Protein 2BME (pdb70)

Solvent-accessible surface area: 32659 Å² total; per-residue (Å²): 172,107,95,87,88,52,88,15,53,0,0,0,1,0,29,33,43,0,16,13,23,14,2,12,38,20,4,51,88,103,76,75,68,128,109,45,131,106,20,68,1,2,72,33,9,46,49,40,10,86,6,73,52,91,88,0,48,0,53,0,25,1,2,0,7,49,127,153,4,32,91,30,1,107,77,25,0,206,64,3,30,0,0,1,0,0,0,8,0,26,34,87,110,12,26,84,9,1,72,92,3,4,75,15,3,123,148,71,6,66,144,72,22,9,22,0,0,0,0,3,54,27,36,77,43,103,90,70,94,0,71,48,45,57,0,5,97,32,2,48,123,31,170,20,8,12,2,12,0,0,4,88,84,21,65,25,2,77,38,1,0,28,3,0,0,40,42,12,13,41,85,105,134,64,80,125,208,108,84,90,55,86,15,50,0,0,0,1,0,31,37,44,0,16,12,20,14,2,12,28,19,3,44,99,126,113,79,74,122,123,46,128,87,17,68,1,2,46,19,7,34,44,59,9,87,14,85,53,82,101,0,52,0,54,0,22,1,2,0,7,42,148,159,4,42,89,29,1,106,81,25,0,207,62,3,31,0,0,2,0,0,0,8,0,27,35,89,128,12,26,90,17,1,75,96,2,11,62,17,3,155,158,75,11,60,158,102,23,10,21,0,0,0,0,3,53,36,55,77,75,105,91,79,94,0,72,103,135,54,0,30,174,32,2,147,125,58,167,21,64,21,25,12,0,1,4,87,92,22,83,49,2,84,67,1,0,17,30,0,0,96,77,13,12,94,98,104,132,122,92,102,32,3,60,22,12,2,30,0,0,0,0,0,30,38,45,0,15,12,31,15,2,14,39,21,3,52,98,146,114,78,89,125,100,52,132,109,15,25,0,12,55,103,9,47,50,53,11,90,20,83,53,61,101,0,34,0,26,0,48,2,2,1,7,35,139,170,5,51,84,34,1,100,92,33,1,118,44,6,15,0,0,2,0,0,0,9,0,25,34,92,115,12,26,87,17,0,72,109,9,8,72,22,0,75,142,61,17,39,159,80,8,12,8,0,0,0,0,3,57,50,56,80,69,103,92,75,95,0,72,105,136,53,0,29,161,28,2,145,124,42,159,11,63,22,25,8,0,0,5,90,93,21,85,52,3,77,66,1,0,19,31,0,0,90,74,2,5,93,82,1,91,114,163,137,107,94,91,58,85,16,51,0,0,0,0,0,32,36,47,0,15,11,18,14,2,7,39,21,3,44,92,146,123,91,70,46,140,44,125,109,18,91,6,7,70,57,9,47,38,55,12,86,13,75,53,87,93,0,52,0,51,0,21,0,1,2,8,49,144,196,30,62,89,35,0,52,74,14,0,187,52,2,32,0,0,2,0,0,0,10,0,24,33,87,116,11,27,94,17,1,81,104,8,12,68,24,0,62,93,52,0,61,103,110,6,10,8,0,0,0,0,2,54,62,60,85,81,107,97,70,95,0,70,103,136,57,0,32,172,32,2,151,122,45,162,14,62,22,24,7,0,1,5,89,91,22,82,51,2,83,67,1,0,17,32,0,0,92,74,11,14,96,103,101,153,131

Structure (mmCIF, N/CA/C/O backbone):
data_2BME
#
_entry.id   2BME
#
_cell.length_a   99.790
_cell.length_b   99.790
_cell.length_c   95.540
_cell.angle_alpha   90.00
_cell.angle_beta   90.00
_cell.angle_gamma   90.00
#
_symmetry.space_group_name_H-M   'P 43'
#
loop_
_entity.id
_entity.type
_entity.pdbx_description
1 polymer 'RAS-RELATED PROTEIN RAB4A'
2 non-polymer 'PHOSPHOAMINOPHOSPHONIC ACID-GUANYLATE ESTER'
3 non-polymer 2-AMINO-2-HYDROXYMETHYL-PROPANE-1,3-DIOL
4 non-polymer BETA-MERCAPTOETHANOL
5 non-polymer 'MAGNESIUM ION'
6 water water
#
loop_
_atom_site.group_PDB
_atom_site.id
_atom_site.type_symbol
_atom_site.label_atom_id
_atom_site.label_alt_id
_atom_site.label_comp_id
_atom_site.label_asym_id
_atom_site.label_entity_id
_atom_site.label_seq_id
_atom_site.pdbx_PDB_ins_code
_atom_site.Cartn_x
_atom_site.Cartn_y
_atom_site.Cartn_z
_atom_site.occupancy
_atom_site.B_iso_or_equiv
_atom_site.auth_seq_id
_atom_site.auth_comp_id
_atom_site.auth_asym_id
_atom_site.auth_atom_id
_atom_site.pdbx_PDB_model_num
ATOM 1 N N . SER A 1 4 ? 50.676 5.020 23.460 1.00 47.98 4 SER A N 1
ATOM 2 C CA . SER A 1 4 ? 49.216 4.765 23.231 1.00 48.69 4 SER A CA 1
ATOM 3 C C . SER A 1 4 ? 48.957 4.192 21.826 1.00 46.89 4 SER A C 1
ATOM 4 O O . SER A 1 4 ? 48.072 3.345 21.651 1.00 47.45 4 SER A O 1
ATOM 7 N N . GLU A 1 5 ? 49.741 4.643 20.845 1.00 44.87 5 GLU A N 1
ATOM 8 C CA . GLU A 1 5 ? 49.514 4.280 19.440 1.00 42.75 5 GLU A CA 1
ATOM 9 C C . GLU A 1 5 ? 49.964 2.846 19.132 1.00 39.53 5 GLU A C 1
ATOM 10 O O . GLU A 1 5 ? 51.104 2.422 19.378 1.00 40.06 5 GLU A O 1
ATOM 16 N N . THR A 1 6 ? 49.035 2.094 18.583 1.00 37.44 6 THR A N 1
ATOM 17 C CA . THR A 1 6 ? 49.318 0.718 18.310 1.00 34.81 6 THR A CA 1
ATOM 18 C C . THR A 1 6 ? 49.544 0.523 16.832 1.00 31.55 6 THR A C 1
ATOM 19 O O . THR A 1 6 ? 49.578 1.481 16.037 1.00 30.20 6 THR A O 1
ATOM 23 N N . TYR A 1 7 ? 49.777 -0.729 16.487 1.00 28.92 7 TYR A N 1
ATOM 24 C CA . TYR A 1 7 ? 50.082 -1.122 15.133 1.00 25.36 7 TYR A CA 1
ATOM 25 C C . TYR A 1 7 ? 49.691 -2.571 15.022 1.00 25.24 7 TYR A C 1
ATOM 26 O O . TYR A 1 7 ? 49.596 -3.292 16.048 1.00 26.77 7 TYR A O 1
ATOM 35 N N . ASP A 1 8 ? 49.448 -2.967 13.779 1.00 24.80 8 ASP A N 1
ATOM 36 C CA . ASP A 1 8 ? 48.988 -4.288 13.433 1.00 24.10 8 ASP A CA 1
ATOM 37 C C . ASP A 1 8 ? 50.136 -5.142 12.907 1.00 22.00 8 ASP A C 1
ATOM 38 O O . ASP A 1 8 ? 50.057 -6.366 13.015 1.00 22.93 8 ASP A O 1
ATOM 43 N N . PHE A 1 9 ? 51.188 -4.476 12.400 1.00 19.61 9 PHE A N 1
ATOM 44 C CA . PHE A 1 9 ? 52.366 -5.108 11.746 1.00 18.35 9 PHE A CA 1
ATOM 45 C C . PHE A 1 9 ? 53.616 -4.421 12.164 1.00 18.90 9 PHE A C 1
ATOM 46 O O . PHE A 1 9 ? 53.637 -3.195 12.322 1.00 20.03 9 PHE A O 1
ATOM 54 N N . LEU A 1 10 ? 54.703 -5.186 12.300 1.00 16.73 10 LEU A N 1
ATOM 55 C CA . LEU A 1 10 ? 56.027 -4.603 12.548 1.00 16.87 10 LEU A CA 1
ATOM 56 C C . LEU A 1 10 ? 57.030 -5.157 11.542 1.00 17.21 10 LEU A C 1
ATOM 57 O O . LEU A 1 10 ? 57.273 -6.360 11.530 1.00 18.34 10 LEU A O 1
ATOM 62 N N . PHE A 1 11 ? 57.583 -4.266 10.734 1.00 16.33 11 PHE A N 1
ATOM 63 C CA . PHE A 1 11 ? 58.597 -4.622 9.722 1.00 15.56 11 PHE A CA 1
ATOM 64 C C . PHE A 1 11 ? 59.953 -3.920 9.910 1.00 16.56 11 PHE A C 1
ATOM 65 O O . PHE A 1 11 ? 60.013 -2.717 10.101 1.00 17.38 11 PHE A O 1
ATOM 73 N N . LYS A 1 12 ? 61.034 -4.681 9.735 1.00 17.13 12 LYS A N 1
ATOM 74 C CA . LYS A 1 12 ? 62.376 -4.098 9.723 1.00 15.83 12 LYS A CA 1
ATOM 75 C C . LYS A 1 12 ? 62.764 -3.759 8.303 1.00 15.09 12 LYS A C 1
ATOM 76 O O . LYS A 1 12 ? 62.644 -4.614 7.391 1.00 15.25 12 LYS A O 1
ATOM 82 N N . PHE A 1 13 ? 63.178 -2.513 8.099 1.00 13.51 13 PHE A N 1
ATOM 83 C CA . PHE A 1 13 ? 63.652 -2.062 6.771 1.00 15.11 13 PHE A CA 1
ATOM 84 C C . PHE A 1 13 ? 65.084 -1.614 6.876 1.00 15.01 13 PHE A C 1
ATOM 85 O O . PHE A 1 13 ? 65.553 -1.156 7.947 1.00 16.16 13 PHE A O 1
ATOM 93 N N . LEU A 1 14 ? 65.797 -1.720 5.753 1.00 14.25 14 LEU A N 1
ATOM 94 C CA . LEU A 1 14 ? 67.129 -1.065 5.627 1.00 15.06 14 LEU A CA 1
ATOM 95 C C . LEU A 1 14 ? 67.071 0.059 4.648 1.00 15.30 14 LEU A C 1
ATOM 96 O O . LEU A 1 14 ? 66.265 0.013 3.708 1.00 15.51 14 LEU A O 1
ATOM 101 N N . VAL A 1 15 ? 68.000 1.001 4.782 1.00 14.43 15 VAL A N 1
ATOM 102 C CA . VAL A 1 15 ? 68.290 1.905 3.679 1.00 14.03 15 VAL A CA 1
ATOM 103 C C . VAL A 1 15 ? 69.764 1.695 3.350 1.00 15.25 15 VAL A C 1
ATOM 104 O O . VAL A 1 15 ? 70.619 1.834 4.242 1.00 16.51 15 VAL A O 1
ATOM 108 N N . ILE A 1 16 ? 70.029 1.271 2.121 1.00 15.92 16 ILE A N 1
ATOM 109 C CA . ILE A 1 16 ? 71.356 0.819 1.663 1.00 15.32 16 ILE A CA 1
ATOM 110 C C . ILE A 1 16 ? 71.752 1.509 0.362 1.00 15.54 16 ILE A C 1
ATOM 111 O O . ILE A 1 16 ? 70.875 2.024 -0.335 1.00 16.65 16 ILE A O 1
ATOM 116 N N . GLY A 1 17 ? 73.069 1.540 0.066 1.00 15.87 17 GLY A N 1
ATOM 117 C CA . GLY A 1 17 ? 73.585 2.269 -1.089 1.00 16.06 17 GLY A CA 1
ATOM 118 C C . GLY A 1 17 ? 74.853 3.013 -0.804 1.00 17.04 17 GLY A C 1
ATOM 119 O O . GLY A 1 17 ? 75.276 3.145 0.364 1.00 18.28 17 GLY A O 1
ATOM 120 N N . ASN A 1 18 ? 75.519 3.479 -1.886 1.00 17.55 18 ASN A N 1
ATOM 121 C CA . ASN A 1 18 ? 76.841 4.068 -1.724 1.00 18.80 18 ASN A CA 1
ATOM 122 C C . ASN A 1 18 ? 76.787 5.293 -0.835 1.00 19.08 18 ASN A C 1
ATOM 123 O O . ASN A 1 18 ? 75.715 5.929 -0.668 1.00 19.57 18 ASN A O 1
ATOM 128 N N . ALA A 1 19 ? 77.946 5.613 -0.258 1.00 21.06 19 ALA A N 1
ATOM 129 C CA . ALA A 1 19 ? 78.063 6.798 0.571 1.00 21.73 19 ALA A CA 1
ATOM 130 C C . ALA A 1 19 ? 77.680 8.012 -0.260 1.00 23.43 19 ALA A C 1
ATOM 131 O O . ALA A 1 19 ? 78.000 8.073 -1.459 1.00 24.15 19 ALA A O 1
ATOM 133 N N . GLY A 1 20 ? 77.025 8.985 0.371 1.00 22.40 20 GLY A N 1
ATOM 134 C CA . GLY A 1 20 ? 76.839 10.260 -0.291 1.00 23.41 20 GLY A CA 1
ATOM 135 C C . GLY A 1 20 ? 75.537 10.259 -1.097 1.00 21.15 20 GLY A C 1
ATOM 136 O O . GLY A 1 20 ? 75.244 11.279 -1.715 1.00 24.26 20 GLY A O 1
ATOM 137 N N . THR A 1 21 ? 74.796 9.145 -1.133 1.00 20.21 21 THR A N 1
ATOM 138 C CA . THR A 1 21 ? 73.663 9.085 -2.054 1.00 18.66 21 THR A CA 1
ATOM 139 C C . THR A 1 21 ? 72.439 9.756 -1.475 1.00 19.59 21 THR A C 1
ATOM 140 O O . THR A 1 21 ? 71.522 10.076 -2.227 1.00 18.98 21 THR A O 1
ATOM 144 N N . GLY A 1 22 ? 72.392 9.909 -0.153 1.00 19.09 22 GLY A N 1
ATOM 145 C CA . GLY A 1 22 ? 71.299 10.621 0.489 1.00 19.04 22 GLY A CA 1
ATOM 146 C C . GLY A 1 22 ? 70.417 9.785 1.368 1.00 18.76 22 GLY A C 1
ATOM 147 O O . GLY A 1 22 ? 69.283 10.173 1.666 1.00 19.11 22 GLY A O 1
ATOM 148 N N . LYS A 1 23 ? 70.937 8.629 1.784 1.00 17.96 23 LYS A N 1
ATOM 149 C CA . LYS A 1 23 ? 70.191 7.719 2.655 1.00 17.99 23 LYS A CA 1
ATOM 150 C C . LYS A 1 23 ? 69.699 8.359 3.958 1.00 18.47 23 LYS A C 1
ATOM 151 O O . LYS A 1 23 ? 68.515 8.185 4.342 1.00 19.68 23 LYS A O 1
ATOM 157 N N . SER A 1 24 ? 70.600 9.016 4.674 1.00 19.41 24 SER A N 1
ATOM 158 C CA . SER A 1 24 ? 70.237 9.621 5.950 1.00 19.61 24 SER A CA 1
ATOM 159 C C . SER A 1 24 ? 69.230 10.746 5.762 1.00 20.01 24 SER A C 1
ATOM 160 O O . SER A 1 24 ? 68.270 10.863 6.532 1.00 19.71 24 SER A O 1
ATOM 163 N N . CYS A 1 25 ? 69.426 11.535 4.696 1.00 19.86 25 CYS A N 1
ATOM 164 C CA . CYS A 1 25 ? 68.483 12.599 4.381 1.00 20.31 25 CYS A CA 1
ATOM 165 C C . CYS A 1 25 ? 67.134 12.003 3.970 1.00 19.68 25 CYS A C 1
ATOM 166 O O . CYS A 1 25 ? 66.092 12.609 4.248 1.00 21.30 25 CYS A O 1
ATOM 169 N N . LEU A 1 26 ? 67.137 10.855 3.310 1.00 18.08 26 LEU A N 1
ATOM 170 C CA . LEU A 1 26 ? 65.845 10.265 2.935 1.00 17.79 26 LEU A CA 1
ATOM 171 C C . LEU A 1 26 ? 65.043 9.832 4.188 1.00 17.81 26 LEU A C 1
ATOM 172 O O . LEU A 1 26 ? 63.815 10.084 4.273 1.00 17.64 26 LEU A O 1
ATOM 177 N N . LEU A 1 27 ? 65.727 9.208 5.153 1.00 18.33 27 LEU A N 1
ATOM 178 C CA . LEU A 1 27 ? 65.031 8.763 6.377 1.00 18.49 27 LEU A CA 1
ATOM 179 C C . LEU A 1 27 ? 64.518 9.964 7.140 1.00 19.87 27 LEU A C 1
ATOM 180 O O . LEU A 1 27 ? 63.405 9.969 7.617 1.00 19.47 27 LEU A O 1
ATOM 185 N N . HIS A 1 28 ? 65.343 10.999 7.250 1.00 21.40 28 HIS A N 1
ATOM 186 C CA . HIS A 1 28 ? 64.941 12.177 7.974 1.00 22.51 28 HIS A CA 1
ATOM 187 C C . HIS A 1 28 ? 63.746 12.878 7.313 1.00 22.84 28 HIS A C 1
ATOM 188 O O . HIS A 1 28 ? 62.871 13.383 8.009 1.00 23.41 28 HIS A O 1
ATOM 195 N N . GLN A 1 29 ? 63.714 12.914 5.984 1.00 21.70 29 GLN A N 1
ATOM 196 C CA . GLN A 1 29 ? 62.550 13.456 5.270 1.00 22.38 29 GLN A CA 1
ATOM 197 C C . GLN A 1 29 ? 61.291 12.623 5.535 1.00 21.73 29 GLN A C 1
ATOM 198 O O . GLN A 1 29 ? 60.243 13.174 5.809 1.00 24.20 29 GLN A O 1
ATOM 204 N N . PHE A 1 30 ? 61.395 11.294 5.451 1.00 21.00 30 PHE A N 1
ATOM 205 C CA . PHE A 1 30 ? 60.231 10.447 5.728 1.00 21.24 30 PHE A CA 1
ATOM 206 C C . PHE A 1 30 ? 59.669 10.655 7.156 1.00 22.59 30 PHE A C 1
ATOM 207 O O . PHE A 1 30 ? 58.459 10.792 7.338 1.00 23.35 30 PHE A O 1
ATOM 215 N N . ILE A 1 31 ? 60.559 10.682 8.153 1.00 24.05 31 ILE A N 1
ATOM 216 C CA . ILE A 1 31 ? 60.142 10.838 9.544 1.00 25.42 31 ILE A CA 1
ATOM 217 C C . ILE A 1 31 ? 59.757 12.260 9.935 1.00 28.09 31 ILE A C 1
ATOM 218 O O . ILE A 1 31 ? 58.706 12.467 10.571 1.00 29.92 31 ILE A O 1
ATOM 223 N N . GLU A 1 32 ? 60.564 13.248 9.537 1.00 28.20 32 GLU A N 1
ATOM 224 C CA . GLU A 1 32 ? 60.357 14.629 10.018 1.00 31.81 32 GLU A CA 1
ATOM 225 C C . GLU A 1 32 ? 59.718 15.551 8.978 1.00 31.86 32 GLU A C 1
ATOM 226 O O . GLU A 1 32 ? 59.249 16.636 9.338 1.00 33.89 32 GLU A O 1
ATOM 232 N N . LYS A 1 33 ? 59.695 15.123 7.712 1.00 30.69 33 LYS A N 1
ATOM 233 C CA . LYS A 1 33 ? 59.110 15.914 6.617 1.00 31.32 33 LYS A CA 1
ATOM 234 C C . LYS A 1 33 ? 59.887 17.214 6.388 1.00 32.55 33 LYS A C 1
ATOM 235 O O . LYS A 1 33 ? 59.309 18.243 6.042 1.00 34.55 33 LYS A O 1
ATOM 241 N N . LYS A 1 34 ? 61.198 17.162 6.634 1.00 31.63 34 LYS A N 1
ATOM 242 C CA . LYS A 1 34 ? 62.094 18.282 6.332 1.00 33.27 34 LYS A CA 1
ATOM 243 C C . LYS A 1 34 ? 63.482 17.801 5.837 1.00 32.47 34 LYS A C 1
ATOM 244 O O . LYS A 1 34 ? 63.853 16.636 6.063 1.00 30.66 34 LYS A O 1
ATOM 250 N N . PHE A 1 35 ? 64.214 18.669 5.130 1.00 33.67 35 PHE A N 1
ATOM 251 C CA . PHE A 1 35 ? 65.574 18.356 4.659 1.00 33.51 35 PHE A CA 1
ATOM 252 C C . PHE A 1 35 ? 66.567 18.700 5.772 1.00 35.87 35 PHE A C 1
ATOM 253 O O . PHE A 1 35 ? 66.544 19.803 6.311 1.00 36.08 35 PHE A O 1
ATOM 261 N N . LYS A 1 36 ? 67.427 17.765 6.156 1.00 35.44 36 LYS A N 1
ATOM 262 C CA . LYS A 1 36 ? 68.295 18.096 7.282 1.00 38.52 36 LYS A CA 1
ATOM 263 C C . LYS A 1 36 ? 69.589 18.835 6.905 1.00 40.60 36 LYS A C 1
ATOM 264 O O . LYS A 1 36 ? 70.047 18.751 5.772 1.00 41.14 36 LYS A O 1
ATOM 270 N N . ASP A 1 37 ? 70.099 20.049 6.137 1.00 41.31 37 ASP A N 1
ATOM 271 C CA . ASP A 1 37 ? 71.254 20.286 5.184 1.00 41.73 37 ASP A CA 1
ATOM 272 C C . ASP A 1 37 ? 72.675 20.241 5.796 1.00 42.48 37 ASP A C 1
ATOM 273 O O . ASP A 1 37 ? 73.653 20.540 5.109 1.00 43.21 37 ASP A O 1
ATOM 278 N N . ASP A 1 38 ? 72.790 19.857 7.066 1.00 42.45 38 ASP A N 1
ATOM 279 C CA . ASP A 1 38 ? 74.092 19.651 7.720 1.00 43.12 38 ASP A CA 1
ATOM 280 C C . ASP A 1 38 ? 74.524 18.164 7.833 1.00 41.23 38 ASP A C 1
ATOM 281 O O . ASP A 1 38 ? 75.316 17.817 8.715 1.00 41.68 38 ASP A O 1
ATOM 286 N N . SER A 1 39 ? 74.059 17.279 6.972 1.00 37.76 39 SER A N 1
ATOM 287 C CA . SER A 1 39 ? 74.184 15.824 7.068 1.00 35.58 39 SER A CA 1
ATOM 288 C C . SER A 1 39 ? 75.610 15.404 6.706 1.00 36.60 39 SER A C 1
ATOM 289 O O . SER A 1 39 ? 76.117 15.746 5.619 1.00 37.60 39 SER A O 1
ATOM 292 N N . ASN A 1 40 ? 76.244 14.670 7.622 1.00 35.48 40 ASN A N 1
ATOM 293 C CA . ASN A 1 40 ? 77.538 14.043 7.338 1.00 35.23 40 ASN A CA 1
ATOM 294 C C . ASN A 1 40 ? 77.499 12.498 7.327 1.00 31.35 40 ASN A C 1
ATOM 295 O O . ASN A 1 40 ? 76.504 11.890 7.691 1.00 29.47 40 ASN A O 1
ATOM 300 N N . HIS A 1 41 ? 78.608 11.891 6.930 1.00 30.35 41 HIS A N 1
ATOM 301 C CA . HIS A 1 41 ? 78.688 10.446 6.777 1.00 28.51 41 HIS A CA 1
ATOM 302 C C . HIS A 1 41 ? 78.294 9.714 8.032 1.00 27.31 41 HIS A C 1
ATOM 303 O O . HIS A 1 41 ? 78.721 10.088 9.148 1.00 29.03 41 HIS A O 1
ATOM 310 N N . THR A 1 42 ? 77.466 8.693 7.837 1.00 25.22 42 THR A N 1
ATOM 311 C CA . THR A 1 42 ? 77.022 7.845 8.929 1.00 23.96 42 THR A CA 1
ATOM 312 C C . THR A 1 42 ? 78.175 6.917 9.237 1.00 26.39 42 THR A C 1
ATOM 313 O O . THR A 1 42 ? 78.605 6.149 8.350 1.00 25.72 42 THR A O 1
ATOM 317 N N . ILE A 1 43 ? 78.652 6.972 10.484 1.00 26.87 43 ILE A N 1
ATOM 318 C CA . ILE A 1 43 ? 79.839 6.241 10.920 1.00 29.19 43 ILE A CA 1
ATOM 319 C C . ILE A 1 43 ? 79.387 5.155 11.901 1.00 28.87 43 ILE A C 1
ATOM 320 O O . ILE A 1 43 ? 79.642 5.237 13.096 1.00 31.09 43 ILE A O 1
ATOM 325 N N . GLY A 1 44 ? 78.690 4.162 11.358 1.00 29.98 44 GLY A N 1
ATOM 326 C CA . GLY A 1 44 ? 78.041 3.095 12.113 1.00 29.77 44 GLY A CA 1
ATOM 327 C C . GLY A 1 44 ? 76.645 2.821 11.573 1.00 28.18 44 GLY A C 1
ATOM 328 O O . GLY A 1 44 ? 76.465 2.536 10.375 1.00 28.59 44 GLY A O 1
ATOM 329 N N . VAL A 1 45 ? 75.613 2.966 12.404 1.00 26.19 45 VAL A N 1
ATOM 330 C CA . VAL A 1 45 ? 74.248 2.770 11.930 1.00 24.97 45 VAL A CA 1
ATOM 331 C C . VAL A 1 45 ? 73.303 3.721 12.646 1.00 24.67 45 VAL A C 1
ATOM 332 O O . VAL A 1 45 ? 73.468 3.943 13.819 1.00 24.97 45 VAL A O 1
ATOM 336 N N . GLU A 1 46 ? 72.331 4.296 11.938 1.00 23.62 46 GLU A N 1
ATOM 337 C CA . GLU A 1 46 ? 71.281 5.108 12.592 1.00 22.68 46 GLU A CA 1
ATOM 338 C C . GLU A 1 46 ? 69.913 4.455 12.469 1.00 23.16 46 GLU A C 1
ATOM 339 O O . GLU A 1 46 ? 69.744 3.562 11.651 1.00 22.35 46 GLU A O 1
ATOM 345 N N . PHE A 1 47 ? 68.980 4.863 13.318 1.00 21.95 47 PHE A N 1
ATOM 346 C CA . PHE A 1 47 ? 67.663 4.234 13.383 1.00 21.10 47 PHE A CA 1
ATOM 347 C C . PHE A 1 47 ? 66.549 5.299 13.398 1.00 21.61 47 PHE A C 1
ATOM 348 O O . PHE A 1 47 ? 66.682 6.322 14.035 1.00 22.41 47 PHE A O 1
ATOM 356 N N . GLY A 1 48 ? 65.482 5.061 12.639 1.00 19.48 48 GLY A N 1
ATOM 357 C CA . GLY A 1 48 ? 64.221 5.766 12.842 1.00 19.19 48 GLY A CA 1
ATOM 358 C C . GLY A 1 48 ? 63.028 4.820 12.784 1.00 19.49 48 GLY A C 1
ATOM 359 O O . GLY A 1 48 ? 63.108 3.742 12.192 1.00 19.24 48 GLY A O 1
ATOM 360 N N . SER A 1 49 ? 61.911 5.269 13.317 1.00 20.38 49 SER A N 1
ATOM 361 C CA . SER A 1 49 ? 60.660 4.520 13.151 1.00 22.35 49 SER A CA 1
ATOM 362 C C . SER A 1 49 ? 59.446 5.398 12.921 1.00 22.70 49 SER A C 1
ATOM 363 O O . SER A 1 49 ? 59.416 6.567 13.322 1.00 24.72 49 SER A O 1
ATOM 366 N N . LYS A 1 50 ? 58.450 4.829 12.249 1.00 21.57 50 LYS A N 1
ATOM 367 C CA . LYS A 1 50 ? 57.252 5.553 11.889 1.00 21.68 50 LYS A CA 1
ATOM 368 C C . LYS A 1 50 ? 56.127 4.517 11.731 1.00 22.20 50 LYS A C 1
ATOM 369 O O . LYS A 1 50 ? 56.376 3.409 11.200 1.00 20.60 50 LYS A O 1
ATOM 375 N N . ILE A 1 51 ? 54.927 4.896 12.169 1.00 20.92 51 ILE A N 1
ATOM 376 C CA . ILE A 1 51 ? 53.723 4.121 11.909 1.00 21.28 51 ILE A CA 1
ATOM 377 C C . ILE A 1 51 ? 52.984 4.701 10.723 1.00 21.87 51 ILE A C 1
ATOM 378 O O . ILE A 1 51 ? 52.675 5.915 10.708 1.00 25.09 51 ILE A O 1
ATOM 383 N N . ILE A 1 52 ? 52.726 3.872 9.724 1.00 21.11 52 ILE A N 1
ATOM 384 C CA . ILE A 1 52 ? 51.880 4.319 8.592 1.00 22.94 52 ILE A CA 1
ATOM 385 C C . ILE A 1 52 ? 50.572 3.578 8.529 1.00 24.53 52 ILE A C 1
ATOM 386 O O . ILE A 1 52 ? 50.438 2.466 9.028 1.00 24.65 52 ILE A O 1
ATOM 391 N N . ASN A 1 53 ? 49.609 4.212 7.871 1.00 25.37 53 ASN A N 1
ATOM 392 C CA . ASN A 1 53 ? 48.284 3.647 7.654 1.00 28.04 53 ASN A CA 1
ATOM 393 C C . ASN A 1 53 ? 48.185 3.090 6.237 1.00 28.63 53 ASN A C 1
ATOM 394 O O . ASN A 1 53 ? 48.201 3.838 5.257 1.00 30.02 53 ASN A O 1
ATOM 399 N N . VAL A 1 54 ? 48.139 1.771 6.123 1.00 30.01 54 VAL A N 1
ATOM 400 C CA . VAL A 1 54 ? 48.026 1.137 4.813 1.00 30.68 54 VAL A CA 1
ATOM 401 C C . VAL A 1 54 ? 46.680 0.419 4.681 1.00 33.11 54 VAL A C 1
ATOM 402 O O . VAL A 1 54 ? 46.520 -0.740 5.077 1.00 35.09 54 VAL A O 1
ATOM 406 N N . GLY A 1 55 ? 45.680 1.112 4.123 1.00 34.90 55 GLY A N 1
ATOM 407 C CA . GLY A 1 55 ? 44.348 0.531 3.985 1.00 36.31 55 GLY A CA 1
ATOM 408 C C . GLY A 1 55 ? 43.595 0.249 5.276 1.00 37.97 55 GLY A C 1
ATOM 409 O O . GLY A 1 55 ? 42.734 -0.652 5.336 1.00 40.29 55 GLY A O 1
ATOM 410 N N . GLY A 1 56 ? 43.875 1.037 6.311 1.00 37.08 56 GLY A N 1
ATOM 411 C CA . GLY A 1 56 ? 43.282 0.828 7.617 1.00 38.04 56 GLY A CA 1
ATOM 412 C C . GLY A 1 56 ? 44.078 -0.133 8.501 1.00 37.26 56 GLY A C 1
ATOM 413 O O . GLY A 1 56 ? 43.695 -0.348 9.658 1.00 39.17 56 GLY A O 1
ATOM 414 N N . LYS A 1 57 ? 45.141 -0.725 7.952 1.00 34.67 57 LYS A N 1
ATOM 415 C CA . LYS A 1 57 ? 46.098 -1.520 8.736 1.00 32.69 57 LYS A CA 1
ATOM 416 C C . LYS A 1 57 ? 47.255 -0.620 9.137 1.00 30.69 57 LYS A C 1
ATOM 417 O O . LYS A 1 57 ? 47.873 0.038 8.269 1.00 31.06 57 LYS A O 1
ATOM 423 N N . TYR A 1 58 ? 47.566 -0.603 10.432 1.00 28.36 58 TYR A N 1
ATOM 424 C CA . TYR A 1 58 ? 48.710 0.202 10.875 1.00 25.35 58 TYR A CA 1
ATOM 425 C C . TYR A 1 58 ? 50.005 -0.593 10.872 1.00 24.00 58 TYR A C 1
ATOM 426 O O . TYR A 1 58 ? 50.041 -1.662 11.440 1.00 23.26 58 TYR A O 1
ATOM 435 N N . VAL A 1 59 ? 51.006 -0.089 10.165 1.00 20.04 59 VAL A N 1
ATOM 436 C CA . VAL A 1 59 ? 52.300 -0.761 9.969 1.00 19.54 59 VAL A CA 1
ATOM 437 C C . VAL A 1 59 ? 53.383 0.080 10.628 1.00 19.02 59 VAL A C 1
ATOM 438 O O . VAL A 1 59 ? 53.625 1.264 10.247 1.00 20.10 59 VAL A O 1
ATOM 442 N N . LYS A 1 60 ? 54.056 -0.495 11.607 1.00 19.16 60 LYS A N 1
ATOM 443 C CA . LYS A 1 60 ? 55.214 0.165 12.178 1.00 19.17 60 LYS A CA 1
ATOM 444 C C . LYS A 1 60 ? 56.469 -0.243 11.442 1.00 18.58 60 LYS A C 1
ATOM 445 O O . LYS A 1 60 ? 56.751 -1.435 11.323 1.00 18.52 60 LYS A O 1
ATOM 451 N N . LEU A 1 61 ? 57.206 0.750 10.956 1.00 16.27 61 LEU A N 1
ATOM 452 C CA . LEU A 1 61 ? 58.471 0.515 10.224 1.00 16.49 61 LEU A CA 1
ATOM 453 C C . LEU A 1 61 ? 59.639 0.826 11.157 1.00 18.05 61 LEU A C 1
ATOM 454 O O . LEU A 1 61 ? 59.684 1.909 11.741 1.00 19.74 61 LEU A O 1
ATOM 459 N N . GLN A 1 62 ? 60.529 -0.139 11.362 1.00 17.29 62 GLN A N 1
ATOM 460 C CA . GLN A 1 62 ? 61.750 0.065 12.129 1.00 18.33 62 GLN A CA 1
ATOM 461 C C . GLN A 1 62 ? 62.866 0.155 11.130 1.00 17.95 62 GLN A C 1
ATOM 462 O O . GLN A 1 62 ? 63.161 -0.828 10.453 1.00 18.56 62 GLN A O 1
ATOM 468 N N . ILE A 1 63 ? 63.490 1.323 10.948 1.00 16.41 63 ILE A N 1
ATOM 469 C CA . ILE A 1 63 ? 64.347 1.527 9.772 1.00 16.96 63 ILE A CA 1
ATOM 470 C C . ILE A 1 63 ? 65.787 1.760 10.129 1.00 16.77 63 ILE A C 1
ATOM 471 O O . ILE A 1 63 ? 66.119 2.631 10.969 1.00 18.48 63 ILE A O 1
ATOM 476 N N . TRP A 1 64 ? 66.669 0.926 9.585 1.00 15.09 64 TRP A N 1
ATOM 477 C CA . TRP A 1 64 ? 68.109 1.020 9.865 1.00 16.86 64 TRP A CA 1
ATOM 478 C C . TRP A 1 64 ? 68.719 1.745 8.677 1.00 15.88 64 TRP A C 1
ATOM 479 O O . TRP A 1 64 ? 68.763 1.230 7.573 1.00 17.16 64 TRP A O 1
ATOM 490 N N . ASP A 1 65 ? 69.224 2.941 8.971 1.00 15.94 65 ASP A N 1
ATOM 491 C CA . ASP A 1 65 ? 69.904 3.732 7.972 1.00 16.01 65 ASP A CA 1
ATOM 492 C C . ASP A 1 65 ? 71.407 3.406 8.067 1.00 17.48 65 ASP A C 1
ATOM 493 O O . ASP A 1 65 ? 72.127 3.771 9.057 1.00 19.33 65 ASP A O 1
ATOM 498 N N . THR A 1 66 ? 71.889 2.673 7.052 1.00 18.88 66 THR A N 1
ATOM 499 C CA . THR A 1 66 ? 73.230 2.084 7.108 1.00 18.49 66 THR A CA 1
ATOM 500 C C . THR A 1 66 ? 74.329 2.948 6.512 1.00 19.01 66 THR A C 1
ATOM 501 O O . THR A 1 66 ? 74.082 3.880 5.740 1.00 20.03 66 THR A O 1
ATOM 505 N N . ALA A 1 67 ? 75.547 2.633 6.915 1.00 18.66 67 ALA A N 1
ATOM 506 C CA . ALA A 1 67 ? 76.704 3.365 6.405 1.00 19.38 67 ALA A CA 1
ATOM 507 C C . ALA A 1 67 ? 77.023 2.888 5.013 1.00 19.99 67 ALA A C 1
ATOM 508 O O . ALA A 1 67 ? 77.042 1.686 4.734 1.00 21.67 67 ALA A O 1
ATOM 510 N N . GLY A 1 68 ? 77.190 3.827 4.102 1.00 19.08 68 GLY A N 1
ATOM 511 C CA . GLY A 1 68 ? 77.557 3.497 2.734 1.00 20.69 68 GLY A CA 1
ATOM 512 C C . GLY A 1 68 ? 79.041 3.400 2.440 1.00 21.53 68 GLY A C 1
ATOM 513 O O . GLY A 1 68 ? 79.439 2.752 1.456 1.00 22.11 68 GLY A O 1
ATOM 514 N N . GLN A 1 69 ? 79.892 4.012 3.271 1.00 21.48 69 GLN A N 1
ATOM 515 C CA . GLN A 1 69 ? 81.333 3.976 3.033 1.00 24.22 69 GLN A CA 1
ATOM 516 C C . GLN A 1 69 ? 81.847 2.532 3.042 1.00 24.56 69 GLN A C 1
ATOM 517 O O . GLN A 1 69 ? 81.377 1.712 3.859 1.00 25.28 69 GLN A O 1
ATOM 523 N N . GLU A 1 70 ? 82.751 2.236 2.095 1.00 26.75 70 GLU A N 1
ATOM 524 C CA . GLU A 1 70 ? 83.298 0.895 1.907 1.00 28.27 70 GLU A CA 1
ATOM 525 C C . GLU A 1 70 ? 83.882 0.334 3.180 1.00 28.14 70 GLU A C 1
ATOM 526 O O . GLU A 1 70 ? 83.750 -0.850 3.432 1.00 27.96 70 GLU A O 1
ATOM 532 N N . ARG A 1 71 ? 84.481 1.187 4.015 1.00 28.30 71 ARG A N 1
ATOM 533 C CA . ARG A 1 71 ? 85.098 0.718 5.252 1.00 30.82 71 ARG A CA 1
ATOM 534 C C . ARG A 1 71 ? 84.123 0.064 6.219 1.00 28.31 71 ARG A C 1
ATOM 535 O O . ARG A 1 71 ? 84.533 -0.740 7.073 1.00 30.22 71 ARG A O 1
ATOM 543 N N . PHE A 1 72 ? 82.835 0.363 6.048 1.00 27.30 72 PHE A N 1
ATOM 544 C CA . PHE A 1 72 ? 81.811 -0.211 6.912 1.00 24.38 72 PHE A CA 1
ATOM 545 C C . PHE A 1 72 ? 81.061 -1.324 6.243 1.00 21.89 72 PHE A C 1
ATOM 546 O O . PHE A 1 72 ? 80.023 -1.739 6.727 1.00 22.09 72 PHE A O 1
ATOM 554 N N . ARG A 1 73 ? 81.544 -1.830 5.111 1.00 21.89 73 ARG A N 1
ATOM 555 C CA . ARG A 1 73 ? 80.709 -2.796 4.399 1.00 21.86 73 ARG A CA 1
ATOM 556 C C . ARG A 1 73 ? 80.399 -4.079 5.168 1.00 21.86 73 ARG A C 1
ATOM 557 O O . ARG A 1 73 ? 79.281 -4.589 5.037 1.00 21.88 73 ARG A O 1
ATOM 565 N N . SER A 1 74 ? 81.337 -4.593 5.961 1.00 23.88 74 SER A N 1
ATOM 566 C CA . SER A 1 74 ? 81.055 -5.845 6.706 1.00 25.18 74 SER A CA 1
ATOM 567 C C . SER A 1 74 ? 80.038 -5.631 7.828 1.00 25.10 74 SER A C 1
ATOM 568 O O . SER A 1 74 ? 79.276 -6.529 8.184 1.00 25.60 74 SER A O 1
ATOM 571 N N . VAL A 1 75 ? 80.008 -4.386 8.334 1.00 23.95 75 VAL A N 1
ATOM 572 C CA . VAL A 1 75 ? 79.036 -3.955 9.331 1.00 24.09 75 VAL A CA 1
ATOM 573 C C . VAL A 1 75 ? 77.659 -3.876 8.687 1.00 21.87 75 VAL A C 1
ATOM 574 O O . VAL A 1 75 ? 76.711 -4.443 9.204 1.00 21.85 75 VAL A O 1
ATOM 578 N N . THR A 1 76 ? 77.536 -3.140 7.581 1.00 19.57 76 THR A N 1
ATOM 579 C CA . THR A 1 76 ? 76.262 -3.007 6.853 1.00 19.32 76 THR A CA 1
ATOM 580 C C . THR A 1 76 ? 75.739 -4.401 6.434 1.00 18.81 76 THR A C 1
ATOM 581 O O . THR A 1 76 ? 74.532 -4.714 6.534 1.00 19.30 76 THR A O 1
ATOM 585 N N . ARG A 1 77 ? 76.659 -5.260 6.003 1.00 21.60 77 ARG A N 1
ATOM 586 C CA . ARG A 1 77 ? 76.213 -6.613 5.647 1.00 21.48 77 ARG A CA 1
ATOM 587 C C . ARG A 1 77 ? 75.567 -7.395 6.785 1.00 23.75 77 ARG A C 1
ATOM 588 O O . ARG A 1 77 ? 74.765 -8.312 6.535 1.00 24.67 77 ARG A O 1
ATOM 596 N N . SER A 1 78 ? 75.906 -7.058 8.033 1.00 24.12 78 SER A N 1
ATOM 597 C CA . SER A 1 78 ? 75.349 -7.792 9.181 1.00 24.70 78 SER A CA 1
ATOM 598 C C . SER A 1 78 ? 73.851 -7.468 9.390 1.00 23.37 78 SER A C 1
ATOM 599 O O . SER A 1 78 ? 73.203 -8.163 10.209 1.00 25.38 78 SER A O 1
ATOM 602 N N . TYR A 1 79 ? 73.340 -6.444 8.704 1.00 22.77 79 TYR A N 1
ATOM 603 C CA . TYR A 1 79 ? 71.947 -5.970 8.868 1.00 21.51 79 TYR A CA 1
ATOM 604 C C . TYR A 1 79 ? 70.923 -6.629 7.972 1.00 21.70 79 TYR A C 1
ATOM 605 O O . TYR A 1 79 ? 69.727 -6.490 8.194 1.00 22.18 79 TYR A O 1
ATOM 614 N N . TYR A 1 80 ? 71.353 -7.347 6.938 1.00 21.24 80 TYR A N 1
ATOM 615 C CA . TYR A 1 80 ? 70.389 -7.980 6.046 1.00 20.78 80 TYR A CA 1
ATOM 616 C C . TYR A 1 80 ? 69.518 -9.008 6.749 1.00 22.23 80 TYR A C 1
ATOM 617 O O . TYR A 1 80 ? 68.299 -9.100 6.478 1.00 21.25 80 TYR A O 1
ATOM 626 N N . ARG A 1 81 ? 70.125 -9.771 7.642 1.00 23.99 81 ARG A N 1
ATOM 627 C CA . ARG A 1 81 ? 69.365 -10.814 8.365 1.00 25.32 81 ARG A CA 1
ATOM 628 C C . ARG A 1 81 ? 68.212 -10.175 9.128 1.00 24.67 81 ARG A C 1
ATOM 629 O O . ARG A 1 81 ? 68.380 -9.228 9.875 1.00 26.22 81 ARG A O 1
ATOM 637 N N . GLY A 1 82 ? 67.026 -10.689 8.875 1.00 23.34 82 GLY A N 1
ATOM 638 C CA . GLY A 1 82 ? 65.822 -10.158 9.501 1.00 21.37 82 GLY A CA 1
ATOM 639 C C . GLY A 1 82 ? 65.154 -8.962 8.846 1.00 19.58 82 GLY A C 1
ATOM 640 O O . GLY A 1 82 ? 64.040 -8.594 9.216 1.00 20.31 82 GLY A O 1
ATOM 641 N N . ALA A 1 83 ? 65.814 -8.303 7.891 1.00 17.34 83 ALA A N 1
ATOM 642 C CA . ALA A 1 83 ? 65.140 -7.260 7.147 1.00 17.15 83 ALA A CA 1
ATOM 643 C C . ALA A 1 83 ? 64.038 -7.786 6.239 1.00 17.59 83 ALA A C 1
ATOM 644 O O . ALA A 1 83 ? 64.266 -8.747 5.477 1.00 19.20 83 ALA A O 1
ATOM 646 N N . ALA A 1 84 ? 62.843 -7.188 6.306 1.00 15.95 84 ALA A N 1
ATOM 647 C CA . ALA A 1 84 ? 61.765 -7.604 5.386 1.00 16.20 84 ALA A CA 1
ATOM 648 C C . ALA A 1 84 ? 61.818 -6.730 4.130 1.00 15.84 84 ALA A C 1
ATOM 649 O O . ALA A 1 84 ? 61.272 -7.115 3.084 1.00 16.25 84 ALA A O 1
ATOM 651 N N . GLY A 1 85 ? 62.308 -5.510 4.254 1.00 14.24 85 GLY A N 1
ATOM 652 C CA . GLY A 1 85 ? 62.325 -4.591 3.112 1.00 15.20 85 GLY A CA 1
ATOM 653 C C . GLY A 1 85 ? 63.565 -3.733 3.102 1.00 13.17 85 GLY A C 1
ATOM 654 O O . GLY A 1 85 ? 64.281 -3.637 4.104 1.00 15.05 85 GLY A O 1
ATOM 655 N N . ALA A 1 86 ? 63.909 -3.235 1.929 1.00 14.84 86 ALA A N 1
ATOM 656 C CA . ALA A 1 86 ? 65.043 -2.302 1.841 1.00 15.66 86 ALA A CA 1
ATOM 657 C C . ALA A 1 86 ? 64.783 -1.306 0.754 1.00 15.51 86 ALA A C 1
ATOM 658 O O . ALA A 1 86 ? 64.192 -1.627 -0.271 1.00 15.17 86 ALA A O 1
ATOM 660 N N . LEU A 1 87 ? 65.252 -0.085 0.985 1.00 14.88 87 LEU A N 1
ATOM 661 C CA . LEU A 1 87 ? 65.339 0.944 -0.076 1.00 16.31 87 LEU A CA 1
ATOM 662 C C . LEU A 1 87 ? 66.786 0.987 -0.488 1.00 15.60 87 LEU A C 1
ATOM 663 O O . LEU A 1 87 ? 67.653 1.216 0.379 1.00 16.29 87 LEU A O 1
ATOM 668 N N . LEU A 1 88 ? 67.054 0.683 -1.764 1.00 15.74 88 LEU A N 1
ATOM 669 C CA . LEU A 1 88 ? 68.395 0.704 -2.343 1.00 14.10 88 LEU A CA 1
ATOM 670 C C . LEU A 1 88 ? 68.545 1.978 -3.133 1.00 15.60 88 LEU A C 1
ATOM 671 O O . LEU A 1 88 ? 67.792 2.212 -4.085 1.00 16.33 88 LEU A O 1
ATOM 676 N N . VAL A 1 89 ? 69.507 2.797 -2.720 1.00 14.46 89 VAL A N 1
ATOM 677 C CA . VAL A 1 89 ? 69.563 4.204 -3.149 1.00 15.89 89 VAL A CA 1
ATOM 678 C C . VAL A 1 89 ? 70.844 4.454 -3.985 1.00 16.70 89 VAL A C 1
ATOM 679 O O . VAL A 1 89 ? 71.971 3.984 -3.652 1.00 18.65 89 VAL A O 1
ATOM 683 N N . TYR A 1 90 ? 70.688 5.195 -5.079 1.00 17.44 90 TYR A N 1
ATOM 684 C CA . TYR A 1 90 ? 71.830 5.807 -5.787 1.00 17.62 90 TYR A CA 1
ATOM 685 C C . TYR A 1 90 ? 71.518 7.316 -5.966 1.00 19.14 90 TYR A C 1
ATOM 686 O O . TYR A 1 90 ? 70.420 7.795 -5.670 1.00 18.99 90 TYR A O 1
ATOM 695 N N . ASP A 1 91 ? 72.518 8.044 -6.453 1.00 19.51 91 ASP A N 1
ATOM 696 C CA . ASP A 1 91 ? 72.466 9.479 -6.691 1.00 21.67 91 ASP A CA 1
ATOM 697 C C . ASP A 1 91 ? 72.423 9.674 -8.224 1.00 22.41 91 ASP A C 1
ATOM 698 O O . ASP A 1 91 ? 73.348 9.249 -8.969 1.00 23.98 91 ASP A O 1
ATOM 703 N N . ILE A 1 92 ? 71.351 10.316 -8.704 1.00 21.89 92 ILE A N 1
ATOM 704 C CA . ILE A 1 92 ? 71.166 10.455 -10.152 1.00 23.46 92 ILE A CA 1
ATOM 705 C C . ILE A 1 92 ? 72.312 11.317 -10.727 1.00 25.04 92 ILE A C 1
ATOM 706 O O . ILE A 1 92 ? 72.522 11.304 -11.939 1.00 26.24 92 ILE A O 1
ATOM 711 N N . THR A 1 93 ? 73.040 12.079 -9.890 1.00 25.90 93 THR A N 1
ATOM 712 C CA . THR A 1 93 ? 74.143 12.901 -10.409 1.00 27.23 93 THR A CA 1
ATOM 713 C C . THR A 1 93 ? 75.501 12.198 -10.395 1.00 28.15 93 THR A C 1
ATOM 714 O O . THR A 1 93 ? 76.532 12.788 -10.806 1.00 29.69 93 THR A O 1
ATOM 718 N N . SER A 1 94 ? 75.520 10.967 -9.892 1.00 26.37 94 SER A N 1
ATOM 719 C CA . SER A 1 94 ? 76.787 10.249 -9.737 1.00 27.90 94 SER A CA 1
ATOM 720 C C . SER A 1 94 ? 76.707 8.874 -10.349 1.00 27.51 94 SER A C 1
ATOM 721 O O . SER A 1 94 ? 76.189 7.963 -9.725 1.00 26.37 94 SER A O 1
ATOM 724 N N . ARG A 1 95 ? 77.246 8.726 -11.557 1.00 29.49 95 ARG A N 1
ATOM 725 C CA . ARG A 1 95 ? 77.198 7.450 -12.254 1.00 30.47 95 ARG A CA 1
ATOM 726 C C . ARG A 1 95 ? 77.851 6.345 -11.399 1.00 29.90 95 ARG A C 1
ATOM 727 O O . ARG A 1 95 ? 77.389 5.209 -11.430 1.00 26.95 95 ARG A O 1
ATOM 735 N N . GLU A 1 96 ? 78.948 6.654 -10.693 1.00 29.15 96 GLU A N 1
ATOM 736 C CA . GLU A 1 96 ? 79.565 5.607 -9.892 1.00 29.20 96 GLU A CA 1
ATOM 737 C C . GLU A 1 96 ? 78.548 4.973 -8.942 1.00 26.97 96 GLU A C 1
ATOM 738 O O . GLU A 1 96 ? 78.575 3.763 -8.767 1.00 27.37 96 GLU A O 1
ATOM 744 N N . THR A 1 97 ? 77.677 5.776 -8.334 1.00 24.95 97 THR A N 1
ATOM 745 C CA . THR A 1 97 ? 76.752 5.217 -7.355 1.00 23.25 97 THR A CA 1
ATOM 746 C C . THR A 1 97 ? 75.725 4.273 -8.026 1.00 22.70 97 THR A C 1
ATOM 747 O O . THR A 1 97 ? 75.272 3.285 -7.426 1.00 20.88 97 THR A O 1
ATOM 751 N N . TYR A 1 98 ? 75.413 4.550 -9.282 1.00 22.70 98 TYR A N 1
ATOM 752 C CA . TYR A 1 98 ? 74.495 3.732 -10.066 1.00 22.15 98 TYR A CA 1
ATOM 753 C C . TYR A 1 98 ? 75.196 2.473 -10.536 1.00 22.75 98 TYR A C 1
ATOM 754 O O . TYR A 1 98 ? 74.634 1.342 -10.473 1.00 22.42 98 TYR A O 1
ATOM 763 N N . ASN A 1 99 ? 76.462 2.629 -10.925 1.00 23.43 99 ASN A N 1
ATOM 764 C CA . ASN A 1 99 ? 77.237 1.440 -11.294 1.00 24.79 99 ASN A CA 1
ATOM 765 C C . ASN A 1 99 ? 77.447 0.460 -10.124 1.00 24.83 99 ASN A C 1
ATOM 766 O O . ASN A 1 99 ? 77.665 -0.735 -10.353 1.00 27.19 99 ASN A O 1
ATOM 771 N N . ALA A 1 100 ? 77.382 0.948 -8.889 1.00 23.35 100 ALA A N 1
ATOM 772 C CA . ALA A 1 100 ? 77.556 0.090 -7.714 1.00 22.67 100 ALA A CA 1
ATOM 773 C C . ALA A 1 100 ? 76.338 -0.786 -7.458 1.00 21.22 100 ALA A C 1
ATOM 774 O O . ALA A 1 100 ? 76.382 -1.687 -6.608 1.00 20.98 100 ALA A O 1
ATOM 776 N N . LEU A 1 101 ? 75.225 -0.523 -8.142 1.00 20.94 101 LEU A N 1
ATOM 777 C CA . LEU A 1 101 ? 73.992 -1.205 -7.750 1.00 19.48 101 LEU A CA 1
ATOM 778 C C . LEU A 1 101 ? 74.047 -2.715 -7.851 1.00 20.07 101 LEU A C 1
ATOM 779 O O . LEU A 1 101 ? 73.445 -3.412 -7.018 1.00 20.05 101 LEU A O 1
ATOM 784 N N . THR A 1 102 ? 74.772 -3.235 -8.838 1.00 23.81 102 THR A N 1
ATOM 785 C CA . THR A 1 102 ? 74.849 -4.679 -9.009 1.00 25.94 102 THR A CA 1
ATOM 786 C C . THR A 1 102 ? 75.509 -5.298 -7.779 1.00 25.36 102 THR A C 1
ATOM 787 O O . THR A 1 102 ? 75.087 -6.374 -7.327 1.00 24.57 102 THR A O 1
ATOM 791 N N . ASN A 1 103 ? 76.517 -4.621 -7.223 1.00 26.32 103 ASN A N 1
ATOM 792 C CA . ASN A 1 103 ? 77.166 -5.174 -6.025 1.00 27.05 103 ASN A CA 1
ATOM 793 C C . ASN A 1 103 ? 76.245 -5.202 -4.822 1.00 23.45 103 ASN A C 1
ATOM 794 O O . ASN A 1 103 ? 76.270 -6.159 -4.046 1.00 23.50 103 ASN A O 1
ATOM 799 N N . TRP A 1 104 ? 75.409 -4.161 -4.669 1.00 21.06 104 TRP A N 1
ATOM 800 C CA . TRP A 1 104 ? 74.465 -4.120 -3.552 1.00 18.72 104 TRP A CA 1
ATOM 801 C C . TRP A 1 104 ? 73.455 -5.257 -3.692 1.00 18.98 104 TRP A C 1
ATOM 802 O O . TRP A 1 104 ? 73.177 -5.981 -2.719 1.00 17.63 104 TRP A O 1
ATOM 813 N N . LEU A 1 105 ? 72.930 -5.455 -4.903 1.00 18.87 105 LEU A N 1
ATOM 814 C CA . LEU A 1 105 ? 71.964 -6.532 -5.135 1.00 18.04 105 LEU A CA 1
ATOM 815 C C . LEU A 1 105 ? 72.568 -7.923 -4.984 1.00 20.35 105 LEU A C 1
ATOM 816 O O . LEU A 1 105 ? 71.876 -8.794 -4.471 1.00 20.43 105 LEU A O 1
ATOM 821 N N . THR A 1 106 ? 73.855 -8.107 -5.355 1.00 21.33 106 THR A N 1
ATOM 822 C CA . THR A 1 106 ? 74.573 -9.355 -5.075 1.00 23.95 106 THR A CA 1
ATOM 823 C C . THR A 1 106 ? 74.663 -9.579 -3.562 1.00 22.95 106 THR A C 1
ATOM 824 O O . THR A 1 106 ? 74.534 -10.702 -3.074 1.00 23.84 106 THR A O 1
ATOM 828 N N . ASP A 1 107 ? 74.928 -8.518 -2.814 1.00 21.56 107 ASP A N 1
ATOM 829 C CA . ASP A 1 107 ? 74.985 -8.710 -1.363 1.00 20.74 107 ASP A CA 1
ATOM 830 C C . ASP A 1 107 ? 73.638 -9.162 -0.820 1.00 19.84 107 ASP A C 1
ATOM 831 O O . ASP A 1 107 ? 73.567 -10.143 -0.041 1.00 19.90 107 ASP A O 1
ATOM 836 N N . ALA A 1 108 ? 72.565 -8.479 -1.221 1.00 19.73 108 ALA A N 1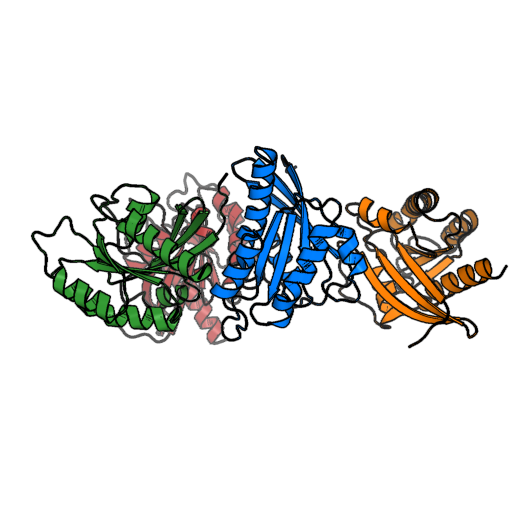
ATOM 837 C CA . ALA A 1 108 ? 71.237 -8.839 -0.701 1.00 18.99 108 ALA A CA 1
ATOM 838 C C . ALA A 1 108 ? 70.784 -10.230 -1.148 1.00 20.44 108 ALA A C 1
ATOM 839 O O . ALA A 1 108 ? 70.169 -10.956 -0.386 1.00 21.17 108 ALA A O 1
ATOM 841 N N . ARG A 1 109 ? 71.186 -10.654 -2.336 1.00 20.85 109 ARG A N 1
ATOM 842 C CA . ARG A 1 109 ? 70.869 -12.013 -2.821 1.00 22.70 109 ARG A CA 1
ATOM 843 C C . ARG A 1 109 ? 71.536 -13.069 -1.959 1.00 22.32 109 ARG A C 1
ATOM 844 O O . ARG A 1 109 ? 70.977 -14.142 -1.716 1.00 25.07 109 ARG A O 1
ATOM 852 N N . MET A 1 110 ? 72.746 -12.784 -1.482 1.00 23.73 110 MET A N 1
ATOM 853 C CA . MET A 1 110 ? 73.462 -13.762 -0.690 1.00 23.03 110 MET A CA 1
ATOM 854 C C . MET A 1 110 ? 73.056 -13.764 0.793 1.00 22.92 110 MET A C 1
ATOM 855 O O . MET A 1 110 ? 73.029 -14.826 1.408 1.00 25.89 110 MET A O 1
ATOM 863 N N . LEU A 1 111 ? 72.745 -12.593 1.353 1.00 20.78 111 LEU A N 1
ATOM 864 C CA . LEU A 1 111 ? 72.630 -12.441 2.813 1.00 22.48 111 LEU A CA 1
ATOM 865 C C . LEU A 1 111 ? 71.220 -12.187 3.384 1.00 21.79 111 LEU A C 1
ATOM 866 O O . LEU A 1 111 ? 70.988 -12.483 4.570 1.00 24.01 111 LEU A O 1
ATOM 871 N N . ALA A 1 112 ? 70.322 -11.671 2.554 1.00 21.22 112 ALA A N 1
ATOM 872 C CA . ALA A 1 112 ? 68.914 -11.428 2.943 1.00 20.48 112 ALA A CA 1
ATOM 873 C C . ALA A 1 112 ? 67.994 -12.571 2.602 1.00 20.37 112 ALA A C 1
ATOM 874 O O . ALA A 1 112 ? 68.324 -13.455 1.799 1.00 21.96 112 ALA A O 1
ATOM 876 N N . SER A 1 113 ? 66.807 -12.553 3.241 1.00 22.67 113 SER A N 1
ATOM 877 C CA . SER A 1 113 ? 65.720 -13.464 2.848 1.00 22.99 113 SER A CA 1
ATOM 878 C C . SER A 1 113 ? 65.453 -13.412 1.343 1.00 23.03 113 SER A C 1
ATOM 879 O O . SER A 1 113 ? 65.473 -12.344 0.746 1.00 22.25 113 SER A O 1
ATOM 882 N N . GLN A 1 114 ? 65.245 -14.563 0.710 1.00 25.10 114 GLN A N 1
ATOM 883 C CA . GLN A 1 114 ? 64.913 -14.543 -0.716 1.00 27.86 114 GLN A CA 1
ATOM 884 C C . GLN A 1 114 ? 63.624 -13.769 -0.972 1.00 26.92 114 GLN A C 1
ATOM 885 O O . GLN A 1 114 ? 63.377 -13.342 -2.118 1.00 28.61 114 GLN A O 1
ATOM 891 N N . ASN A 1 115 ? 62.878 -13.475 0.096 1.00 26.05 115 ASN A N 1
ATOM 892 C CA . ASN A 1 115 ? 61.645 -12.728 -0.078 1.00 24.91 115 ASN A CA 1
ATOM 893 C C . ASN A 1 115 ? 61.693 -11.287 0.365 1.00 21.49 115 ASN A C 1
ATOM 894 O O . ASN A 1 115 ? 60.641 -10.643 0.491 1.00 21.17 115 ASN A O 1
ATOM 899 N N . ILE A 1 116 ? 62.907 -10.766 0.589 1.00 19.24 116 ILE A N 1
ATOM 900 C CA . ILE A 1 116 ? 63.044 -9.339 0.911 1.00 18.30 116 ILE A CA 1
ATOM 901 C C . ILE A 1 116 ? 62.471 -8.530 -0.269 1.00 18.59 116 ILE A C 1
ATOM 902 O O . ILE A 1 116 ? 62.596 -8.945 -1.456 1.00 19.98 116 ILE A O 1
ATOM 907 N N . VAL A 1 117 ? 61.856 -7.386 0.044 1.00 17.09 117 VAL A N 1
ATOM 908 C CA . VAL A 1 117 ? 61.294 -6.493 -0.982 1.00 15.74 117 VAL A CA 1
ATOM 909 C C . VAL A 1 117 ? 62.235 -5.320 -1.069 1.00 17.78 117 VAL A C 1
ATOM 910 O O . VAL A 1 117 ? 62.472 -4.686 -0.046 1.00 17.75 117 VAL A O 1
ATOM 914 N N . ILE A 1 118 ? 62.826 -5.107 -2.254 1.00 15.24 118 ILE A N 1
ATOM 915 C CA . ILE A 1 118 ? 63.771 -3.988 -2.444 1.00 15.21 118 ILE A CA 1
ATOM 916 C C . ILE A 1 118 ? 63.158 -2.962 -3.416 1.00 15.16 118 ILE A C 1
ATOM 917 O O . ILE A 1 118 ? 62.704 -3.335 -4.497 1.00 16.45 118 ILE A O 1
ATOM 922 N N . ILE A 1 119 ? 63.120 -1.689 -3.007 1.00 15.89 119 ILE A N 1
ATOM 923 C CA . ILE A 1 119 ? 62.655 -0.598 -3.905 1.00 17.25 119 ILE A CA 1
ATOM 924 C C . ILE A 1 119 ? 63.904 0.179 -4.344 1.00 16.11 119 ILE A C 1
ATOM 925 O O . ILE A 1 119 ? 64.714 0.552 -3.499 1.00 16.47 119 ILE A O 1
ATOM 930 N N . LEU A 1 120 ? 64.046 0.397 -5.650 1.00 17.25 120 LEU A N 1
ATOM 931 C CA . LEU A 1 120 ? 65.195 1.175 -6.132 1.00 16.78 120 LEU A CA 1
ATOM 932 C C . LEU A 1 120 ? 64.857 2.666 -6.170 1.00 17.43 120 LEU A C 1
ATOM 933 O O . LEU A 1 120 ? 63.880 3.043 -6.850 1.00 18.51 120 LEU A O 1
ATOM 938 N N . CYS A 1 121 ? 65.650 3.488 -5.489 1.00 16.67 121 CYS A N 1
ATOM 939 C CA . CYS A 1 121 ? 65.478 4.936 -5.384 1.00 17.72 121 CYS A CA 1
ATOM 940 C C . CYS A 1 121 ? 66.614 5.661 -6.084 1.00 17.58 121 CYS A C 1
ATOM 941 O O . CYS A 1 121 ? 67.773 5.588 -5.631 1.00 17.89 121 CYS A O 1
ATOM 944 N N . GLY A 1 122 ? 66.323 6.353 -7.176 1.00 17.68 122 GLY A N 1
ATOM 945 C CA . GLY A 1 122 ? 67.291 7.292 -7.775 1.00 17.76 122 GLY A CA 1
ATOM 946 C C . GLY A 1 122 ? 67.072 8.669 -7.128 1.00 18.11 122 GLY A C 1
ATOM 947 O O . GLY A 1 122 ? 66.177 9.408 -7.519 1.00 18.95 122 GLY A O 1
ATOM 948 N N . ASN A 1 123 ? 67.935 9.017 -6.178 1.00 18.73 123 ASN A N 1
ATOM 949 C CA . ASN A 1 123 ? 67.726 10.196 -5.347 1.00 18.75 123 ASN A CA 1
ATOM 950 C C . ASN A 1 123 ? 68.382 11.454 -5.934 1.00 21.06 123 ASN A C 1
ATOM 951 O O . ASN A 1 123 ? 69.224 11.381 -6.857 1.00 22.04 123 ASN A O 1
ATOM 956 N N . LYS A 1 124 ? 68.051 12.629 -5.366 1.00 20.35 124 LYS A N 1
ATOM 957 C CA . LYS A 1 124 ? 68.596 13.937 -5.760 1.00 22.16 124 LYS A CA 1
ATOM 958 C C . LYS A 1 124 ? 67.991 14.379 -7.068 1.00 23.59 124 LYS A C 1
ATOM 959 O O . LYS A 1 124 ? 68.611 15.111 -7.840 1.00 24.29 124 LYS A O 1
ATOM 965 N N . LYS A 1 125 ? 66.755 13.947 -7.307 1.00 22.50 125 LYS A N 1
ATOM 966 C CA . LYS A 1 125 ? 66.038 14.357 -8.523 1.00 24.78 125 LYS A CA 1
ATOM 967 C C . LYS A 1 125 ? 65.893 15.879 -8.715 1.00 25.10 125 LYS A C 1
ATOM 968 O O . LYS A 1 125 ? 65.758 16.372 -9.857 1.00 27.99 125 LYS A O 1
ATOM 974 N N . ASP A 1 126 ? 65.982 16.621 -7.606 1.00 25.50 126 ASP A N 1
ATOM 975 C CA . ASP A 1 126 ? 65.951 18.081 -7.671 1.00 29.17 126 ASP A CA 1
ATOM 976 C C . ASP A 1 126 ? 67.222 18.644 -8.337 1.00 29.81 126 ASP A C 1
ATOM 977 O O . ASP A 1 126 ? 67.232 19.794 -8.813 1.00 32.40 126 ASP A O 1
ATOM 982 N N . LEU A 1 127 ? 68.281 17.817 -8.370 1.00 29.54 127 LEU A N 1
ATOM 983 C CA . LEU A 1 127 ? 69.575 18.158 -9.006 1.00 31.75 127 LEU A CA 1
ATOM 984 C C . LEU A 1 127 ? 69.646 17.733 -10.485 1.00 33.87 127 LEU A C 1
ATOM 985 O O . LEU A 1 127 ? 70.725 17.439 -11.028 1.00 34.02 127 LEU A O 1
ATOM 990 N N . ASP A 1 128 ? 68.499 17.777 -11.152 1.00 35.35 128 ASP A N 1
ATOM 991 C CA . ASP A 1 128 ? 68.358 17.299 -12.522 1.00 37.78 128 ASP A CA 1
ATOM 992 C C . ASP A 1 128 ? 69.316 17.993 -13.526 1.00 39.00 128 ASP A C 1
ATOM 993 O O . ASP A 1 128 ? 69.706 17.402 -14.542 1.00 40.37 128 ASP A O 1
ATOM 998 N N . ALA A 1 129 ? 69.727 19.228 -13.242 1.00 39.78 129 ALA A N 1
ATOM 999 C CA . ALA A 1 129 ? 70.657 19.928 -14.131 1.00 40.90 129 ALA A CA 1
ATOM 1000 C C . ALA A 1 129 ? 72.060 19.296 -14.152 1.00 40.03 129 ALA A C 1
ATOM 1001 O O . ALA A 1 129 ? 72.864 19.619 -15.037 1.00 41.66 129 ALA A O 1
ATOM 1003 N N . ASP A 1 130 ? 72.349 18.449 -13.161 1.00 36.58 130 ASP A N 1
ATOM 1004 C CA . ASP A 1 130 ? 73.598 17.702 -13.056 1.00 36.47 130 ASP A CA 1
ATOM 1005 C C . ASP A 1 130 ? 73.403 16.179 -13.202 1.00 33.42 130 ASP A C 1
ATOM 1006 O O . ASP A 1 130 ? 74.286 15.397 -12.841 1.00 32.93 130 ASP A O 1
ATOM 1011 N N . ARG A 1 131 ? 72.263 15.781 -13.757 1.00 31.57 131 ARG A N 1
ATOM 1012 C CA . ARG A 1 131 ? 71.960 14.373 -14.008 1.00 30.49 131 ARG A CA 1
ATOM 1013 C C . ARG A 1 131 ? 73.014 13.614 -14.821 1.00 30.39 131 ARG A C 1
ATOM 1014 O O . ARG A 1 131 ? 73.451 14.069 -15.888 1.00 32.77 131 ARG A O 1
ATOM 1022 N N . GLU A 1 132 ? 73.390 12.441 -14.318 1.00 29.88 132 GLU A N 1
ATOM 1023 C CA . GLU A 1 132 ? 74.355 11.582 -14.974 1.00 31.23 132 GLU A CA 1
ATOM 1024 C C . GLU A 1 132 ? 73.744 10.227 -15.338 1.00 31.34 132 GLU A C 1
ATOM 1025 O O . GLU A 1 132 ? 74.356 9.455 -16.078 1.00 33.78 132 GLU A O 1
ATOM 1031 N N . VAL A 1 133 ? 72.545 9.959 -14.819 1.00 28.59 133 VAL A N 1
ATOM 1032 C CA . VAL A 1 133 ? 71.827 8.699 -15.064 1.00 28.08 133 VAL A CA 1
ATOM 1033 C C . VAL A 1 133 ? 70.409 8.993 -15.567 1.00 28.14 133 VAL A C 1
ATOM 1034 O O . VAL A 1 133 ? 69.634 9.663 -14.889 1.00 28.02 133 VAL A O 1
ATOM 1038 N N . THR A 1 134 ? 70.045 8.478 -16.740 1.00 28.25 134 THR A N 1
ATOM 1039 C CA . THR A 1 134 ? 68.699 8.731 -17.254 1.00 28.53 134 THR A CA 1
ATOM 1040 C C . THR A 1 134 ? 67.589 7.908 -16.571 1.00 26.86 134 THR A C 1
ATOM 1041 O O . THR A 1 134 ? 67.806 6.757 -16.133 1.00 26.31 134 THR A O 1
ATOM 1045 N N . PHE A 1 135 ? 66.400 8.512 -16.511 1.00 28.29 135 PHE A N 1
ATOM 1046 C CA . PHE A 1 135 ? 65.199 7.796 -16.056 1.00 27.36 135 PHE A CA 1
ATOM 1047 C C . PHE A 1 135 ? 65.000 6.497 -16.824 1.00 27.43 135 PHE A C 1
ATOM 1048 O O . PHE A 1 135 ? 64.765 5.450 -16.207 1.00 26.29 135 PHE A O 1
ATOM 1056 N N . LEU A 1 136 ? 65.039 6.580 -18.156 1.00 29.57 136 LEU A N 1
ATOM 1057 C CA . LEU A 1 136 ? 64.806 5.438 -19.021 1.00 29.30 136 LEU A CA 1
ATOM 1058 C C . LEU A 1 136 ? 65.825 4.306 -18.759 1.00 28.88 136 LEU A C 1
ATOM 1059 O O . LEU A 1 136 ? 65.421 3.128 -18.620 1.00 27.43 136 LEU A O 1
ATOM 1064 N N . GLU A 1 137 ? 67.108 4.648 -18.644 1.00 27.62 137 GLU A N 1
ATOM 1065 C CA . GLU A 1 137 ? 68.148 3.617 -18.440 1.00 27.56 137 GLU A CA 1
ATOM 1066 C C . GLU A 1 137 ? 68.063 2.931 -17.071 1.00 25.01 137 GLU A C 1
ATOM 1067 O O . GLU A 1 137 ? 68.186 1.715 -16.968 1.00 25.19 137 GLU A O 1
ATOM 1073 N N . ALA A 1 138 ? 67.829 3.708 -16.014 1.00 22.78 138 ALA A N 1
ATOM 1074 C CA . ALA A 1 138 ? 67.581 3.148 -14.706 1.00 21.56 138 ALA A CA 1
ATOM 1075 C C . ALA A 1 138 ? 66.314 2.303 -14.686 1.00 21.13 138 ALA A C 1
ATOM 1076 O O . ALA A 1 138 ? 66.271 1.288 -13.963 1.00 21.12 138 ALA A O 1
ATOM 1078 N N . SER A 1 139 ? 65.306 2.721 -15.466 1.00 21.54 139 SER A N 1
ATOM 1079 C CA . SER A 1 139 ? 64.054 1.983 -15.590 1.00 21.10 139 SER A CA 1
ATOM 1080 C C . SER A 1 139 ? 64.261 0.579 -16.198 1.00 21.15 139 SER A C 1
ATOM 1081 O O . SER A 1 139 ? 63.683 -0.399 -15.673 1.00 21.13 139 SER A O 1
ATOM 1084 N N . ARG A 1 140 ? 65.161 0.493 -17.184 1.00 23.28 140 ARG A N 1
ATOM 1085 C CA . ARG A 1 140 ? 65.514 -0.751 -17.852 1.00 24.46 140 ARG A CA 1
ATOM 1086 C C . ARG A 1 140 ? 66.228 -1.670 -16.871 1.00 24.11 140 ARG A C 1
ATOM 1087 O O . ARG A 1 140 ? 65.897 -2.865 -16.790 1.00 25.72 140 ARG A O 1
ATOM 1095 N N . PHE A 1 141 ? 67.168 -1.095 -16.130 1.00 23.42 141 PHE A N 1
ATOM 1096 C CA . PHE A 1 141 ? 67.913 -1.865 -15.134 1.00 21.96 141 PHE A CA 1
ATOM 1097 C C . PHE A 1 141 ? 66.985 -2.433 -14.069 1.00 21.13 141 PHE A C 1
ATOM 1098 O O . PHE A 1 141 ? 67.088 -3.570 -13.692 1.00 20.99 141 PHE A O 1
ATOM 1106 N N . ALA A 1 142 ? 66.119 -1.591 -13.529 1.00 20.66 142 ALA A N 1
ATOM 1107 C CA . ALA A 1 142 ? 65.168 -2.047 -12.522 1.00 20.31 142 ALA A CA 1
ATOM 1108 C C . ALA A 1 142 ? 64.335 -3.208 -13.055 1.00 20.40 142 ALA A C 1
ATOM 1109 O O . ALA A 1 142 ? 64.168 -4.222 -12.370 1.00 20.40 142 ALA A O 1
ATOM 1111 N N . GLN A 1 143 ? 63.775 -3.050 -14.253 1.00 21.91 143 GLN A N 1
ATOM 1112 C CA . GLN A 1 143 ? 62.966 -4.080 -14.851 1.00 22.41 143 GLN A CA 1
ATOM 1113 C C . GLN A 1 143 ? 63.735 -5.394 -14.983 1.00 23.46 143 GLN A C 1
ATOM 1114 O O . GLN A 1 143 ? 63.196 -6.469 -14.630 1.00 23.55 143 GLN A O 1
ATOM 1120 N N . GLU A 1 144 ? 64.977 -5.296 -15.496 1.00 24.77 144 GLU A N 1
ATOM 1121 C CA . GLU A 1 144 ? 65.847 -6.470 -15.641 1.00 27.55 144 GLU A CA 1
ATOM 1122 C C . GLU A 1 144 ? 66.097 -7.151 -14.318 1.00 26.98 144 GLU A C 1
ATOM 1123 O O . GLU A 1 144 ? 66.337 -8.367 -14.299 1.00 28.64 144 GLU A O 1
ATOM 1129 N N . ASN A 1 145 ? 66.064 -6.372 -13.238 1.00 24.32 145 ASN A N 1
ATOM 1130 C CA . ASN A 1 145 ? 66.285 -6.884 -11.898 1.00 24.05 145 ASN A CA 1
ATOM 1131 C C . ASN A 1 145 ? 65.018 -7.105 -11.051 1.00 22.89 145 ASN A C 1
ATOM 1132 O O . ASN A 1 145 ? 65.113 -7.341 -9.831 1.00 21.89 145 ASN A O 1
ATOM 1137 N N . GLU A 1 146 ? 63.852 -7.098 -11.715 1.00 22.66 146 GLU A N 1
ATOM 1138 C CA . GLU A 1 146 ? 62.575 -7.271 -11.014 1.00 24.62 146 GLU A CA 1
ATOM 1139 C C . GLU A 1 146 ? 62.389 -6.323 -9.796 1.00 22.58 146 GLU A C 1
ATOM 1140 O O . GLU A 1 146 ? 61.876 -6.740 -8.717 1.00 23.14 146 GLU A O 1
ATOM 1146 N N . LEU A 1 147 ? 62.737 -5.050 -9.983 1.00 21.65 147 LEU A N 1
ATOM 1147 C CA . LEU A 1 147 ? 62.623 -4.044 -8.961 1.00 20.11 147 LEU A CA 1
ATOM 1148 C C . LEU A 1 147 ? 61.673 -2.925 -9.401 1.00 19.72 147 LEU A C 1
ATOM 1149 O O . LEU A 1 147 ? 61.709 -2.505 -10.546 1.00 21.09 147 LEU A O 1
ATOM 1154 N N . MET A 1 148 ? 60.855 -2.460 -8.448 1.00 20.47 148 MET A N 1
ATOM 1155 C CA . MET A 1 148 ? 60.114 -1.189 -8.676 1.00 20.70 148 MET A CA 1
ATOM 1156 C C . MET A 1 148 ? 61.099 -0.039 -8.513 1.00 19.53 148 MET A C 1
ATOM 1157 O O . MET A 1 148 ? 61.892 -0.040 -7.631 1.00 18.28 148 MET A O 1
ATOM 1162 N N . PHE A 1 149 ? 61.001 0.967 -9.385 1.00 20.49 149 PHE A N 1
ATOM 1163 C CA . PHE A 1 149 ? 61.939 2.108 -9.369 1.00 19.64 149 PHE A CA 1
ATOM 1164 C C . PHE A 1 149 ? 61.214 3.464 -9.323 1.00 19.78 149 PHE A C 1
ATOM 1165 O O . PHE A 1 149 ? 60.277 3.686 -10.084 1.00 20.72 149 PHE A O 1
ATOM 1173 N N . LEU A 1 150 ? 61.648 4.337 -8.412 1.00 17.75 150 LEU A N 1
ATOM 1174 C CA . LEU A 1 150 ? 61.135 5.715 -8.196 1.00 20.10 150 LEU A CA 1
ATOM 1175 C C . LEU A 1 150 ? 62.368 6.620 -8.203 1.00 19.67 150 LEU A C 1
ATOM 1176 O O . LEU A 1 150 ? 63.407 6.225 -7.616 1.00 19.18 150 LEU A O 1
ATOM 1181 N N . GLU A 1 151 ? 62.262 7.825 -8.814 1.00 19.18 151 GLU A N 1
ATOM 1182 C CA . GLU A 1 151 ? 63.213 8.921 -8.490 1.00 19.89 151 GLU A CA 1
ATOM 1183 C C . GLU A 1 151 ? 62.668 9.705 -7.314 1.00 20.43 151 GLU A C 1
ATOM 1184 O O . GLU A 1 151 ? 61.464 9.983 -7.251 1.00 20.97 151 GLU A O 1
ATOM 1190 N N . THR A 1 152 ? 63.568 10.059 -6.379 1.00 20.01 152 THR A N 1
ATOM 1191 C CA . THR A 1 152 ? 63.159 10.716 -5.126 1.00 20.41 152 THR A CA 1
ATOM 1192 C C . THR A 1 152 ? 63.959 11.988 -4.914 1.00 19.77 152 THR A C 1
ATOM 1193 O O . THR A 1 152 ? 64.996 12.201 -5.552 1.00 21.72 152 THR A O 1
ATOM 1197 N N . SER A 1 153 ? 63.465 12.849 -4.032 1.00 22.36 153 SER A N 1
ATOM 1198 C CA . SER A 1 153 ? 64.276 13.953 -3.530 1.00 22.11 153 SER A CA 1
ATOM 1199 C C . SER A 1 153 ? 64.068 14.076 -2.036 1.00 21.66 153 SER A C 1
ATOM 1200 O O . SER A 1 153 ? 62.992 14.410 -1.591 1.00 22.67 153 SER A O 1
ATOM 1203 N N . ALA A 1 154 ? 65.144 13.854 -1.282 1.00 20.34 154 ALA A N 1
ATOM 1204 C CA . ALA A 1 154 ? 65.102 14.101 0.168 1.00 21.67 154 ALA A CA 1
ATOM 1205 C C . ALA A 1 154 ? 64.896 15.587 0.453 1.00 23.98 154 ALA A C 1
ATOM 1206 O O . ALA A 1 154 ? 64.374 15.955 1.526 1.00 24.93 154 ALA A O 1
ATOM 1208 N N . LEU A 1 155 ? 65.349 16.427 -0.476 1.00 24.53 155 LEU A N 1
ATOM 1209 C CA . LEU A 1 155 ? 65.311 17.876 -0.291 1.00 28.74 155 LEU A CA 1
ATOM 1210 C C . LEU A 1 155 ? 63.866 18.382 -0.408 1.00 29.06 155 LEU A C 1
ATOM 1211 O O . LEU A 1 155 ? 63.392 19.162 0.437 1.00 32.51 155 LEU A O 1
ATOM 1216 N N . THR A 1 156 ? 63.186 17.968 -1.472 1.00 27.90 156 THR A N 1
ATOM 1217 C CA . THR A 1 156 ? 61.819 18.430 -1.720 1.00 28.45 156 THR A CA 1
ATOM 1218 C C . THR A 1 156 ? 60.757 17.498 -1.155 1.00 28.58 156 THR A C 1
ATOM 1219 O O . THR A 1 156 ? 59.593 17.896 -1.025 1.00 30.69 156 THR A O 1
ATOM 1223 N N . GLY A 1 157 ? 61.132 16.260 -0.884 1.00 26.81 157 GLY A N 1
ATOM 1224 C CA . GLY A 1 157 ? 60.173 15.263 -0.441 1.00 25.58 157 GLY A CA 1
ATOM 1225 C C . GLY A 1 157 ? 59.592 14.377 -1.538 1.00 24.53 157 GLY A C 1
ATOM 1226 O O . GLY A 1 157 ? 58.910 13.409 -1.220 1.00 24.12 157 GLY A O 1
ATOM 1227 N N . GLU A 1 158 ? 59.824 14.729 -2.804 1.00 25.32 158 GLU A N 1
ATOM 1228 C CA . GLU A 1 158 ? 59.213 14.030 -3.923 1.00 23.89 158 GLU A CA 1
ATOM 1229 C C . GLU A 1 158 ? 59.428 12.526 -3.836 1.00 22.39 158 GLU A C 1
ATOM 1230 O O . GLU A 1 158 ? 60.587 12.076 -3.828 1.00 21.04 158 GLU A O 1
ATOM 1236 N N . ASN A 1 159 ? 58.306 11.794 -3.790 1.00 21.18 159 ASN A N 1
ATOM 1237 C CA . ASN A 1 159 ? 58.253 10.316 -3.831 1.00 21.20 159 ASN A CA 1
ATOM 1238 C C . ASN A 1 159 ? 58.906 9.606 -2.616 1.00 20.56 159 ASN A C 1
ATOM 1239 O O . ASN A 1 159 ? 59.091 8.423 -2.634 1.00 19.59 159 ASN A O 1
ATOM 1244 N N . VAL A 1 160 ? 59.227 10.334 -1.551 1.00 20.99 160 VAL A N 1
ATOM 1245 C CA . VAL A 1 160 ? 59.926 9.694 -0.398 1.00 19.11 160 VAL A CA 1
ATOM 1246 C C . VAL A 1 160 ? 58.909 8.870 0.358 1.00 18.87 160 VAL A C 1
ATOM 1247 O O . VAL A 1 160 ? 59.169 7.683 0.616 1.00 19.04 160 VAL A O 1
ATOM 1251 N N . GLU A 1 161 ? 57.782 9.468 0.742 1.00 22.11 161 GLU A N 1
ATOM 1252 C CA . GLU A 1 161 ? 56.724 8.702 1.430 1.00 22.33 161 GLU A CA 1
ATOM 1253 C C . GLU A 1 161 ? 56.292 7.492 0.550 1.00 21.63 161 GLU A C 1
ATOM 1254 O O . GLU A 1 161 ? 56.174 6.364 1.039 1.00 21.27 161 GLU A O 1
ATOM 1260 N N . GLU A 1 162 ? 56.103 7.749 -0.730 1.00 21.63 162 GLU A N 1
ATOM 1261 C CA . GLU A 1 162 ? 55.755 6.684 -1.673 1.00 22.62 162 GLU A CA 1
ATOM 1262 C C . GLU A 1 162 ? 56.735 5.492 -1.659 1.00 21.20 162 GLU A C 1
ATOM 1263 O O . GLU A 1 162 ? 56.324 4.326 -1.712 1.00 18.78 162 GLU A O 1
ATOM 1269 N N . ALA A 1 163 ? 58.031 5.756 -1.594 1.00 18.55 163 ALA A N 1
ATOM 1270 C CA . ALA A 1 163 ? 58.994 4.646 -1.598 1.00 17.41 163 ALA A CA 1
ATOM 1271 C C . ALA A 1 163 ? 58.816 3.759 -0.383 1.00 16.98 163 ALA A C 1
ATOM 1272 O O . ALA A 1 163 ? 58.760 2.513 -0.484 1.00 17.42 163 ALA A O 1
ATOM 1274 N N . PHE A 1 164 ? 58.727 4.386 0.785 1.00 16.57 164 PHE A N 1
ATOM 1275 C CA . PHE A 1 164 ? 58.591 3.584 2.028 1.00 17.65 164 PHE A CA 1
ATOM 1276 C C . PHE A 1 164 ? 57.248 2.857 2.056 1.00 17.82 164 PHE A C 1
ATOM 1277 O O . PHE A 1 164 ? 57.174 1.677 2.431 1.00 17.33 164 PHE A O 1
ATOM 1285 N N . VAL A 1 165 ? 56.172 3.537 1.649 1.00 18.59 165 VAL A N 1
ATOM 1286 C CA . VAL A 1 165 ? 54.840 2.970 1.728 1.00 18.80 165 VAL A CA 1
ATOM 1287 C C . VAL A 1 165 ? 54.705 1.816 0.749 1.00 18.54 165 VAL A C 1
ATOM 1288 O O . VAL A 1 165 ? 54.108 0.782 1.072 1.00 19.79 165 VAL A O 1
ATOM 1292 N N . GLN A 1 166 ? 55.223 2.007 -0.460 1.00 18.31 166 GLN A N 1
ATOM 1293 C CA . GLN A 1 166 ? 55.159 0.913 -1.394 1.00 18.69 166 GLN A CA 1
ATOM 1294 C C . GLN A 1 166 ? 55.974 -0.318 -0.999 1.00 18.06 166 GLN A C 1
ATOM 1295 O O . GLN A 1 166 ? 55.490 -1.426 -1.252 1.00 17.17 166 GLN A O 1
ATOM 1306 N N . CYS A 1 167 ? 57.143 -0.152 -0.381 1.00 16.36 167 CYS A N 1
ATOM 1307 C CA . CYS A 1 167 ? 57.837 -1.286 0.215 1.00 16.57 167 CYS A CA 1
ATOM 1308 C C . CYS A 1 167 ? 56.946 -2.062 1.200 1.00 16.62 167 CYS A C 1
ATOM 1309 O O . CYS A 1 167 ? 56.763 -3.271 1.082 1.00 17.07 167 CYS A O 1
ATOM 1312 N N . ALA A 1 168 ? 56.296 -1.320 2.085 1.00 15.51 168 ALA A N 1
ATOM 1313 C CA . ALA A 1 168 ? 55.386 -1.949 3.058 1.00 16.14 168 ALA A CA 1
ATOM 1314 C C . ALA A 1 168 ? 54.199 -2.640 2.386 1.00 16.83 168 ALA A C 1
ATOM 1315 O O . ALA A 1 168 ? 53.831 -3.697 2.798 1.00 17.88 168 ALA A O 1
ATOM 1317 N N . ARG A 1 169 ? 53.559 -1.994 1.398 1.00 16.91 169 ARG A N 1
ATOM 1318 C CA . ARG A 1 169 ? 52.423 -2.557 0.692 1.00 18.44 169 ARG A CA 1
ATOM 1319 C C . ARG A 1 169 ? 52.862 -3.881 -0.006 1.00 17.50 169 ARG A C 1
ATOM 1320 O O . ARG A 1 169 ? 52.102 -4.865 0.017 1.00 20.19 169 ARG A O 1
ATOM 1328 N N . LYS A 1 170 ? 54.072 -3.915 -0.593 1.00 17.65 170 LYS A N 1
ATOM 1329 C CA . LYS A 1 170 ? 54.496 -5.151 -1.280 1.00 17.11 170 LYS A CA 1
ATOM 1330 C C . LYS A 1 170 ? 54.744 -6.272 -0.288 1.00 18.32 170 LYS A C 1
ATOM 1331 O O . LYS A 1 170 ? 54.425 -7.440 -0.577 1.00 20.08 170 LYS A O 1
ATOM 1337 N N . ILE A 1 171 ? 55.319 -5.932 0.871 1.00 16.96 171 ILE A N 1
ATOM 1338 C CA . ILE A 1 171 ? 55.420 -6.974 1.909 1.00 17.29 171 ILE A CA 1
ATOM 1339 C C . ILE A 1 171 ? 54.041 -7.456 2.389 1.00 18.63 171 ILE A C 1
ATOM 1340 O O . ILE A 1 171 ? 53.771 -8.658 2.487 1.00 17.11 171 ILE A O 1
ATOM 1345 N N . LEU A 1 172 ? 53.115 -6.535 2.654 1.00 18.49 172 LEU A N 1
ATOM 1346 C CA . LEU A 1 172 ? 51.739 -6.933 2.978 1.00 21.15 172 LEU A CA 1
ATOM 1347 C C . LEU A 1 172 ? 51.057 -7.828 1.903 1.00 21.47 172 LEU A C 1
ATOM 1348 O O . LEU A 1 172 ? 50.314 -8.750 2.228 1.00 24.16 172 LEU A O 1
ATOM 1353 N N . ASN A 1 173 ? 51.341 -7.530 0.630 1.00 22.23 173 ASN A N 1
ATOM 1354 C CA . ASN A 1 173 ? 50.814 -8.394 -0.416 1.00 25.98 173 ASN A CA 1
ATOM 1355 C C . ASN A 1 173 ? 51.410 -9.800 -0.349 1.00 26.16 173 ASN A C 1
ATOM 1356 O O . ASN A 1 173 ? 50.713 -10.769 -0.616 1.00 26.24 173 ASN A O 1
ATOM 1361 N N . LYS A 1 174 ? 52.697 -9.917 -0.021 1.00 24.94 174 LYS A N 1
ATOM 1362 C CA . LYS A 1 174 ? 53.314 -11.244 0.035 1.00 27.15 174 LYS A CA 1
ATOM 1363 C C . LYS A 1 174 ? 52.687 -11.997 1.191 1.00 28.33 174 LYS A C 1
ATOM 1364 O O . LYS A 1 174 ? 52.367 -13.195 1.091 1.00 29.48 174 LYS A O 1
ATOM 1370 N N . ILE A 1 175 ? 52.516 -11.298 2.317 1.00 26.84 175 ILE A N 1
ATOM 1371 C CA . ILE A 1 175 ? 51.907 -11.930 3.471 1.00 28.30 175 ILE A CA 1
ATOM 1372 C C . ILE A 1 175 ? 50.540 -12.537 3.130 1.00 31.46 175 ILE A C 1
ATOM 1373 O O . ILE A 1 175 ? 50.252 -13.704 3.489 1.00 34.93 175 ILE A O 1
ATOM 1378 N N . GLU A 1 176 ? 49.715 -11.754 2.445 1.00 32.79 176 GLU A N 1
ATOM 1379 C CA . GLU A 1 176 ? 48.385 -12.178 2.072 1.00 37.82 176 GLU A CA 1
ATOM 1380 C C . GLU A 1 176 ? 48.367 -13.328 1.054 1.00 40.08 176 GLU A C 1
ATOM 1381 O O . GLU A 1 176 ? 47.624 -14.290 1.255 1.00 42.26 176 GLU A O 1
ATOM 1387 N N . SER A 1 177 ? 49.192 -13.263 0.003 1.00 41.28 177 SER A N 1
ATOM 1388 C CA . SER A 1 177 ? 49.045 -14.204 -1.120 1.00 45.06 177 SER A CA 1
ATOM 1389 C C . SER A 1 177 ? 50.334 -14.587 -1.873 1.00 45.42 177 SER A C 1
ATOM 1390 O O . SER A 1 177 ? 51.334 -13.870 -1.845 1.00 44.45 177 SER A O 1
ATOM 1393 N N . GLY A 1 178 ? 50.296 -15.724 -2.566 1.00 49.13 178 GLY A N 1
ATOM 1394 C CA . GLY A 1 178 ? 51.424 -16.128 -3.398 1.00 50.74 178 GLY A CA 1
ATOM 1395 C C . GLY A 1 178 ? 52.679 -16.616 -2.679 1.00 51.35 178 GLY A C 1
ATOM 1396 O O . GLY A 1 178 ? 52.591 -17.204 -1.598 1.00 52.33 178 GLY A O 1
ATOM 1397 N N . GLU A 1 179 ? 53.837 -16.314 -3.276 1.00 51.12 179 GLU A N 1
ATOM 1398 C CA . GLU A 1 179 ? 55.130 -17.019 -3.082 1.00 51.84 179 GLU A CA 1
ATOM 1399 C C . GLU A 1 179 ? 55.478 -17.623 -1.701 1.00 52.26 179 GLU A C 1
ATOM 1400 O O . GLU A 1 179 ? 56.622 -17.488 -1.204 1.00 51.80 179 GLU A O 1
ATOM 1402 N N . GLU B 1 5 ? 99.617 4.325 10.281 1.00 38.60 5 GLU B N 1
ATOM 1403 C CA . GLU B 1 5 ? 99.702 3.271 9.228 1.00 40.74 5 GLU B CA 1
ATOM 1404 C C . GLU B 1 5 ? 99.576 1.852 9.838 1.00 39.37 5 GLU B C 1
ATOM 1405 O O . GLU B 1 5 ? 98.472 1.314 9.888 1.00 39.03 5 GLU B O 1
ATOM 1411 N N . THR B 1 6 ? 100.662 1.259 10.341 1.00 37.19 6 THR B N 1
ATOM 1412 C CA . THR B 1 6 ? 100.542 -0.118 10.787 1.00 33.75 6 THR B CA 1
ATOM 1413 C C . THR B 1 6 ? 100.397 -0.247 12.294 1.00 29.85 6 THR B C 1
ATOM 1414 O O . THR B 1 6 ? 100.439 0.726 13.053 1.00 28.98 6 THR B O 1
ATOM 1418 N N . TYR B 1 7 ? 100.111 -1.464 12.696 1.00 26.95 7 TYR B N 1
ATOM 1419 C CA . TYR B 1 7 ? 99.876 -1.739 14.074 1.00 24.05 7 TYR B CA 1
ATOM 1420 C C . TYR B 1 7 ? 100.149 -3.216 14.322 1.00 23.21 7 TYR B C 1
ATOM 1421 O O . TYR B 1 7 ? 100.202 -4.026 13.365 1.00 25.39 7 TYR B O 1
ATOM 1430 N N . ASP B 1 8 ? 100.322 -3.544 15.601 1.00 22.57 8 ASP B N 1
ATOM 1431 C CA . ASP B 1 8 ? 100.707 -4.861 16.038 1.00 23.01 8 ASP B CA 1
ATOM 1432 C C . ASP B 1 8 ? 99.543 -5.684 16.577 1.00 21.24 8 ASP B C 1
ATOM 1433 O O . ASP B 1 8 ? 99.625 -6.909 16.538 1.00 22.64 8 ASP B O 1
ATOM 1438 N N . PHE B 1 9 ? 98.506 -5.019 17.101 1.00 20.24 9 PHE B N 1
ATOM 1439 C CA . PHE B 1 9 ? 97.355 -5.685 17.707 1.00 19.02 9 PHE B CA 1
ATOM 1440 C C . PHE B 1 9 ? 96.150 -4.921 17.255 1.00 19.21 9 PHE B C 1
ATOM 1441 O O . PHE B 1 9 ? 96.229 -3.693 17.073 1.00 17.41 9 PHE B O 1
ATOM 1449 N N . LEU B 1 10 ? 95.016 -5.624 17.164 1.00 16.72 10 LEU B N 1
ATOM 1450 C CA . LEU B 1 10 ? 93.706 -5.035 16.860 1.00 17.44 10 LEU B CA 1
ATOM 1451 C C . LEU B 1 10 ? 92.701 -5.520 17.890 1.00 14.91 10 LEU B C 1
ATOM 1452 O O . LEU B 1 10 ? 92.464 -6.735 17.978 1.00 18.34 10 LEU B O 1
ATOM 1457 N N . PHE B 1 11 ? 92.138 -4.601 18.677 1.00 15.27 11 PHE B N 1
ATOM 1458 C CA . PHE B 1 11 ? 91.105 -4.959 19.678 1.00 15.44 11 PHE B CA 1
ATOM 1459 C C . PHE B 1 11 ? 89.792 -4.235 19.409 1.00 17.16 11 PHE B C 1
ATOM 1460 O O . PHE B 1 11 ? 89.801 -3.026 19.127 1.00 17.45 11 PHE B O 1
ATOM 1468 N N . LYS B 1 12 ? 88.659 -4.949 19.565 1.00 16.52 12 LYS B N 1
ATOM 1469 C CA . LYS B 1 12 ? 87.315 -4.344 19.569 1.00 15.34 12 LYS B CA 1
ATOM 1470 C C . LYS B 1 12 ? 86.962 -3.871 20.992 1.00 15.13 12 LYS B C 1
ATOM 1471 O O . LYS B 1 12 ? 87.050 -4.670 21.938 1.00 13.57 12 LYS B O 1
ATOM 1477 N N . PHE B 1 13 ? 86.627 -2.595 21.169 1.00 14.08 13 PHE B N 1
ATOM 1478 C CA . PHE B 1 13 ? 86.137 -2.006 22.446 1.00 13.69 13 PHE B CA 1
ATOM 1479 C C . PHE B 1 13 ? 84.717 -1.507 22.281 1.00 14.69 13 PHE B C 1
ATOM 1480 O O . PHE B 1 13 ? 84.294 -1.160 21.168 1.00 16.50 13 PHE B O 1
ATOM 1488 N N . LEU B 1 14 ? 83.984 -1.497 23.394 1.00 13.86 14 LEU B N 1
ATOM 1489 C CA . LEU B 1 14 ? 82.693 -0.800 23.485 1.00 14.90 14 LEU B CA 1
ATOM 1490 C C . LEU B 1 14 ? 82.800 0.344 24.432 1.00 14.76 14 LEU B C 1
ATOM 1491 O O . LEU B 1 14 ? 83.615 0.281 25.369 1.00 14.80 14 LEU B O 1
ATOM 1496 N N . VAL B 1 15 ? 81.948 1.343 24.269 1.00 13.80 15 VAL B N 1
ATOM 1497 C CA . VAL B 1 15 ? 81.672 2.347 25.274 1.00 12.51 15 VAL B CA 1
ATOM 1498 C C . VAL B 1 15 ? 80.167 2.218 25.627 1.00 13.35 15 VAL B C 1
ATOM 1499 O O . VAL B 1 15 ? 79.285 2.340 24.746 1.00 15.15 15 VAL B O 1
ATOM 1503 N N . ILE B 1 16 ? 79.916 1.829 26.863 1.00 12.85 16 ILE B N 1
ATOM 1504 C CA . ILE B 1 16 ? 78.585 1.502 27.377 1.00 13.17 16 ILE B CA 1
ATOM 1505 C C . ILE B 1 16 ? 78.241 2.293 28.609 1.00 13.10 16 ILE B C 1
ATOM 1506 O O . ILE B 1 16 ? 79.160 2.794 29.341 1.00 12.98 16 ILE B O 1
ATOM 1511 N N . GLY B 1 17 ? 76.952 2.373 28.928 1.00 13.98 17 GLY B N 1
ATOM 1512 C CA . GLY B 1 17 ? 76.528 3.190 30.074 1.00 14.10 17 GLY B CA 1
ATOM 1513 C C . GLY B 1 17 ? 75.261 3.986 29.773 1.00 15.30 17 GLY B C 1
ATOM 1514 O O . GLY B 1 17 ? 74.851 4.087 28.619 1.00 15.57 17 GLY B O 1
ATOM 1515 N N . ASN B 1 18 ? 74.627 4.528 30.825 1.00 15.27 18 ASN B N 1
ATOM 1516 C CA . ASN B 1 18 ? 73.351 5.186 30.617 1.00 15.87 18 ASN B CA 1
ATOM 1517 C C . ASN B 1 18 ? 73.404 6.360 29.643 1.00 14.82 18 ASN B C 1
ATOM 1518 O O . ASN B 1 18 ? 74.432 6.956 29.375 1.00 15.88 18 ASN B O 1
ATOM 1523 N N . ALA B 1 19 ? 72.227 6.665 29.095 1.00 15.40 19 ALA B N 1
ATOM 1524 C CA . ALA B 1 19 ? 72.134 7.821 28.229 1.00 16.52 19 ALA B CA 1
ATOM 1525 C C . ALA B 1 19 ? 72.579 9.089 28.975 1.00 17.11 19 ALA B C 1
ATOM 1526 O O . ALA B 1 19 ? 72.254 9.310 30.162 1.00 18.04 19 ALA B O 1
ATOM 1528 N N . GLY B 1 20 ? 73.247 9.966 28.251 1.00 16.44 20 GLY B N 1
ATOM 1529 C CA . GLY B 1 20 ? 73.630 11.260 28.774 1.00 17.51 20 GLY B CA 1
ATOM 1530 C C . GLY B 1 20 ? 74.858 11.259 29.622 1.00 16.14 20 GLY B C 1
ATOM 1531 O O . GLY B 1 20 ? 75.194 12.300 30.197 1.00 18.43 20 GLY B O 1
ATOM 1532 N N . THR B 1 21 ? 75.545 10.126 29.716 1.00 14.56 21 THR B N 1
ATOM 1533 C CA . THR B 1 21 ? 76.708 10.112 30.615 1.00 14.16 21 THR B CA 1
ATOM 1534 C C . THR B 1 21 ? 77.955 10.683 29.988 1.00 14.81 21 THR B C 1
ATOM 1535 O O . THR B 1 21 ? 78.922 11.031 30.717 1.00 14.63 21 THR B O 1
ATOM 1539 N N . GLY B 1 22 ? 77.971 10.825 28.687 1.00 15.42 22 GLY B N 1
ATOM 1540 C CA . GLY B 1 22 ? 79.132 11.385 27.998 1.00 15.22 22 GLY B CA 1
ATOM 1541 C C . GLY B 1 22 ? 79.914 10.423 27.144 1.00 15.80 22 GLY B C 1
ATOM 1542 O O . GLY B 1 22 ? 81.081 10.713 26.832 1.00 16.08 22 GLY B O 1
ATOM 1543 N N . LYS B 1 23 ? 79.345 9.258 26.803 1.00 13.83 23 LYS B N 1
ATOM 1544 C CA . LYS B 1 23 ? 80.119 8.270 26.027 1.00 14.37 23 LYS B CA 1
ATOM 1545 C C . LYS B 1 23 ? 80.590 8.847 24.678 1.00 14.62 23 LYS B C 1
ATOM 1546 O O . LYS B 1 23 ? 81.741 8.652 24.270 1.00 14.48 23 LYS B O 1
ATOM 1552 N N . SER B 1 24 ? 79.682 9.485 23.976 1.00 13.29 24 SER B N 1
ATOM 1553 C CA . SER B 1 24 ? 80.018 10.002 22.631 1.00 14.36 24 SER B CA 1
ATOM 1554 C C . SER B 1 24 ? 81.071 11.123 22.727 1.00 14.44 24 SER B C 1
ATOM 1555 O O . SER B 1 24 ? 82.021 11.201 21.911 1.00 15.47 24 SER B O 1
ATOM 1558 N N . CYS B 1 25 ? 80.930 11.934 23.762 1.00 14.29 25 CYS B N 1
ATOM 1559 C CA . CYS B 1 25 ? 81.927 12.977 23.992 1.00 14.70 25 CYS B CA 1
ATOM 1560 C C . CYS B 1 25 ? 83.290 12.389 24.406 1.00 14.55 25 CYS B C 1
ATOM 1561 O O . CYS B 1 25 ? 84.297 12.938 24.021 1.00 16.03 25 CYS B O 1
ATOM 1564 N N . LEU B 1 26 ? 83.276 11.286 25.135 1.00 13.21 26 LEU B N 1
ATOM 1565 C CA . LEU B 1 26 ? 84.530 10.635 25.550 1.00 13.80 26 LEU B CA 1
ATOM 1566 C C . LEU B 1 26 ? 85.252 10.154 24.295 1.00 13.33 26 LEU B C 1
ATOM 1567 O O . LEU B 1 26 ? 86.456 10.392 24.134 1.00 15.25 26 LEU B O 1
ATOM 1572 N N . LEU B 1 27 ? 84.507 9.509 23.386 1.00 13.56 27 LEU B N 1
ATOM 1573 C CA . LEU B 1 27 ? 85.191 8.953 22.195 1.00 14.84 27 LEU B CA 1
ATOM 1574 C C . LEU B 1 27 ? 85.740 10.085 21.323 1.00 15.03 27 LEU B C 1
ATOM 1575 O O . LEU B 1 27 ? 86.873 10.010 20.777 1.00 17.46 27 LEU B O 1
ATOM 1580 N N . HIS B 1 28 ? 84.934 11.134 21.136 1.00 17.17 28 HIS B N 1
ATOM 1581 C CA . HIS B 1 28 ? 85.357 12.309 20.356 1.00 16.21 28 HIS B CA 1
ATOM 1582 C C . HIS B 1 28 ? 86.582 13.019 20.903 1.00 17.43 28 HIS B C 1
ATOM 1583 O O . HIS B 1 28 ? 87.465 13.468 20.125 1.00 17.63 28 HIS B O 1
ATOM 1590 N N . GLN B 1 29 ? 86.624 13.121 22.232 1.00 15.73 29 GLN B N 1
ATOM 1591 C CA . GLN B 1 29 ? 87.806 13.679 22.879 1.00 17.00 29 GLN B CA 1
ATOM 1592 C C . GLN B 1 29 ? 89.017 12.765 22.690 1.00 15.25 29 GLN B C 1
ATOM 1593 O O . GLN B 1 29 ? 90.116 13.258 22.392 1.00 17.10 29 GLN B O 1
ATOM 1599 N N . PHE B 1 30 ? 88.823 11.444 22.788 1.00 15.13 30 PHE B N 1
ATOM 1600 C CA . PHE B 1 30 ? 89.929 10.519 22.541 1.00 15.21 30 PHE B CA 1
ATOM 1601 C C . PHE B 1 30 ? 90.491 10.658 21.118 1.00 17.39 30 PHE B C 1
ATOM 1602 O O . PHE B 1 30 ? 91.724 10.742 20.933 1.00 18.49 30 PHE B O 1
ATOM 1610 N N . ILE B 1 31 ? 89.592 10.680 20.123 1.00 17.42 31 ILE B N 1
ATOM 1611 C CA . ILE B 1 31 ? 90.071 10.628 18.751 1.00 18.91 31 ILE B CA 1
ATOM 1612 C C . ILE B 1 31 ? 90.452 11.982 18.201 1.00 20.47 31 ILE B C 1
ATOM 1613 O O . ILE B 1 31 ? 91.473 12.118 17.523 1.00 22.12 31 ILE B O 1
ATOM 1618 N N . GLU B 1 32 ? 89.641 12.985 18.468 1.00 19.82 32 GLU B N 1
ATOM 1619 C CA . GLU B 1 32 ? 89.799 14.286 17.815 1.00 21.55 32 GLU B CA 1
ATOM 1620 C C . GLU B 1 32 ? 90.366 15.330 18.748 1.00 21.19 32 GLU B C 1
ATOM 1621 O O . GLU B 1 32 ? 90.702 16.427 18.268 1.00 24.38 32 GLU B O 1
ATOM 1627 N N . LYS B 1 33 ? 90.461 14.988 20.044 1.00 21.40 33 LYS B N 1
ATOM 1628 C CA . LYS B 1 33 ? 90.975 15.926 21.063 1.00 24.24 33 LYS B CA 1
ATOM 1629 C C . LYS B 1 33 ? 90.128 17.190 21.199 1.00 24.98 33 LYS B C 1
ATOM 1630 O O . LYS B 1 33 ? 90.654 18.256 21.579 1.00 27.22 33 LYS B O 1
ATOM 1636 N N . LYS B 1 34 ? 88.841 17.075 20.902 1.00 25.30 34 LYS B N 1
ATOM 1637 C CA . LYS B 1 34 ? 87.888 18.185 21.034 1.00 26.23 34 LYS B CA 1
ATOM 1638 C C . LYS B 1 34 ? 86.704 17.757 21.823 1.00 25.29 34 LYS B C 1
ATOM 1639 O O . LYS B 1 34 ? 86.329 16.569 21.817 1.00 25.09 34 LYS B O 1
ATOM 1645 N N . PHE B 1 35 ? 86.094 18.741 22.481 1.00 24.94 35 PHE B N 1
ATOM 1646 C CA . PHE B 1 35 ? 84.833 18.550 23.132 1.00 23.12 35 PHE B CA 1
ATOM 1647 C C . PHE B 1 35 ? 83.685 18.760 22.131 1.00 24.98 35 PHE B C 1
ATOM 1648 O O . PHE B 1 35 ? 83.595 19.805 21.512 1.00 28.54 35 PHE B O 1
ATOM 1656 N N . LYS B 1 36 ? 82.808 17.761 22.040 1.00 26.01 36 LYS B N 1
ATOM 1657 C CA . LYS B 1 36 ? 81.563 17.885 21.245 1.00 28.63 36 LYS B CA 1
ATOM 1658 C C . LYS B 1 36 ? 80.480 18.555 22.099 1.00 29.63 36 LYS B C 1
ATOM 1659 O O . LYS B 1 36 ? 79.688 17.891 22.820 1.00 30.37 36 LYS B O 1
ATOM 1665 N N . ASP B 1 37 ? 80.456 19.886 22.069 1.00 31.57 37 ASP B N 1
ATOM 1666 C CA . ASP B 1 37 ? 79.504 20.637 22.884 1.00 32.89 37 ASP B CA 1
ATOM 1667 C C . ASP B 1 37 ? 78.039 20.548 22.438 1.00 33.38 37 ASP B C 1
ATOM 1668 O O . ASP B 1 37 ? 77.139 20.771 23.273 1.00 35.64 37 ASP B O 1
ATOM 1673 N N . ASP B 1 38 ? 77.794 20.170 21.178 1.00 33.37 38 ASP B N 1
ATOM 1674 C CA . ASP B 1 38 ? 76.416 20.047 20.681 1.00 34.04 38 ASP B CA 1
ATOM 1675 C C . ASP B 1 38 ? 76.005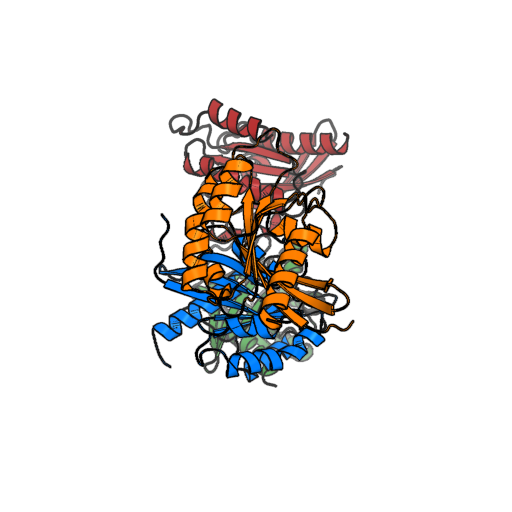 18.592 20.480 1.00 32.83 38 ASP B C 1
ATOM 1676 O O . ASP B 1 38 ? 75.193 18.282 19.598 1.00 33.17 38 ASP B O 1
ATOM 1681 N N . SER B 1 39 ? 76.575 17.692 21.280 1.00 29.86 39 SER B N 1
ATOM 1682 C CA . SER B 1 39 ? 76.263 16.255 21.164 1.00 29.30 39 SER B CA 1
ATOM 1683 C C . SER B 1 39 ? 74.794 15.941 21.446 1.00 29.54 39 SER B C 1
ATOM 1684 O O . SER B 1 39 ? 74.261 16.388 22.490 1.00 30.71 39 SER B O 1
ATOM 1687 N N . ASN B 1 40 ? 74.139 15.170 20.571 1.00 28.66 40 ASN B N 1
ATOM 1688 C CA . ASN B 1 40 ? 72.795 14.637 20.938 1.00 28.16 40 ASN B CA 1
ATOM 1689 C C . ASN B 1 40 ? 72.795 13.137 21.098 1.00 25.09 40 ASN B C 1
ATOM 1690 O O . ASN B 1 40 ? 73.804 12.507 20.823 1.00 23.04 40 ASN B O 1
ATOM 1698 N N . HIS B 1 41 ? 71.665 12.574 21.548 1.00 25.17 41 HIS B N 1
ATOM 1699 C CA . HIS B 1 41 ? 71.607 11.131 21.830 1.00 22.78 41 HIS B CA 1
ATOM 1700 C C . HIS B 1 41 ? 71.983 10.310 20.621 1.00 21.65 41 HIS B C 1
ATOM 1701 O O . HIS B 1 41 ? 71.568 10.620 19.493 1.00 24.74 41 HIS B O 1
ATOM 1708 N N . THR B 1 42 ? 72.746 9.260 20.866 1.00 20.76 42 THR B N 1
ATOM 1709 C CA . THR B 1 42 ? 73.169 8.333 19.811 1.00 19.54 42 THR B CA 1
ATOM 1710 C C . THR B 1 42 ? 71.963 7.441 19.492 1.00 22.05 42 THR B C 1
ATOM 1711 O O . THR B 1 42 ? 71.476 6.767 20.371 1.00 22.25 42 THR B O 1
ATOM 1715 N N . ILE B 1 43 ? 71.469 7.478 18.258 1.00 23.45 43 ILE B N 1
ATOM 1716 C CA . ILE B 1 43 ? 70.282 6.721 17.850 1.00 25.34 43 ILE B CA 1
ATOM 1717 C C . ILE B 1 43 ? 70.709 5.546 16.939 1.00 26.10 43 ILE B C 1
ATOM 1718 O O . ILE B 1 43 ? 70.362 5.529 15.744 1.00 28.73 43 ILE B O 1
ATOM 1723 N N . GLY B 1 44 ? 71.408 4.583 17.531 1.00 25.85 44 GLY B N 1
ATOM 1724 C CA . GLY B 1 44 ? 71.997 3.437 16.814 1.00 26.38 44 GLY B CA 1
ATOM 1725 C C . GLY B 1 44 ? 73.342 3.124 17.431 1.00 24.71 44 GLY B C 1
ATOM 1726 O O . GLY B 1 44 ? 73.424 2.786 18.623 1.00 25.14 44 GLY B O 1
ATOM 1727 N N . VAL B 1 45 ? 74.415 3.173 16.627 1.00 23.45 45 VAL B N 1
ATOM 1728 C CA . VAL B 1 45 ? 75.752 2.928 17.148 1.00 23.23 45 VAL B CA 1
ATOM 1729 C C . VAL B 1 45 ? 76.707 3.721 16.277 1.00 22.58 45 VAL B C 1
ATOM 1730 O O . VAL B 1 45 ? 76.476 3.897 15.090 1.00 23.81 45 VAL B O 1
ATOM 1734 N N . GLU B 1 46 ? 77.748 4.255 16.890 1.00 21.16 46 GLU B N 1
ATOM 1735 C CA . GLU B 1 46 ? 78.729 5.005 16.133 1.00 22.26 46 GLU B CA 1
ATOM 1736 C C . GLU B 1 46 ? 80.051 4.341 16.366 1.00 21.08 46 GLU B C 1
ATOM 1737 O O . GLU B 1 46 ? 80.171 3.536 17.282 1.00 21.41 46 GLU B O 1
ATOM 1743 N N . PHE B 1 47 ? 81.019 4.655 15.507 1.00 20.38 47 PHE B N 1
ATOM 1744 C CA . PHE B 1 47 ? 82.304 3.948 15.439 1.00 19.85 47 PHE B CA 1
ATOM 1745 C C . PHE B 1 47 ? 83.452 4.958 15.413 1.00 20.02 47 PHE B C 1
ATOM 1746 O O . PHE B 1 47 ? 83.336 5.999 14.771 1.00 22.21 47 PHE B O 1
ATOM 1754 N N . GLY B 1 48 ? 84.568 4.651 16.108 1.00 18.01 48 GLY B N 1
ATOM 1755 C CA . GLY B 1 48 ? 85.788 5.401 15.888 1.00 20.08 48 GLY B CA 1
ATOM 1756 C C . GLY B 1 48 ? 86.966 4.486 16.028 1.00 18.73 48 GLY B C 1
ATOM 1757 O O . GLY B 1 48 ? 86.880 3.464 16.684 1.00 18.05 48 GLY B O 1
ATOM 1758 N N . SER B 1 49 ? 88.081 4.847 15.408 1.00 19.66 49 SER B N 1
ATOM 1759 C CA . SER B 1 49 ? 89.295 4.056 15.579 1.00 20.63 49 SER B CA 1
ATOM 1760 C C . SER B 1 49 ? 90.492 4.930 15.828 1.00 19.67 49 SER B C 1
ATOM 1761 O O . SER B 1 49 ? 90.559 6.086 15.346 1.00 22.65 49 SER B O 1
ATOM 1764 N N . LYS B 1 50 ? 91.469 4.381 16.551 1.00 19.78 50 LYS B N 1
ATOM 1765 C CA . LYS B 1 50 ? 92.716 5.094 16.829 1.00 19.56 50 LYS B CA 1
ATOM 1766 C C . LYS B 1 50 ? 93.815 4.084 17.084 1.00 19.16 50 LYS B C 1
ATOM 1767 O O . LYS B 1 50 ? 93.537 3.052 17.733 1.00 18.98 50 LYS B O 1
ATOM 1773 N N . ILE B 1 51 ? 95.035 4.378 16.633 1.00 19.37 51 ILE B N 1
ATOM 1774 C CA . ILE B 1 51 ? 96.170 3.541 17.024 1.00 19.50 51 ILE B CA 1
ATOM 1775 C C . ILE B 1 51 ? 96.948 4.164 18.203 1.00 20.93 51 ILE B C 1
ATOM 1776 O O . ILE B 1 51 ? 97.378 5.312 18.097 1.00 23.57 51 ILE B O 1
ATOM 1781 N N . ILE B 1 52 ? 97.195 3.413 19.281 1.00 20.49 52 ILE B N 1
ATOM 1782 C CA . ILE B 1 52 ? 97.947 3.946 20.415 1.00 21.45 52 ILE B CA 1
ATOM 1783 C C . ILE B 1 52 ? 99.217 3.169 20.602 1.00 21.54 52 ILE B C 1
ATOM 1784 O O . ILE B 1 52 ? 99.294 2.001 20.220 1.00 22.23 52 ILE B O 1
ATOM 1789 N N . ASN B 1 53 ? 100.228 3.817 21.174 1.00 22.78 53 ASN B N 1
ATOM 1790 C CA . ASN B 1 53 ? 101.500 3.177 21.442 1.00 24.27 53 ASN B CA 1
ATOM 1791 C C . ASN B 1 53 ? 101.610 2.757 22.917 1.00 25.41 53 ASN B C 1
ATOM 1792 O O . ASN B 1 53 ? 101.740 3.608 23.804 1.00 25.75 53 ASN B O 1
ATOM 1797 N N . VAL B 1 54 ? 101.552 1.454 23.169 1.00 26.69 54 VAL B N 1
ATOM 1798 C CA . VAL B 1 54 ? 101.651 0.902 24.524 1.00 27.85 54 VAL B CA 1
ATOM 1799 C C . VAL B 1 54 ? 103.004 0.201 24.720 1.00 29.89 54 VAL B C 1
ATOM 1800 O O . VAL B 1 54 ? 103.239 -0.904 24.207 1.00 30.85 54 VAL B O 1
ATOM 1804 N N . GLY B 1 55 ? 103.922 0.831 25.458 1.00 31.12 55 GLY B N 1
ATOM 1805 C CA . GLY B 1 55 ? 105.240 0.266 25.592 1.00 33.79 55 GLY B CA 1
ATOM 1806 C C . GLY B 1 55 ? 105.986 -0.116 24.333 1.00 35.01 55 GLY B C 1
ATOM 1807 O O . GLY B 1 55 ? 106.820 -1.029 24.357 1.00 37.99 55 GLY B O 1
ATOM 1808 N N . GLY B 1 56 ? 105.733 0.594 23.235 1.00 33.51 56 GLY B N 1
ATOM 1809 C CA . GLY B 1 56 ? 106.351 0.271 21.980 1.00 33.94 56 GLY B CA 1
ATOM 1810 C C . GLY B 1 56 ? 105.574 -0.711 21.113 1.00 31.74 56 GLY B C 1
ATOM 1811 O O . GLY B 1 56 ? 106.043 -1.006 19.990 1.00 33.82 56 GLY B O 1
ATOM 1812 N N . LYS B 1 57 ? 104.459 -1.218 21.653 1.00 30.96 57 LYS B N 1
ATOM 1813 C CA . LYS B 1 57 ? 103.515 -2.051 20.903 1.00 29.23 57 LYS B CA 1
ATOM 1814 C C . LYS B 1 57 ? 102.417 -1.123 20.402 1.00 25.40 57 LYS B C 1
ATOM 1815 O O . LYS B 1 57 ? 101.784 -0.401 21.194 1.00 26.44 57 LYS B O 1
ATOM 1821 N N . TYR B 1 58 ? 102.173 -1.180 19.094 1.00 23.77 58 TYR B N 1
ATOM 1822 C CA . TYR B 1 58 ? 101.099 -0.377 18.493 1.00 22.29 58 TYR B CA 1
ATOM 1823 C C . TYR B 1 58 ? 99.790 -1.155 18.480 1.00 20.65 58 TYR B C 1
ATOM 1824 O O . TYR B 1 58 ? 99.734 -2.245 17.934 1.00 21.07 58 TYR B O 1
ATOM 1833 N N . VAL B 1 59 ? 98.781 -0.591 19.104 1.00 19.72 59 VAL B N 1
ATOM 1834 C CA . VAL B 1 59 ? 97.492 -1.228 19.250 1.00 18.09 59 VAL B CA 1
ATOM 1835 C C . VAL B 1 59 ? 96.460 -0.382 18.524 1.00 18.07 59 VAL B C 1
ATOM 1836 O O . VAL B 1 59 ? 96.241 0.763 18.886 1.00 18.02 59 VAL B O 1
ATOM 1840 N N . LYS B 1 60 ? 95.800 -0.965 17.524 1.00 17.52 60 LYS B N 1
ATOM 1841 C CA . LYS B 1 60 ? 94.627 -0.322 16.907 1.00 17.76 60 LYS B CA 1
ATOM 1842 C C . LYS B 1 60 ? 93.359 -0.688 17.687 1.00 17.39 60 LYS B C 1
ATOM 1843 O O . LYS B 1 60 ? 93.080 -1.880 17.887 1.00 16.12 60 LYS B O 1
ATOM 1849 N N . LEU B 1 61 ? 92.618 0.330 18.120 1.00 16.06 61 LEU B N 1
ATOM 1850 C CA . LEU B 1 61 ? 91.330 0.185 18.844 1.00 16.15 61 LEU B CA 1
ATOM 1851 C C . LEU B 1 61 ? 90.194 0.427 17.859 1.00 17.24 61 LEU B C 1
ATOM 1852 O O . LEU B 1 61 ? 90.144 1.495 17.183 1.00 18.17 61 LEU B O 1
ATOM 1857 N N . GLN B 1 62 ? 89.297 -0.559 17.728 1.00 16.51 62 GLN B N 1
ATOM 1858 C CA . GLN B 1 62 ? 88.058 -0.321 16.976 1.00 17.31 62 GLN B CA 1
ATOM 1859 C C . GLN B 1 62 ? 86.946 -0.172 18.002 1.00 16.77 62 GLN B C 1
ATOM 1860 O O . GLN B 1 62 ? 86.663 -1.133 18.676 1.00 17.47 62 GLN B O 1
ATOM 1866 N N . ILE B 1 63 ? 86.383 1.034 18.125 1.00 15.58 63 ILE B N 1
ATOM 1867 C CA . ILE B 1 63 ? 85.591 1.413 19.251 1.00 14.84 63 ILE B CA 1
ATOM 1868 C C . ILE B 1 63 ? 84.176 1.643 18.835 1.00 14.50 63 ILE B C 1
ATOM 1869 O O . ILE B 1 63 ? 83.904 2.440 17.966 1.00 16.35 63 ILE B O 1
ATOM 1874 N N . TRP B 1 64 ? 83.280 0.903 19.477 1.00 15.72 64 TRP B N 1
ATOM 1875 C CA . TRP B 1 64 ? 81.831 1.044 19.219 1.00 16.58 64 TRP B CA 1
ATOM 1876 C C . TRP B 1 64 ? 81.190 1.828 20.341 1.00 15.85 64 TRP B C 1
ATOM 1877 O O . TRP B 1 64 ? 81.074 1.368 21.479 1.00 16.31 64 TRP B O 1
ATOM 1888 N N . ASP B 1 65 ? 80.723 3.016 19.972 1.00 16.19 65 ASP B N 1
ATOM 1889 C CA . ASP B 1 65 ? 80.079 3.903 20.921 1.00 15.74 65 ASP B CA 1
ATOM 1890 C C . ASP B 1 65 ? 78.578 3.627 20.854 1.00 16.25 65 ASP B C 1
ATOM 1891 O O . ASP B 1 65 ? 77.904 4.001 19.908 1.00 18.19 65 ASP B O 1
ATOM 1896 N N . THR B 1 66 ? 78.085 2.970 21.904 1.00 15.30 66 THR B N 1
ATOM 1897 C CA . THR B 1 66 ? 76.730 2.442 21.882 1.00 17.56 66 THR B CA 1
ATOM 1898 C C . THR B 1 66 ? 75.676 3.438 22.438 1.00 16.18 66 THR B C 1
ATOM 1899 O O . THR B 1 66 ? 76.001 4.366 23.218 1.00 16.50 66 THR B O 1
ATOM 1903 N N . ALA B 1 67 ? 74.418 3.226 22.043 1.00 16.37 67 ALA B N 1
ATOM 1904 C CA . ALA B 1 67 ? 73.283 4.019 22.555 1.00 16.85 67 ALA B CA 1
ATOM 1905 C C . ALA B 1 67 ? 72.996 3.643 23.987 1.00 18.06 67 ALA B C 1
ATOM 1906 O O . ALA B 1 67 ? 72.928 2.453 24.306 1.00 18.97 67 ALA B O 1
ATOM 1908 N N . GLY B 1 68 ? 72.884 4.638 24.883 1.00 15.64 68 GLY B N 1
ATOM 1909 C CA . GLY B 1 68 ? 72.475 4.320 26.250 1.00 16.69 68 GLY B CA 1
ATOM 1910 C C . GLY B 1 68 ? 70.985 4.381 26.548 1.00 17.69 68 GLY B C 1
ATOM 1911 O O . GLY B 1 68 ? 70.561 3.849 27.579 1.00 17.71 68 GLY B O 1
ATOM 1912 N N . GLN B 1 69 ? 70.177 4.998 25.685 1.00 16.35 69 GLN B N 1
ATOM 1913 C CA . GLN B 1 69 ? 68.732 4.993 25.878 1.00 18.03 69 GLN B CA 1
ATOM 1914 C C . GLN B 1 69 ? 68.188 3.568 26.014 1.00 19.57 69 GLN B C 1
ATOM 1915 O O . GLN B 1 69 ? 68.568 2.724 25.232 1.00 20.76 69 GLN B O 1
ATOM 1921 N N . GLU B 1 70 ? 67.323 3.329 26.996 1.00 20.89 70 GLU B N 1
ATOM 1922 C CA . GLU B 1 70 ? 66.776 1.982 27.183 1.00 22.90 70 GLU B CA 1
ATOM 1923 C C . GLU B 1 70 ? 66.057 1.444 25.965 1.00 23.57 70 GLU B C 1
ATOM 1924 O O . GLU B 1 70 ? 66.012 0.228 25.765 1.00 24.70 70 GLU B O 1
ATOM 1930 N N . ARG B 1 71 ? 65.494 2.307 25.123 1.00 23.35 71 ARG B N 1
ATOM 1931 C CA . ARG B 1 71 ? 64.861 1.809 23.914 1.00 26.11 71 ARG B CA 1
ATOM 1932 C C . ARG B 1 71 ? 65.778 1.076 22.924 1.00 25.08 71 ARG B C 1
ATOM 1933 O O . ARG B 1 71 ? 65.292 0.287 22.097 1.00 27.13 71 ARG B O 1
ATOM 1941 N N . PHE B 1 72 ? 67.080 1.327 23.022 1.00 24.05 72 PHE B N 1
ATOM 1942 C CA . PHE B 1 72 ? 68.078 0.625 22.221 1.00 22.52 72 PHE B CA 1
ATOM 1943 C C . PHE B 1 72 ? 68.805 -0.475 22.975 1.00 21.74 72 PHE B C 1
ATOM 1944 O O . PHE B 1 72 ? 69.855 -0.926 22.525 1.00 21.42 72 PHE B O 1
ATOM 1952 N N . ARG B 1 73 ? 68.282 -0.920 24.128 1.00 21.66 73 ARG B N 1
ATOM 1953 C CA . ARG B 1 73 ? 69.128 -1.822 24.942 1.00 21.18 73 ARG B CA 1
ATOM 1954 C C . ARG B 1 73 ? 69.375 -3.167 24.241 1.00 21.04 73 ARG B C 1
ATOM 1955 O O . ARG B 1 73 ? 70.512 -3.707 24.334 1.00 19.97 73 ARG B O 1
ATOM 1963 N N . SER B 1 74 ? 68.361 -3.713 23.557 1.00 23.59 74 SER B N 1
ATOM 1964 C CA . SER B 1 74 ? 68.573 -4.972 22.826 1.00 25.10 74 SER B CA 1
ATOM 1965 C C . SER B 1 74 ? 69.608 -4.810 21.712 1.00 25.05 74 SER B C 1
ATOM 1966 O O . SER B 1 74 ? 70.355 -5.734 21.396 1.00 25.36 74 SER B O 1
ATOM 1969 N N . VAL B 1 75 ? 69.661 -3.614 21.124 1.00 24.12 75 VAL B N 1
ATOM 1970 C CA . VAL B 1 75 ? 70.679 -3.343 20.107 1.00 25.42 75 VAL B CA 1
ATOM 1971 C C . VAL B 1 75 ? 72.089 -3.314 20.739 1.00 21.43 75 VAL B C 1
ATOM 1972 O O . VAL B 1 75 ? 73.027 -3.987 20.316 1.00 22.16 75 VAL B O 1
ATOM 1976 N N . THR B 1 76 ? 72.257 -2.516 21.788 1.00 18.97 76 THR B N 1
ATOM 1977 C CA . THR B 1 76 ? 73.500 -2.431 22.484 1.00 18.08 76 THR B CA 1
ATOM 1978 C C . THR B 1 76 ? 73.937 -3.785 22.957 1.00 18.49 76 THR B C 1
ATOM 1979 O O . THR B 1 76 ? 75.133 -4.106 22.863 1.00 17.68 76 THR B O 1
ATOM 1983 N N . ARG B 1 77 ? 72.994 -4.598 23.425 1.00 20.01 77 ARG B N 1
ATOM 1984 C CA . ARG B 1 77 ? 73.375 -5.955 23.888 1.00 19.46 77 ARG B CA 1
ATOM 1985 C C . ARG B 1 77 ? 73.983 -6.831 22.788 1.00 21.70 77 ARG B C 1
ATOM 1986 O O . ARG B 1 77 ? 74.792 -7.732 23.058 1.00 22.74 77 ARG B O 1
ATOM 1994 N N . SER B 1 78 ? 73.625 -6.582 21.533 1.00 22.36 78 SER B N 1
ATOM 1995 C CA . SER B 1 78 ? 74.182 -7.369 20.453 1.00 23.22 78 SER B CA 1
ATOM 1996 C C . SER B 1 78 ? 75.686 -7.094 20.181 1.00 23.68 78 SER B C 1
ATOM 1997 O O . SER B 1 78 ? 76.314 -7.817 19.391 1.00 23.85 78 SER B O 1
ATOM 2000 N N . TYR B 1 79 ? 76.237 -6.060 20.806 1.00 22.23 79 TYR B N 1
ATOM 2001 C CA . TYR B 1 79 ? 77.663 -5.681 20.581 1.00 20.22 79 TYR B CA 1
ATOM 2002 C C . TYR B 1 79 ? 78.670 -6.325 21.506 1.00 20.81 79 TYR B C 1
ATOM 2003 O O . TYR B 1 79 ? 79.869 -6.221 21.255 1.00 20.29 79 TYR B O 1
ATOM 2012 N N . TYR B 1 80 ? 78.246 -6.977 22.585 1.00 20.86 80 TYR B N 1
ATOM 2013 C CA . TYR B 1 80 ? 79.187 -7.588 23.508 1.00 20.47 80 TYR B CA 1
ATOM 2014 C C . TYR B 1 80 ? 80.045 -8.701 22.897 1.00 21.21 80 TYR B C 1
ATOM 2015 O O . TYR B 1 80 ? 81.239 -8.854 23.225 1.00 22.48 80 TYR B O 1
ATOM 2024 N N . ARG B 1 81 ? 79.419 -9.509 22.062 1.00 22.86 81 ARG B N 1
ATOM 2025 C CA . ARG B 1 81 ? 80.112 -10.644 21.459 1.00 23.76 81 ARG B CA 1
ATOM 2026 C C . ARG B 1 81 ? 81.288 -10.112 20.634 1.00 22.43 81 ARG B C 1
ATOM 2027 O O . ARG B 1 81 ? 81.125 -9.201 19.838 1.00 24.14 81 ARG B O 1
ATOM 2035 N N . GLY B 1 82 ? 82.493 -10.583 20.936 1.00 21.54 82 GLY B N 1
ATOM 2036 C CA . GLY B 1 82 ? 83.658 -10.131 20.191 1.00 20.34 82 GLY B CA 1
ATOM 2037 C C . GLY B 1 82 ? 84.450 -9.003 20.819 1.00 19.51 82 GLY B C 1
ATOM 2038 O O . GLY B 1 82 ? 85.596 -8.768 20.424 1.00 20.08 82 GLY B O 1
ATOM 2039 N N . ALA B 1 83 ? 83.852 -8.273 21.768 1.00 17.77 83 ALA B N 1
ATOM 2040 C CA . ALA B 1 83 ? 84.543 -7.172 22.400 1.00 16.64 83 ALA B CA 1
ATOM 2041 C C . ALA B 1 83 ? 85.617 -7.670 23.384 1.00 16.46 83 ALA B C 1
ATOM 2042 O O . ALA B 1 83 ? 85.353 -8.564 24.202 1.00 17.59 83 ALA B O 1
ATOM 2044 N N . ALA B 1 84 ? 86.835 -7.143 23.251 1.00 16.78 84 ALA B N 1
ATOM 2045 C CA . ALA B 1 84 ? 87.905 -7.505 24.182 1.00 14.79 84 ALA B CA 1
ATOM 2046 C C . ALA B 1 84 ? 87.916 -6.572 25.393 1.00 15.91 84 ALA B C 1
ATOM 2047 O O . ALA B 1 84 ? 88.442 -6.904 26.494 1.00 15.95 84 ALA B O 1
ATOM 2049 N N . GLY B 1 85 ? 87.366 -5.374 25.203 1.00 15.03 85 GLY B N 1
ATOM 2050 C CA . GLY B 1 85 ? 87.380 -4.343 26.233 1.00 15.01 85 GLY B CA 1
ATOM 2051 C C . GLY B 1 85 ? 86.139 -3.505 26.229 1.00 13.70 85 GLY B C 1
ATOM 2052 O O . GLY B 1 85 ? 85.436 -3.442 25.207 1.00 14.61 85 GLY B O 1
ATOM 2053 N N . ALA B 1 86 ? 85.854 -2.874 27.362 1.00 14.07 86 ALA B N 1
ATOM 2054 C CA . ALA B 1 86 ? 84.768 -1.877 27.408 1.00 13.05 86 ALA B CA 1
ATOM 2055 C C . ALA B 1 86 ? 85.092 -0.786 28.386 1.00 13.52 86 ALA B C 1
ATOM 2056 O O . ALA B 1 86 ? 85.751 -1.024 29.375 1.00 15.38 86 ALA B O 1
ATOM 2058 N N . LEU B 1 87 ? 84.685 0.428 28.042 1.00 13.47 87 LEU B N 1
ATOM 2059 C CA . LEU B 1 87 ? 84.665 1.523 29.013 1.00 12.20 87 LEU B CA 1
ATOM 2060 C C . LEU B 1 87 ? 83.220 1.638 29.492 1.00 13.51 87 LEU B C 1
ATOM 2061 O O . LEU B 1 87 ? 82.343 1.785 28.652 1.00 13.16 87 LEU B O 1
ATOM 2066 N N . LEU B 1 88 ? 82.966 1.456 30.804 1.00 13.34 88 LEU B N 1
ATOM 2067 C CA . LEU B 1 88 ? 81.607 1.539 31.374 1.00 11.64 88 LEU B CA 1
ATOM 2068 C C . LEU B 1 88 ? 81.498 2.898 32.096 1.00 11.95 88 LEU B C 1
ATOM 2069 O O . LEU B 1 88 ? 82.288 3.165 32.999 1.00 13.05 88 LEU B O 1
ATOM 2074 N N . VAL B 1 89 ? 80.568 3.738 31.638 1.00 12.90 89 VAL B N 1
ATOM 2075 C CA . VAL B 1 89 ? 80.566 5.158 32.009 1.00 12.46 89 VAL B CA 1
ATOM 2076 C C . VAL B 1 89 ? 79.350 5.482 32.858 1.00 12.96 89 VAL B C 1
ATOM 2077 O O . VAL B 1 89 ? 78.233 5.027 32.540 1.00 15.38 89 VAL B O 1
ATOM 2081 N N . TYR B 1 90 ? 79.545 6.320 33.887 1.00 13.19 90 TYR B N 1
ATOM 2082 C CA . TYR B 1 90 ? 78.427 7.027 34.574 1.00 13.68 90 TYR B CA 1
ATOM 2083 C C . TYR B 1 90 ? 78.786 8.470 34.653 1.00 14.54 90 TYR B C 1
ATOM 2084 O O . TYR B 1 90 ? 79.901 8.838 34.320 1.00 15.05 90 TYR B O 1
ATOM 2093 N N . ASP B 1 91 ? 77.820 9.290 35.034 1.00 14.88 91 ASP B N 1
ATOM 2094 C CA . ASP B 1 91 ? 78.064 10.728 35.229 1.00 15.47 91 ASP B CA 1
ATOM 2095 C C . ASP B 1 91 ? 78.166 11.014 36.721 1.00 15.82 91 ASP B C 1
ATOM 2096 O O . ASP B 1 91 ? 77.198 10.729 37.462 1.00 16.34 91 ASP B O 1
ATOM 2101 N N . ILE B 1 92 ? 79.289 11.582 37.209 1.00 14.74 92 ILE B N 1
ATOM 2102 C CA . ILE B 1 92 ? 79.415 11.839 38.668 1.00 15.70 92 ILE B CA 1
ATOM 2103 C C . ILE B 1 92 ? 78.362 12.799 39.243 1.00 16.55 92 ILE B C 1
ATOM 2104 O O . ILE B 1 92 ? 78.177 12.831 40.456 1.00 17.51 92 ILE B O 1
ATOM 2109 N N . THR B 1 93 ? 77.673 13.558 38.366 1.00 17.18 93 THR B N 1
ATOM 2110 C CA . THR B 1 93 ? 76.620 14.482 38.763 1.00 17.71 93 THR B CA 1
ATOM 2111 C C . THR B 1 93 ? 75.216 13.880 38.773 1.00 18.70 93 THR B C 1
ATOM 2112 O O . THR B 1 93 ? 74.246 14.570 39.137 1.00 21.87 93 THR B O 1
ATOM 2116 N N . SER B 1 94 ? 75.093 12.602 38.402 1.00 19.03 94 SER B N 1
ATOM 2117 C CA . SER B 1 94 ? 73.773 11.995 38.272 1.00 20.71 94 SER B CA 1
ATOM 2118 C C . SER B 1 94 ? 73.749 10.610 38.894 1.00 20.29 94 SER B C 1
ATOM 2119 O O . SER B 1 94 ? 74.163 9.607 38.243 1.00 21.60 94 SER B O 1
ATOM 2122 N N . ARG B 1 95 ? 73.235 10.532 40.121 1.00 21.11 95 ARG B N 1
ATOM 2123 C CA . ARG B 1 95 ? 73.281 9.281 40.864 1.00 20.94 95 ARG B CA 1
ATOM 2124 C C . ARG B 1 95 ? 72.541 8.158 40.158 1.00 20.40 95 ARG B C 1
ATOM 2125 O O . ARG B 1 95 ? 72.935 7.001 40.288 1.00 19.87 95 ARG B O 1
ATOM 2133 N N . GLU B 1 96 ? 71.443 8.478 39.473 1.00 20.02 96 GLU B N 1
ATOM 2134 C CA . GLU B 1 96 ? 70.750 7.453 38.707 1.00 20.81 96 GLU B CA 1
ATOM 2135 C C . GLU B 1 96 ? 71.668 6.693 37.748 1.00 18.66 96 GLU B C 1
ATOM 2136 O O . GLU B 1 96 ? 71.486 5.482 37.601 1.00 19.76 96 GLU B O 1
ATOM 2142 N N . THR B 1 97 ? 72.656 7.376 37.131 1.00 17.82 97 THR B N 1
ATOM 2143 C CA . THR B 1 97 ? 73.507 6.729 36.169 1.00 16.50 97 THR B CA 1
ATOM 2144 C C . THR B 1 97 ? 74.489 5.778 36.837 1.00 16.03 97 THR B C 1
ATOM 2145 O O . THR B 1 97 ? 74.882 4.774 36.256 1.00 16.34 97 THR B O 1
ATOM 2149 N N . TYR B 1 98 ? 74.870 6.118 38.068 1.00 15.08 98 TYR B N 1
ATOM 2150 C CA . TYR B 1 98 ? 75.679 5.285 38.887 1.00 14.61 98 TYR B CA 1
ATOM 2151 C C . TYR B 1 98 ? 74.903 4.060 39.389 1.00 16.08 98 TYR B C 1
ATOM 2152 O O . TYR B 1 98 ? 75.460 2.975 39.425 1.00 17.22 98 TYR B O 1
ATOM 2161 N N . ASN B 1 99 ? 73.652 4.270 39.791 1.00 17.23 99 ASN B N 1
ATOM 2162 C CA . ASN B 1 99 ? 72.860 3.187 40.336 1.00 19.14 99 ASN B CA 1
ATOM 2163 C C . ASN B 1 99 ? 72.608 2.116 39.249 1.00 20.24 99 ASN B C 1
ATOM 2164 O O . ASN B 1 99 ? 72.338 0.970 39.570 1.00 23.37 99 ASN B O 1
ATOM 2169 N N . ALA B 1 100 ? 72.688 2.516 37.978 1.00 17.44 100 ALA B N 1
ATOM 2170 C CA . ALA B 1 100 ? 72.481 1.614 36.868 1.00 17.35 100 ALA B CA 1
ATOM 2171 C C . ALA B 1 100 ? 73.679 0.703 36.629 1.00 17.90 100 ALA B C 1
ATOM 2172 O O . ALA B 1 100 ? 73.542 -0.279 35.883 1.00 18.89 100 ALA B O 1
ATOM 2174 N N . LEU B 1 101 ? 74.812 0.937 37.274 1.00 18.33 101 LEU B N 1
ATOM 2175 C CA . LEU B 1 101 ? 76.005 0.199 36.864 1.00 16.42 101 LEU B CA 1
ATOM 2176 C C . LEU B 1 101 ? 75.869 -1.301 37.078 1.00 17.68 101 LEU B C 1
ATOM 2177 O O . LEU B 1 101 ? 76.397 -2.060 36.264 1.00 19.14 101 LEU B O 1
ATOM 2182 N N . THR B 1 102 ? 75.129 -1.721 38.108 1.00 19.27 102 THR B N 1
ATOM 2183 C CA . THR B 1 102 ? 75.023 -3.158 38.383 1.00 20.60 102 THR B CA 1
ATOM 2184 C C . THR B 1 102 ? 74.332 -3.825 37.214 1.00 21.98 102 THR B C 1
ATOM 2185 O O . THR B 1 102 ? 74.666 -4.974 36.890 1.00 22.05 102 THR B O 1
ATOM 2189 N N . ASN B 1 103 ? 73.374 -3.133 36.580 1.00 21.84 103 ASN B N 1
ATOM 2190 C CA . ASN B 1 103 ? 72.646 -3.772 35.475 1.00 24.20 103 ASN B CA 1
ATOM 2191 C C . ASN B 1 103 ? 73.536 -3.902 34.258 1.00 21.97 103 ASN B C 1
ATOM 2192 O O . ASN B 1 103 ? 73.467 -4.906 33.557 1.00 21.90 103 ASN B O 1
ATOM 2197 N N . TRP B 1 104 ? 74.373 -2.900 34.002 1.00 19.46 104 TRP B N 1
ATOM 2198 C CA . TRP B 1 104 ? 75.304 -2.935 32.893 1.00 16.44 104 TRP B CA 1
ATOM 2199 C C . TRP B 1 104 ? 76.297 -4.085 33.109 1.00 19.14 104 TRP B C 1
ATOM 2200 O O . TRP B 1 104 ? 76.479 -4.937 32.202 1.00 17.43 104 TRP B O 1
ATOM 2211 N N . LEU B 1 105 ? 76.800 -4.203 34.365 1.00 18.25 105 LEU B N 1
ATOM 2212 C CA . LEU B 1 105 ? 77.729 -5.327 34.663 1.00 19.63 105 LEU B CA 1
ATOM 2213 C C . LEU B 1 105 ? 77.097 -6.722 34.506 1.00 20.35 105 LEU B C 1
ATOM 2214 O O . LEU B 1 105 ? 77.753 -7.664 34.023 1.00 21.99 105 LEU B O 1
ATOM 2219 N N . THR B 1 106 ? 75.841 -6.882 34.938 1.00 18.45 106 THR B N 1
ATOM 2220 C CA . THR B 1 106 ? 75.091 -8.136 34.767 1.00 20.23 106 THR B CA 1
ATOM 2221 C C . THR B 1 106 ? 74.981 -8.485 33.296 1.00 20.11 106 THR B C 1
ATOM 2222 O O . THR B 1 106 ? 75.179 -9.649 32.910 1.00 20.77 106 THR B O 1
ATOM 2226 N N . ASP B 1 107 ? 74.730 -7.484 32.448 1.00 19.77 107 ASP B N 1
ATOM 2227 C CA . ASP B 1 107 ? 74.628 -7.800 31.009 1.00 20.84 107 ASP B CA 1
ATOM 2228 C C . ASP B 1 107 ? 75.990 -8.247 30.440 1.00 19.24 107 ASP B C 1
ATOM 2229 O O . ASP B 1 107 ? 76.040 -9.250 29.698 1.00 20.48 107 ASP B O 1
ATOM 2234 N N . ALA B 1 108 ? 77.061 -7.510 30.781 1.00 19.85 108 ALA B N 1
ATOM 2235 C CA . ALA B 1 108 ? 78.426 -7.907 30.349 1.00 19.19 108 ALA B CA 1
ATOM 2236 C C . ALA B 1 108 ? 78.784 -9.305 30.875 1.00 20.86 108 ALA B C 1
ATOM 2237 O O . ALA B 1 108 ? 79.328 -10.123 30.131 1.00 22.38 108 ALA B O 1
ATOM 2239 N N . ARG B 1 109 ? 78.429 -9.642 32.114 1.00 20.67 109 ARG B N 1
ATOM 2240 C CA . ARG B 1 109 ? 78.725 -11.012 32.602 1.00 23.02 109 ARG B CA 1
ATOM 2241 C C . ARG B 1 109 ? 78.038 -12.111 31.822 1.00 24.07 109 ARG B C 1
ATOM 2242 O O . ARG B 1 109 ? 78.577 -13.232 31.569 1.00 24.43 109 ARG B O 1
ATOM 2250 N N . MET B 1 110 ? 76.815 -11.825 31.407 1.00 23.57 110 MET B N 1
ATOM 2251 C CA . MET B 1 110 ? 76.067 -12.811 30.636 1.00 24.13 110 MET B CA 1
ATOM 2252 C C . MET B 1 110 ? 76.495 -12.865 29.151 1.00 22.66 110 MET B C 1
ATOM 2253 O O . MET B 1 110 ? 76.558 -13.947 28.545 1.00 25.07 110 MET B O 1
ATOM 2258 N N . LEU B 1 111 ? 76.726 -11.702 28.555 1.00 22.37 111 LEU B N 1
ATOM 2259 C CA . LEU B 1 111 ? 76.829 -11.620 27.092 1.00 21.92 111 LEU B CA 1
ATOM 2260 C C . LEU B 1 111 ? 78.232 -11.458 26.534 1.00 21.09 111 LEU B C 1
ATOM 2261 O O . LEU B 1 111 ? 78.429 -11.715 25.340 1.00 23.44 111 LEU B O 1
ATOM 2266 N N . ALA B 1 112 ? 79.187 -11.024 27.360 1.00 21.45 112 ALA B N 1
ATOM 2267 C CA . ALA B 1 112 ? 80.576 -10.820 26.867 1.00 21.02 112 ALA B CA 1
ATOM 2268 C C . ALA B 1 112 ? 81.441 -11.999 27.295 1.00 21.94 112 ALA B C 1
ATOM 2269 O O . ALA B 1 112 ? 81.056 -12.843 28.128 1.00 23.22 112 ALA B O 1
ATOM 2271 N N . SER B 1 113 ? 82.616 -12.046 26.695 1.00 22.43 113 SER B N 1
ATOM 2272 C CA . SER B 1 113 ? 83.700 -12.926 27.120 1.00 22.88 113 SER B CA 1
ATOM 2273 C C . SER B 1 113 ? 83.943 -12.792 28.612 1.00 22.16 113 SER B C 1
ATOM 2274 O O . SER B 1 113 ? 83.974 -11.668 29.139 1.00 21.49 113 SER B O 1
ATOM 2277 N N . GLN B 1 114 ? 84.154 -13.922 29.301 1.00 24.55 114 GLN B N 1
ATOM 2278 C CA . GLN B 1 114 ? 84.469 -13.836 30.735 1.00 26.87 114 GLN B CA 1
ATOM 2279 C C . GLN B 1 114 ? 85.785 -13.173 30.969 1.00 26.66 114 GLN B C 1
ATOM 2280 O O . GLN B 1 114 ? 86.114 -12.812 32.118 1.00 27.24 114 GLN B O 1
ATOM 2286 N N . ASN B 1 115 ? 86.519 -12.951 29.872 1.00 25.28 115 ASN B N 1
ATOM 2287 C CA . ASN B 1 115 ? 87.797 -12.307 29.972 1.00 24.19 115 ASN B CA 1
ATOM 2288 C C . ASN B 1 115 ? 87.822 -10.868 29.451 1.00 21.79 115 ASN B C 1
ATOM 2289 O O . ASN B 1 115 ? 88.898 -10.250 29.338 1.00 20.20 115 ASN B O 1
ATOM 2294 N N . ILE B 1 116 ? 86.647 -10.296 29.173 1.00 18.99 116 ILE B N 1
ATOM 2295 C CA . ILE B 1 116 ? 86.600 -8.884 28.792 1.00 17.40 116 ILE B CA 1
ATOM 2296 C C . ILE B 1 116 ? 87.203 -8.029 29.922 1.00 18.07 116 ILE B C 1
ATOM 2297 O O . ILE B 1 116 ? 86.990 -8.287 31.091 1.00 18.99 116 ILE B O 1
ATOM 2302 N N . VAL B 1 117 ? 87.924 -6.996 29.535 1.00 15.47 117 VAL B N 1
ATOM 2303 C CA . VAL B 1 117 ? 88.426 -6.013 30.480 1.00 15.21 117 VAL B CA 1
ATOM 2304 C C . VAL B 1 117 ? 87.511 -4.795 30.459 1.00 15.32 117 VAL B C 1
ATOM 2305 O O . VAL B 1 117 ? 87.245 -4.184 29.422 1.00 16.32 117 VAL B O 1
ATOM 2309 N N . ILE B 1 118 ? 87.027 -4.427 31.640 1.00 16.01 118 ILE B N 1
ATOM 2310 C CA . ILE B 1 118 ? 86.133 -3.263 31.773 1.00 14.18 118 ILE B CA 1
ATOM 2311 C C . ILE B 1 118 ? 86.750 -2.216 32.678 1.00 13.48 118 ILE B C 1
ATOM 2312 O O . ILE B 1 118 ? 87.207 -2.544 33.773 1.00 16.78 118 ILE B O 1
ATOM 2317 N N . ILE B 1 119 ? 86.841 -0.988 32.179 1.00 12.41 119 ILE B N 1
ATOM 2318 C CA . ILE B 1 119 ? 87.344 0.179 32.958 1.00 13.36 119 ILE B CA 1
ATOM 2319 C C . ILE B 1 119 ? 86.116 1.016 33.350 1.00 14.15 119 ILE B C 1
ATOM 2320 O O . ILE B 1 119 ? 85.278 1.365 32.476 1.00 13.66 119 ILE B O 1
ATOM 2325 N N . LEU B 1 120 ? 86.017 1.343 34.632 1.00 13.26 120 LEU B N 1
ATOM 2326 C CA . LEU B 1 120 ? 84.882 2.142 35.089 1.00 13.51 120 LEU B CA 1
ATOM 2327 C C . LEU B 1 120 ? 85.268 3.616 35.014 1.00 14.41 120 LEU B C 1
ATOM 2328 O O . LEU B 1 120 ? 86.292 3.996 35.605 1.00 14.70 120 LEU B O 1
ATOM 2333 N N . CYS B 1 121 ? 84.469 4.417 34.317 1.00 13.82 121 CYS B N 1
ATOM 2334 C CA . CYS B 1 121 ? 84.750 5.856 34.102 1.00 14.31 121 CYS B CA 1
ATOM 2335 C C . CYS B 1 121 ? 83.656 6.672 34.758 1.00 13.73 121 CYS B C 1
ATOM 2336 O O . CYS B 1 121 ? 82.512 6.671 34.301 1.00 14.63 121 CYS B O 1
ATOM 2339 N N . GLY B 1 122 ? 84.006 7.445 35.775 1.00 13.33 122 GLY B N 1
ATOM 2340 C CA . GLY B 1 122 ? 83.081 8.424 36.348 1.00 13.47 122 GLY B CA 1
ATOM 2341 C C . GLY B 1 122 ? 83.344 9.748 35.631 1.00 12.14 122 GLY B C 1
ATOM 2342 O O . GLY B 1 122 ? 84.283 10.491 35.950 1.00 13.15 122 GLY B O 1
ATOM 2343 N N . ASN B 1 123 ? 82.460 10.051 34.688 1.00 12.45 123 ASN B N 1
ATOM 2344 C CA . ASN B 1 123 ? 82.675 11.172 33.773 1.00 12.87 123 ASN B CA 1
ATOM 2345 C C . ASN B 1 123 ? 82.080 12.492 34.307 1.00 13.36 123 ASN B C 1
ATOM 2346 O O . ASN B 1 123 ? 81.278 12.529 35.280 1.00 14.14 123 ASN B O 1
ATOM 2351 N N . LYS B 1 124 ? 82.444 13.573 33.627 1.00 13.59 124 LYS B N 1
ATOM 2352 C CA . LYS B 1 124 ? 82.067 14.925 33.976 1.00 14.39 124 LYS B CA 1
ATOM 2353 C C . LYS B 1 124 ? 82.735 15.449 35.266 1.00 15.04 124 LYS B C 1
ATOM 2354 O O . LYS B 1 124 ? 82.124 16.216 35.992 1.00 17.42 124 LYS B O 1
ATOM 2360 N N . LYS B 1 125 ? 83.970 15.019 35.502 1.00 15.62 125 LYS B N 1
ATOM 2361 C CA . LYS B 1 125 ? 84.743 15.483 36.660 1.00 17.14 125 LYS B CA 1
ATOM 2362 C C . LYS B 1 125 ? 84.870 17.000 36.741 1.00 16.77 125 LYS B C 1
ATOM 2363 O O . LYS B 1 125 ? 84.979 17.567 37.841 1.00 18.86 125 LYS B O 1
ATOM 2371 N N . ASP B 1 126 ? 84.890 17.654 35.578 1.00 16.69 126 ASP B N 1
ATOM 2372 C CA . ASP B 1 126 ? 84.939 19.095 35.530 1.00 16.92 126 ASP B CA 1
ATOM 2373 C C . ASP B 1 126 ? 83.717 19.807 36.186 1.00 18.33 126 ASP B C 1
ATOM 2374 O O . ASP B 1 126 ? 83.787 20.963 36.540 1.00 20.03 126 ASP B O 1
ATOM 2379 N N . LEU B 1 127 ? 82.640 19.060 36.341 1.00 19.18 127 LEU B N 1
ATOM 2380 C CA . LEU B 1 127 ? 81.429 19.508 36.981 1.00 21.45 127 LEU B CA 1
ATOM 2381 C C . LEU B 1 127 ? 81.368 19.004 38.425 1.00 23.57 127 LEU B C 1
ATOM 2382 O O . LEU B 1 127 ? 80.285 18.847 38.987 1.00 23.52 127 LEU B O 1
ATOM 2387 N N . ASP B 1 128 ? 82.529 18.767 39.038 1.00 24.03 128 ASP B N 1
ATOM 2388 C CA . ASP B 1 128 ? 82.504 18.275 40.432 1.00 26.69 128 ASP B CA 1
ATOM 2389 C C . ASP B 1 128 ? 81.812 19.150 41.464 1.00 27.16 128 ASP B C 1
ATOM 2390 O O . ASP B 1 128 ? 81.422 18.665 42.537 1.00 28.37 128 ASP B O 1
ATOM 2395 N N . ALA B 1 129 ? 81.639 20.447 41.162 1.00 26.25 129 ALA B N 1
ATOM 2396 C CA . ALA B 1 129 ? 80.758 21.322 41.964 1.00 26.67 129 ALA B CA 1
ATOM 2397 C C . ALA B 1 129 ? 79.359 20.724 42.210 1.00 26.47 129 ALA B C 1
ATOM 2398 O O . ALA B 1 129 ? 78.724 20.996 43.255 1.00 26.93 129 ALA B O 1
ATOM 2400 N N . ASP B 1 130 ? 78.899 19.932 41.233 1.00 24.42 130 ASP B N 1
ATOM 2401 C CA . ASP B 1 130 ? 77.575 19.304 41.236 1.00 24.62 130 ASP B CA 1
ATOM 2402 C C . ASP B 1 130 ? 77.646 17.782 41.466 1.00 21.85 130 ASP B C 1
ATOM 2403 O O . ASP B 1 130 ? 76.684 17.058 41.205 1.00 22.04 130 ASP B O 1
ATOM 2408 N N . ARG B 1 131 ? 78.779 17.319 41.966 1.00 22.00 131 ARG B N 1
ATOM 2409 C CA . ARG B 1 131 ? 78.954 15.897 42.240 1.00 20.67 131 ARG B CA 1
ATOM 2410 C C . ARG B 1 131 ? 77.814 15.307 43.097 1.00 19.87 131 ARG B C 1
ATOM 2411 O O . ARG B 1 131 ? 77.398 15.928 44.119 1.00 23.06 131 ARG B O 1
ATOM 2419 N N . GLU B 1 132 ? 77.330 14.121 42.697 1.00 21.17 132 GLU B N 1
ATOM 2420 C CA . GLU B 1 132 ? 76.346 13.385 43.514 1.00 22.07 132 GLU B CA 1
ATOM 2421 C C . GLU B 1 132 ? 76.872 12.006 43.957 1.00 23.07 132 GLU B C 1
ATOM 2422 O O . GLU B 1 132 ? 76.210 11.318 44.755 1.00 26.05 132 GLU B O 1
ATOM 2428 N N . VAL B 1 133 ? 78.026 11.608 43.425 1.00 19.60 133 VAL B N 1
ATOM 2429 C CA . VAL B 1 133 ? 78.621 10.282 43.713 1.00 19.46 133 VAL B CA 1
ATOM 2430 C C . VAL B 1 133 ? 80.034 10.536 44.192 1.00 18.83 133 VAL B C 1
ATOM 2431 O O . VAL B 1 133 ? 80.832 11.097 43.446 1.00 18.81 133 VAL B O 1
ATOM 2435 N N . THR B 1 134 ? 80.371 10.133 45.408 1.00 18.94 134 THR B N 1
ATOM 2436 C CA . THR B 1 134 ? 81.711 10.407 45.876 1.00 19.47 134 THR B CA 1
ATOM 2437 C C . THR B 1 134 ? 82.738 9.516 45.240 1.00 19.22 134 THR B C 1
ATOM 2438 O O . THR B 1 134 ? 82.448 8.405 44.842 1.00 18.89 134 THR B O 1
ATOM 2442 N N . PHE B 1 135 ? 83.983 9.983 45.268 1.00 17.33 135 PHE B N 1
ATOM 2443 C CA . PHE B 1 135 ? 85.091 9.199 44.772 1.00 16.15 135 PHE B CA 1
ATOM 2444 C C . PHE B 1 135 ? 85.227 7.908 45.577 1.00 18.39 135 PHE B C 1
ATOM 2445 O O . PHE B 1 135 ? 85.392 6.819 44.976 1.00 17.14 135 PHE B O 1
ATOM 2453 N N . LEU B 1 136 ? 85.108 8.009 46.882 1.00 16.86 136 LEU B N 1
ATOM 2454 C CA . LEU B 1 136 ? 85.361 6.862 47.734 1.00 18.60 136 LEU B CA 1
ATOM 2455 C C . LEU B 1 136 ? 84.260 5.803 47.563 1.00 19.71 136 LEU B C 1
ATOM 2456 O O . LEU B 1 136 ? 84.573 4.595 47.555 1.00 19.48 136 LEU B O 1
ATOM 2461 N N . GLU B 1 137 ? 83.007 6.243 47.490 1.00 17.91 137 GLU B N 1
ATOM 2462 C CA . GLU B 1 137 ? 81.924 5.232 47.331 1.00 18.47 137 GLU B CA 1
ATOM 2463 C C . GLU B 1 137 ? 82.018 4.509 45.988 1.00 18.00 137 GLU B C 1
ATOM 2464 O O . GLU B 1 137 ? 81.798 3.283 45.890 1.00 17.77 137 GLU B O 1
ATOM 2470 N N . ALA B 1 138 ? 82.339 5.244 44.931 1.00 17.25 138 ALA B N 1
ATOM 2471 C CA . ALA B 1 138 ? 82.477 4.607 43.622 1.00 16.34 138 ALA B CA 1
ATOM 2472 C C . ALA B 1 138 ? 83.718 3.703 43.605 1.00 16.60 138 ALA B C 1
ATOM 2473 O O . ALA B 1 138 ? 83.718 2.668 42.956 1.00 17.04 138 ALA B O 1
ATOM 2475 N N . SER B 1 139 ? 84.750 4.074 44.365 1.00 17.17 139 SER B N 1
ATOM 2476 C CA . SER B 1 139 ? 85.960 3.295 44.514 1.00 16.70 139 SER B CA 1
ATOM 2477 C C . SER B 1 139 ? 85.675 1.957 45.190 1.00 17.39 139 SER B C 1
ATOM 2478 O O . SER B 1 139 ? 86.224 0.945 44.756 1.00 17.81 139 SER B O 1
ATOM 2481 N N . ARG B 1 140 ? 84.785 1.986 46.164 1.00 18.13 140 ARG B N 1
ATOM 2482 C CA . ARG B 1 140 ? 84.378 0.797 46.885 1.00 18.30 140 ARG B CA 1
ATOM 2483 C C . ARG B 1 140 ? 83.617 -0.091 45.912 1.00 19.23 140 ARG B C 1
ATOM 2484 O O . ARG B 1 140 ? 83.867 -1.286 45.865 1.00 20.93 140 ARG B O 1
ATOM 2492 N N . PHE B 1 141 ? 82.644 0.485 45.204 1.00 18.81 141 PHE B N 1
ATOM 2493 C CA . PHE B 1 141 ? 81.918 -0.335 44.229 1.00 18.85 141 PHE B CA 1
ATOM 2494 C C . PHE B 1 141 ? 82.887 -0.974 43.207 1.00 16.97 141 PHE B C 1
ATOM 2495 O O . PHE B 1 141 ? 82.755 -2.183 42.843 1.00 18.08 141 PHE B O 1
ATOM 2503 N N . ALA B 1 142 ? 83.809 -0.189 42.683 1.00 15.56 142 ALA B N 1
ATOM 2504 C CA . ALA B 1 142 ? 84.746 -0.706 41.677 1.00 15.84 142 ALA B CA 1
ATOM 2505 C C . ALA B 1 142 ? 85.550 -1.875 42.230 1.00 17.20 142 ALA B C 1
ATOM 2506 O O . ALA B 1 142 ? 85.684 -2.921 41.546 1.00 18.00 142 ALA B O 1
ATOM 2508 N N . GLN B 1 143 ? 86.099 -1.720 43.435 1.00 18.15 143 GLN B N 1
ATOM 2509 C CA . GLN B 1 143 ? 86.959 -2.752 43.999 1.00 20.78 143 GLN B CA 1
ATOM 2510 C C . GLN B 1 143 ? 86.127 -4.046 44.196 1.00 21.58 143 GLN B C 1
ATOM 2511 O O . GLN B 1 143 ? 86.588 -5.163 43.924 1.00 22.00 143 GLN B O 1
ATOM 2517 N N . GLU B 1 144 ? 84.878 -3.846 44.607 1.00 22.50 144 GLU B N 1
ATOM 2518 C CA . GLU B 1 144 ? 83.981 -4.960 44.906 1.00 23.19 144 GLU B CA 1
ATOM 2519 C C . GLU B 1 144 ? 83.702 -5.750 43.621 1.00 23.37 144 GLU B C 1
ATOM 2520 O O . GLU B 1 144 ? 83.488 -6.994 43.672 1.00 25.08 144 GLU B O 1
ATOM 2526 N N . ASN B 1 145 ? 83.730 -5.064 42.501 1.00 21.71 145 ASN B N 1
ATOM 2527 C CA . ASN B 1 145 ? 83.473 -5.668 41.181 1.00 20.38 145 ASN B CA 1
ATOM 2528 C C . ASN B 1 145 ? 84.733 -5.891 40.348 1.00 21.32 145 ASN B C 1
ATOM 2529 O O . ASN B 1 145 ? 84.651 -6.170 39.153 1.00 21.67 145 ASN B O 1
ATOM 2534 N N . GLU B 1 146 ? 85.896 -5.804 41.001 1.00 21.96 146 GLU B N 1
ATOM 2535 C CA . GLU B 1 146 ? 87.185 -6.016 40.331 1.00 23.53 146 GLU B CA 1
ATOM 2536 C C . GLU B 1 146 ? 87.381 -5.127 39.092 1.00 22.44 146 GLU B C 1
ATOM 2537 O O . GLU B 1 146 ? 87.859 -5.579 38.050 1.00 25.37 146 GLU B O 1
ATOM 2543 N N . LEU B 1 147 ? 87.020 -3.841 39.217 1.00 20.57 147 LEU B N 1
ATOM 2544 C CA . LEU B 1 147 ? 87.117 -2.879 38.123 1.00 19.31 147 LEU B CA 1
ATOM 2545 C C . LEU B 1 147 ? 88.139 -1.849 38.463 1.00 19.46 147 LEU B C 1
ATOM 2546 O O . LEU B 1 147 ? 88.147 -1.377 39.585 1.00 19.58 147 LEU B O 1
ATOM 2551 N N . MET B 1 148 ? 88.972 -1.480 37.496 1.00 16.71 148 MET B N 1
ATOM 2552 C CA . MET B 1 148 ? 89.828 -0.311 37.675 1.00 17.74 148 MET B CA 1
ATOM 2553 C C . MET B 1 148 ? 88.982 0.928 37.407 1.00 16.03 148 MET B C 1
ATOM 2554 O O . MET B 1 148 ? 88.266 0.989 36.418 1.00 17.38 148 MET B O 1
ATOM 2559 N N . PHE B 1 149 ? 89.112 1.931 38.284 1.00 14.32 149 PHE B N 1
ATOM 2560 C CA . PHE B 1 149 ? 88.268 3.111 38.253 1.00 14.46 149 PHE B CA 1
ATOM 2561 C C . PHE B 1 149 ? 89.037 4.402 38.091 1.00 13.85 149 PHE B C 1
ATOM 2562 O O . PHE B 1 149 ? 89.986 4.655 38.803 1.00 15.85 149 PHE B O 1
ATOM 2570 N N . LEU B 1 150 ? 88.577 5.199 37.133 1.00 13.81 150 LEU B N 1
ATOM 2571 C CA . LEU B 1 150 ? 89.084 6.563 36.873 1.00 15.25 150 LEU B CA 1
ATOM 2572 C C . LEU B 1 150 ? 87.906 7.524 36.791 1.00 14.91 150 LEU B C 1
ATOM 2573 O O . LEU B 1 150 ? 86.857 7.229 36.213 1.00 15.71 150 LEU B O 1
ATOM 2578 N N . GLU B 1 151 ? 88.095 8.728 37.328 1.00 13.98 151 GLU B N 1
ATOM 2579 C CA . GLU B 1 151 ? 87.156 9.809 36.953 1.00 12.97 151 GLU B CA 1
ATOM 2580 C C . GLU B 1 151 ? 87.721 10.539 35.755 1.00 13.08 151 GLU B C 1
ATOM 2581 O O . GLU B 1 151 ? 88.939 10.803 35.667 1.00 15.97 151 GLU B O 1
ATOM 2587 N N . THR B 1 152 ? 86.828 10.943 34.868 1.00 12.67 152 THR B N 1
ATOM 2588 C CA . THR B 1 152 ? 87.248 11.481 33.569 1.00 14.96 152 THR B CA 1
ATOM 2589 C C . THR B 1 152 ? 86.522 12.770 33.290 1.00 14.98 152 THR B C 1
ATOM 2590 O O . THR B 1 152 ? 85.458 13.040 33.878 1.00 14.82 152 THR B O 1
ATOM 2594 N N . SER B 1 153 ? 87.103 13.569 32.391 1.00 15.55 153 SER B N 1
ATOM 2595 C CA . SER B 1 153 ? 86.325 14.661 31.770 1.00 15.39 153 SER B CA 1
ATOM 2596 C C . SER B 1 153 ? 86.454 14.664 30.265 1.00 15.28 153 SER B C 1
ATOM 2597 O O . SER B 1 153 ? 87.559 14.864 29.694 1.00 15.71 153 SER B O 1
ATOM 2600 N N . ALA B 1 154 ? 85.339 14.488 29.568 1.00 15.80 154 ALA B N 1
ATOM 2601 C CA . ALA B 1 154 ? 85.416 14.638 28.109 1.00 14.96 154 ALA B CA 1
ATOM 2602 C C . ALA B 1 154 ? 85.614 16.078 27.670 1.00 15.72 154 ALA B C 1
ATOM 2603 O O . ALA B 1 154 ? 86.030 16.336 26.567 1.00 17.19 154 ALA B O 1
ATOM 2605 N N . LEU B 1 155 ? 85.312 17.042 28.528 1.00 15.15 155 LEU B N 1
ATOM 2606 C CA . LEU B 1 155 ? 85.532 18.420 28.238 1.00 17.05 155 LEU B CA 1
ATOM 2607 C C . LEU B 1 155 ? 87.015 18.790 28.238 1.00 19.46 155 LEU B C 1
ATOM 2608 O O . LEU B 1 155 ? 87.534 19.379 27.270 1.00 20.60 155 LEU B O 1
ATOM 2613 N N . THR B 1 156 ? 87.712 18.466 29.334 1.00 18.43 156 THR B N 1
ATOM 2614 C CA . THR B 1 156 ? 89.136 18.835 29.441 1.00 18.41 156 THR B CA 1
ATOM 2615 C C . THR B 1 156 ? 90.040 17.783 28.850 1.00 17.98 156 THR B C 1
ATOM 2616 O O . THR B 1 156 ? 91.198 18.112 28.530 1.00 20.68 156 THR B O 1
ATOM 2620 N N . GLY B 1 157 ? 89.560 16.526 28.806 1.00 15.69 157 GLY B N 1
ATOM 2621 C CA . GLY B 1 157 ? 90.388 15.420 28.364 1.00 17.07 157 GLY B CA 1
ATOM 2622 C C . GLY B 1 157 ? 90.998 14.685 29.551 1.00 16.30 157 GLY B C 1
ATOM 2623 O O . GLY B 1 157 ? 91.673 13.665 29.308 1.00 17.15 157 GLY B O 1
ATOM 2624 N N . GLU B 1 158 ? 90.771 15.172 30.776 1.00 16.51 158 GLU B N 1
ATOM 2625 C CA . GLU B 1 158 ? 91.395 14.525 31.976 1.00 16.34 158 GLU B CA 1
ATOM 2626 C C . GLU B 1 158 ? 91.074 13.020 32.016 1.00 15.51 158 GLU B C 1
ATOM 2627 O O . GLU B 1 158 ? 89.932 12.635 32.017 1.00 14.99 158 GLU B O 1
ATOM 2633 N N . ASN B 1 159 ? 92.144 12.215 32.019 1.00 15.50 159 ASN B N 1
ATOM 2634 C CA . ASN B 1 159 ? 92.075 10.751 32.078 1.00 16.10 159 ASN B CA 1
ATOM 2635 C C . ASN B 1 159 ? 91.363 10.058 30.947 1.00 14.69 159 ASN B C 1
ATOM 2636 O O . ASN B 1 159 ? 91.073 8.854 31.042 1.00 14.44 159 ASN B O 1
ATOM 2641 N N . VAL B 1 160 ? 91.101 10.758 29.847 1.00 14.73 160 VAL B N 1
ATOM 2642 C CA . VAL B 1 160 ? 90.368 10.112 28.735 1.00 15.39 160 VAL B CA 1
ATOM 2643 C C . VAL B 1 160 ? 91.225 9.140 27.932 1.00 17.08 160 VAL B C 1
ATOM 2644 O O . VAL B 1 160 ? 90.881 7.943 27.810 1.00 15.76 160 VAL B O 1
ATOM 2648 N N . GLU B 1 161 ? 92.344 9.615 27.421 1.00 18.03 161 GLU B N 1
ATOM 2649 C CA . GLU B 1 161 ? 93.283 8.685 26.772 1.00 18.97 161 GLU B CA 1
ATOM 2650 C C . GLU B 1 161 ? 93.652 7.572 27.765 1.00 17.73 161 GLU B C 1
ATOM 2651 O O . GLU B 1 161 ? 93.745 6.398 27.431 1.00 17.84 161 GLU B O 1
ATOM 2657 N N . GLU B 1 162 ? 93.860 7.976 28.994 1.00 16.68 162 GLU B N 1
ATOM 2658 C CA . GLU B 1 162 ? 94.282 7.054 30.022 1.00 17.03 162 GLU B CA 1
ATOM 2659 C C . GLU B 1 162 ? 93.314 5.900 30.210 1.00 17.31 162 GLU B C 1
ATOM 2660 O O . GLU B 1 162 ? 93.739 4.771 30.402 1.00 16.47 162 GLU B O 1
ATOM 2666 N N . ALA B 1 163 ? 92.023 6.164 30.142 1.00 15.21 163 ALA B N 1
ATOM 2667 C CA . ALA B 1 163 ? 91.046 5.082 30.291 1.00 13.95 163 ALA B CA 1
ATOM 2668 C C . ALA B 1 163 ? 91.176 4.041 29.174 1.00 14.52 163 ALA B C 1
ATOM 2669 O O . ALA B 1 163 ? 91.181 2.818 29.411 1.00 14.65 163 ALA B O 1
ATOM 2671 N N . PHE B 1 164 ? 91.283 4.528 27.928 1.00 14.53 164 PHE B N 1
ATOM 2672 C CA . PHE B 1 164 ? 91.468 3.652 26.755 1.00 16.17 164 PHE B CA 1
ATOM 2673 C C . PHE B 1 164 ? 92.772 2.878 26.816 1.00 15.39 164 PHE B C 1
ATOM 2674 O O . PHE B 1 164 ? 92.806 1.684 26.487 1.00 15.26 164 PHE B O 1
ATOM 2682 N N . VAL B 1 165 ? 93.832 3.555 27.218 1.00 14.73 165 VAL B N 1
ATOM 2683 C CA . VAL B 1 165 ? 95.169 2.931 27.315 1.00 15.51 165 VAL B CA 1
ATOM 2684 C C . VAL B 1 165 ? 95.163 1.850 28.417 1.00 15.12 165 VAL B C 1
ATOM 2685 O O . VAL B 1 165 ? 95.758 0.774 28.264 1.00 16.39 165 VAL B O 1
ATOM 2689 N N . GLN B 1 166 ? 94.617 2.189 29.579 1.00 16.19 166 GLN B N 1
ATOM 2690 C CA . GLN B 1 166 ? 94.533 1.189 30.671 1.00 16.76 166 GLN B CA 1
ATOM 2691 C C . GLN B 1 166 ? 93.794 -0.066 30.218 1.00 15.43 166 GLN B C 1
ATOM 2692 O O . GLN B 1 166 ? 94.204 -1.188 30.542 1.00 15.97 166 GLN B O 1
ATOM 2698 N N . CYS B 1 167 ? 92.731 0.118 29.452 1.00 14.38 167 CYS B N 1
ATOM 2699 C CA . CYS B 1 167 ? 92.025 -1.038 28.996 1.00 15.02 167 CYS B CA 1
ATOM 2700 C C . CYS B 1 167 ? 92.929 -1.898 28.102 1.00 14.43 167 CYS B C 1
ATOM 2701 O O . CYS B 1 167 ? 93.059 -3.120 28.236 1.00 14.82 167 CYS B O 1
ATOM 2704 N N . ALA B 1 168 ? 93.553 -1.238 27.140 1.00 14.50 168 ALA B N 1
ATOM 2705 C CA . ALA B 1 168 ? 94.485 -1.942 26.277 1.00 15.40 168 ALA B CA 1
ATOM 2706 C C . ALA B 1 168 ? 95.643 -2.617 27.029 1.00 16.21 168 ALA B C 1
ATOM 2707 O O . ALA B 1 168 ? 96.019 -3.751 26.686 1.00 15.98 168 ALA B O 1
ATOM 2709 N N . ARG B 1 169 ? 96.257 -1.931 28.021 1.00 15.29 169 ARG B N 1
ATOM 2710 C CA . ARG B 1 169 ? 97.335 -2.545 28.790 1.00 16.01 169 ARG B CA 1
ATOM 2711 C C . ARG B 1 169 ? 96.850 -3.834 29.469 1.00 16.05 169 ARG B C 1
ATOM 2712 O O . ARG B 1 169 ? 97.557 -4.813 29.496 1.00 17.84 169 ARG B O 1
ATOM 2720 N N . LYS B 1 170 ? 95.642 -3.796 30.046 1.00 15.59 170 LYS B N 1
ATOM 2721 C CA . LYS B 1 170 ? 95.135 -4.956 30.762 1.00 15.31 170 LYS B CA 1
ATOM 2722 C C . LYS B 1 170 ? 94.888 -6.137 29.832 1.00 15.73 170 LYS B C 1
ATOM 2723 O O . LYS B 1 170 ? 95.204 -7.255 30.206 1.00 18.00 170 LYS B O 1
ATOM 2729 N N . ILE B 1 171 ? 94.400 -5.830 28.620 1.00 15.08 171 ILE B N 1
ATOM 2730 C CA . ILE B 1 171 ? 94.233 -6.886 27.611 1.00 15.13 171 ILE B CA 1
ATOM 2731 C C . ILE B 1 171 ? 95.620 -7.469 27.214 1.00 14.56 171 ILE B C 1
ATOM 2732 O O . ILE B 1 171 ? 95.785 -8.692 27.155 1.00 16.68 171 ILE B O 1
ATOM 2737 N N . LEU B 1 172 ? 96.597 -6.598 26.950 1.00 16.08 172 LEU B N 1
ATOM 2738 C CA . LEU B 1 172 ? 97.947 -7.051 26.614 1.00 17.28 172 LEU B CA 1
ATOM 2739 C C . LEU B 1 172 ? 98.577 -7.912 27.699 1.00 17.34 172 LEU B C 1
ATOM 2740 O O . LEU B 1 172 ? 99.295 -8.889 27.394 1.00 20.25 172 LEU B O 1
ATOM 2745 N N . ASN B 1 173 ? 98.311 -7.554 28.967 1.00 19.91 173 ASN B N 1
ATOM 2746 C CA . ASN B 1 173 ? 98.848 -8.345 30.063 1.00 21.13 173 ASN B CA 1
ATOM 2747 C C . ASN B 1 173 ? 98.190 -9.729 30.114 1.00 21.37 173 ASN B C 1
ATOM 2748 O O . ASN B 1 173 ? 98.869 -10.710 30.433 1.00 23.11 173 ASN B O 1
ATOM 2753 N N . LYS B 1 174 ? 96.886 -9.810 29.772 1.00 20.80 174 LYS B N 1
ATOM 2754 C CA . LYS B 1 174 ? 96.223 -11.126 29.737 1.00 23.62 174 LYS B CA 1
ATOM 2755 C C . LYS B 1 174 ? 96.812 -11.995 28.638 1.00 24.70 174 LYS B C 1
ATOM 2756 O O . LYS B 1 174 ? 97.017 -13.209 28.779 1.00 25.47 174 LYS B O 1
ATOM 2762 N N . ILE B 1 175 ? 97.062 -11.353 27.508 1.00 23.28 175 ILE B N 1
ATOM 2763 C CA . ILE B 1 175 ? 97.627 -12.042 26.372 1.00 22.87 175 ILE B CA 1
ATOM 2764 C C . ILE B 1 175 ? 98.977 -12.644 26.737 1.00 24.69 175 ILE B C 1
ATOM 2765 O O . ILE B 1 175 ? 99.222 -13.846 26.471 1.00 27.78 175 ILE B O 1
ATOM 2770 N N . GLU B 1 176 ? 99.822 -11.852 27.409 1.00 25.92 176 GLU B N 1
ATOM 2771 C CA . GLU B 1 176 ? 101.192 -12.260 27.753 1.00 29.57 176 GLU B CA 1
ATOM 2772 C C . GLU B 1 176 ? 101.213 -13.338 28.834 1.00 31.42 176 GLU B C 1
ATOM 2773 O O . GLU B 1 176 ? 101.854 -14.370 28.672 1.00 33.81 176 GLU B O 1
ATOM 2779 N N . SER B 1 177 ? 100.499 -13.105 29.929 1.00 32.71 177 SER B N 1
ATOM 2780 C CA . SER B 1 177 ? 100.671 -13.977 31.107 1.00 35.23 177 SER B CA 1
ATOM 2781 C C . SER B 1 177 ? 99.350 -14.313 31.798 1.00 33.89 177 SER B C 1
ATOM 2782 O O . SER B 1 177 ? 98.376 -13.554 31.739 1.00 33.54 177 SER B O 1
ATOM 2785 N N . SER C 1 4 ? 45.052 -3.617 -2.420 1.00 51.00 4 SER C N 1
ATOM 2786 C CA . SER C 1 4 ? 46.538 -3.812 -2.427 1.00 50.56 4 SER C CA 1
ATOM 2787 C C . SER C 1 4 ? 47.326 -2.550 -2.808 1.00 48.14 4 SER C C 1
ATOM 2788 O O . SER C 1 4 ? 48.272 -2.175 -2.091 1.00 49.08 4 SER C O 1
ATOM 2791 N N . GLU C 1 5 ? 46.946 -1.939 -3.939 1.00 44.73 5 GLU C N 1
ATOM 2792 C CA . GLU C 1 5 ? 47.536 -0.698 -4.470 1.00 40.83 5 GLU C CA 1
ATOM 2793 C C . GLU C 1 5 ? 49.035 -0.787 -4.785 1.00 38.69 5 GLU C C 1
ATOM 2794 O O . GLU C 1 5 ? 49.732 0.226 -4.719 1.00 38.19 5 GLU C O 1
ATOM 2800 N N . THR C 1 6 ? 49.520 -1.969 -5.164 1.00 36.67 6 THR C N 1
ATOM 2801 C CA . THR C 1 6 ? 50.905 -2.133 -5.618 1.00 33.97 6 THR C CA 1
ATOM 2802 C C . THR C 1 6 ? 51.050 -2.029 -7.159 1.00 31.46 6 THR C C 1
ATOM 2803 O O . THR C 1 6 ? 50.080 -2.174 -7.922 1.00 28.79 6 THR C O 1
ATOM 2807 N N . TYR C 1 7 ? 52.268 -1.746 -7.601 1.00 27.78 7 TYR C N 1
ATOM 2808 C CA . TYR C 1 7 ? 52.542 -1.536 -9.010 1.00 25.34 7 TYR C CA 1
ATOM 2809 C C . TYR C 1 7 ? 53.988 -1.929 -9.307 1.00 26.41 7 TYR C C 1
ATOM 2810 O O . TYR C 1 7 ? 54.835 -2.039 -8.395 1.00 27.26 7 TYR C O 1
ATOM 2819 N N . ASP C 1 8 ? 54.259 -2.096 -10.609 1.00 25.53 8 ASP C N 1
ATOM 2820 C CA . ASP C 1 8 ? 55.591 -2.467 -11.088 1.00 26.90 8 ASP C CA 1
ATOM 2821 C C . ASP C 1 8 ? 56.334 -1.242 -11.622 1.00 24.11 8 ASP C C 1
ATOM 2822 O O . ASP C 1 8 ? 57.571 -1.255 -11.586 1.00 25.32 8 ASP C O 1
ATOM 2827 N N . PHE C 1 9 ? 55.591 -0.255 -12.102 1.00 22.70 9 PHE C N 1
ATOM 2828 C CA . PHE C 1 9 ? 56.149 0.995 -12.649 1.00 21.57 9 PHE C CA 1
ATOM 2829 C C . PHE C 1 9 ? 55.413 2.236 -12.176 1.00 22.23 9 PHE C C 1
ATOM 2830 O O . PHE C 1 9 ? 54.217 2.217 -11.994 1.00 21.68 9 PHE C O 1
ATOM 2838 N N . LEU C 1 10 ? 56.127 3.349 -12.041 1.00 21.89 10 LEU C N 1
ATOM 2839 C CA . LEU C 1 10 ? 55.475 4.629 -11.709 1.00 21.11 10 LEU C CA 1
ATOM 2840 C C . LEU C 1 10 ? 55.871 5.683 -12.741 1.00 18.90 10 LEU C C 1
ATOM 2841 O O . LEU C 1 10 ? 57.085 5.962 -12.879 1.00 21.56 10 LEU C O 1
ATOM 2846 N N . PHE C 1 11 ? 54.887 6.284 -13.441 1.00 18.14 11 PHE C N 1
ATOM 2847 C CA . PHE C 1 11 ? 55.220 7.335 -14.403 1.00 19.15 11 PHE C CA 1
ATOM 2848 C C . PHE C 1 11 ? 54.506 8.628 -14.040 1.00 19.88 11 PHE C C 1
ATOM 2849 O O . PHE C 1 11 ? 53.316 8.610 -13.737 1.00 21.29 11 PHE C O 1
ATOM 2857 N N . LYS C 1 12 ? 55.197 9.750 -14.217 1.00 19.24 12 LYS C N 1
ATOM 2858 C CA . LYS C 1 12 ? 54.584 11.086 -14.131 1.00 17.88 12 LYS C CA 1
ATOM 2859 C C . LYS C 1 12 ? 54.122 11.583 -15.486 1.00 17.19 12 LYS C C 1
ATOM 2860 O O . LYS C 1 12 ? 54.842 11.543 -16.480 1.00 16.31 12 LYS C O 1
ATOM 2866 N N . PHE C 1 13 ? 52.850 11.949 -15.530 1.00 16.72 13 PHE C N 1
ATOM 2867 C CA . PHE C 1 13 ? 52.220 12.450 -16.742 1.00 16.07 13 PHE C CA 1
ATOM 2868 C C . PHE C 1 13 ? 51.718 13.877 -16.537 1.00 18.49 13 PHE C C 1
ATOM 2869 O O . PHE C 1 13 ? 51.306 14.233 -15.452 1.00 18.81 13 PHE C O 1
ATOM 2877 N N . LEU C 1 14 ? 51.667 14.647 -17.624 1.00 18.77 14 LEU C N 1
ATOM 2878 C CA . LEU C 1 14 ? 51.002 15.972 -17.645 1.00 19.10 14 LEU C CA 1
ATOM 2879 C C . LEU C 1 14 ? 49.800 15.926 -18.555 1.00 18.00 14 LEU C C 1
ATOM 2880 O O . LEU C 1 14 ? 49.778 15.137 -19.502 1.00 16.62 14 LEU C O 1
ATOM 2885 N N . VAL C 1 15 ? 48.837 16.812 -18.322 1.00 16.79 15 VAL C N 1
ATOM 2886 C CA . VAL C 1 15 ? 47.733 17.072 -19.269 1.00 16.18 15 VAL C CA 1
ATOM 2887 C C . VAL C 1 15 ? 47.832 18.540 -19.501 1.00 16.57 15 VAL C C 1
ATOM 2888 O O . VAL C 1 15 ? 47.703 19.350 -18.557 1.00 17.91 15 VAL C O 1
ATOM 2892 N N . ILE C 1 16 ? 48.094 18.885 -20.764 1.00 16.35 16 ILE C N 1
ATOM 2893 C CA . ILE C 1 16 ? 48.418 20.241 -21.195 1.00 16.73 16 ILE C CA 1
ATOM 2894 C C . ILE C 1 16 ? 47.624 20.639 -22.439 1.00 15.44 16 ILE C C 1
ATOM 2895 O O . ILE C 1 16 ? 47.126 19.773 -23.194 1.00 16.21 16 ILE C O 1
ATOM 2900 N N . GLY C 1 17 ? 47.456 21.948 -22.644 1.00 15.71 17 GLY C N 1
ATOM 2901 C CA . GLY C 1 17 ? 46.709 22.508 -23.767 1.00 15.95 17 GLY C CA 1
ATOM 2902 C C . GLY C 1 17 ? 45.816 23.677 -23.376 1.00 17.36 17 GLY C C 1
ATOM 2903 O O . GLY C 1 17 ? 45.720 24.032 -22.200 1.00 16.97 17 GLY C O 1
ATOM 2904 N N . ASN C 1 18 ? 45.256 24.350 -24.388 1.00 17.37 18 ASN C N 1
ATOM 2905 C CA . ASN C 1 18 ? 44.545 25.600 -24.126 1.00 19.11 18 ASN C CA 1
ATOM 2906 C C . ASN C 1 18 ? 43.402 25.453 -23.131 1.00 16.45 18 ASN C C 1
ATOM 2907 O O . ASN C 1 18 ? 42.841 24.391 -22.890 1.00 16.99 18 ASN C O 1
ATOM 2912 N N . ALA C 1 19 ? 43.095 26.582 -22.507 1.00 18.25 19 ALA C N 1
ATOM 2913 C CA . ALA C 1 19 ? 41.968 26.638 -21.561 1.00 18.29 19 ALA C CA 1
ATOM 2914 C C . ALA C 1 19 ? 40.676 26.216 -22.284 1.00 18.68 19 ALA C C 1
ATOM 2915 O O . ALA C 1 19 ? 40.428 26.623 -23.413 1.00 18.42 19 ALA C O 1
ATOM 2917 N N . GLY C 1 20 ? 39.852 25.429 -21.580 1.00 18.93 20 GLY C N 1
ATOM 2918 C CA . GLY C 1 20 ? 38.542 25.011 -22.063 1.00 19.41 20 GLY C CA 1
ATOM 2919 C C . GLY C 1 20 ? 38.531 23.877 -23.066 1.00 18.69 20 GLY C C 1
ATOM 2920 O O . GLY C 1 20 ? 37.483 23.596 -23.643 1.00 20.35 20 GLY C O 1
ATOM 2921 N N . THR C 1 21 ? 39.670 23.245 -23.307 1.00 17.04 21 THR C N 1
ATOM 2922 C CA . THR C 1 21 ? 39.687 22.158 -24.240 1.00 15.66 21 THR C CA 1
ATOM 2923 C C . THR C 1 21 ? 39.129 20.866 -23.673 1.00 15.39 21 THR C C 1
ATOM 2924 O O . THR C 1 21 ? 38.851 19.956 -24.462 1.00 15.80 21 THR C O 1
ATOM 2928 N N . GLY C 1 22 ? 39.066 20.738 -22.352 1.00 15.92 22 GLY C N 1
ATOM 2929 C CA . GLY C 1 22 ? 38.529 19.532 -21.701 1.00 14.63 22 GLY C CA 1
ATOM 2930 C C . GLY C 1 22 ? 39.473 18.688 -20.869 1.00 15.05 22 GLY C C 1
ATOM 2931 O O . GLY C 1 22 ? 39.166 17.501 -20.577 1.00 14.86 22 GLY C O 1
ATOM 2932 N N . LYS C 1 23 ? 40.675 19.235 -20.592 1.00 14.49 23 LYS C N 1
ATOM 2933 C CA . LYS C 1 23 ? 41.701 18.502 -19.862 1.00 13.66 23 LYS C CA 1
ATOM 2934 C C . LYS C 1 23 ? 41.180 17.945 -18.540 1.00 14.43 23 LYS C C 1
ATOM 2935 O O . LYS C 1 23 ? 41.354 16.741 -18.236 1.00 14.76 23 LYS C O 1
ATOM 2941 N N . SER C 1 24 ? 40.528 18.796 -17.739 1.00 15.26 24 SER C N 1
ATOM 2942 C CA . SER C 1 24 ? 40.085 18.336 -16.448 1.00 15.97 24 SER C CA 1
ATOM 2943 C C . SER C 1 24 ? 38.948 17.308 -16.591 1.00 16.25 24 SER C C 1
ATOM 2944 O O . SER C 1 24 ? 38.871 16.334 -15.828 1.00 16.67 24 SER C O 1
ATOM 2947 N N . CYS C 1 25 ? 38.091 17.498 -17.574 1.00 15.52 25 CYS C N 1
ATOM 2948 C CA . CYS C 1 25 ? 37.021 16.490 -17.819 1.00 16.30 25 CYS C CA 1
ATOM 2949 C C . CYS C 1 25 ? 37.597 15.162 -18.340 1.00 14.78 25 CYS C C 1
ATOM 2950 O O . CYS C 1 25 ? 37.095 14.090 -17.958 1.00 16.17 25 CYS C O 1
ATOM 2953 N N . LEU C 1 26 ? 38.650 15.220 -19.138 1.00 15.72 26 LEU C N 1
ATOM 2954 C CA . LEU C 1 26 ? 39.317 13.995 -19.561 1.00 13.59 26 LEU C CA 1
ATOM 2955 C C . LEU C 1 26 ? 39.862 13.261 -18.329 1.00 13.59 26 LEU C C 1
ATOM 2956 O O . LEU C 1 26 ? 39.685 12.052 -18.197 1.00 15.32 26 LEU C O 1
ATOM 2961 N N . LEU C 1 27 ? 40.547 13.964 -17.411 1.00 14.10 27 LEU C N 1
ATOM 2962 C CA . LEU C 1 27 ? 41.083 13.281 -16.275 1.00 15.57 27 LEU C CA 1
ATOM 2963 C C . LEU C 1 27 ? 40.001 12.689 -15.402 1.00 14.88 27 LEU C C 1
ATOM 2964 O O . LEU C 1 27 ? 40.164 11.566 -14.897 1.00 17.36 27 LEU C O 1
ATOM 2969 N N . HIS C 1 28 ? 38.899 13.405 -15.191 1.00 15.46 28 HIS C N 1
ATOM 2970 C CA . HIS C 1 28 ? 37.810 12.895 -14.331 1.00 15.96 28 HIS C CA 1
ATOM 2971 C C . HIS C 1 28 ? 37.091 11.698 -14.978 1.00 16.03 28 HIS C C 1
ATOM 2972 O O . HIS C 1 28 ? 36.759 10.751 -14.258 1.00 18.15 28 HIS C O 1
ATOM 2979 N N . GLN C 1 29 ? 36.939 11.723 -16.307 1.00 14.18 29 GLN C N 1
ATOM 2980 C CA . GLN C 1 29 ? 36.401 10.553 -17.013 1.00 16.20 29 GLN C CA 1
ATOM 2981 C C . GLN C 1 29 ? 37.338 9.353 -16.876 1.00 16.22 29 GLN C C 1
ATOM 2982 O O . GLN C 1 29 ? 36.868 8.252 -16.581 1.00 17.28 29 GLN C O 1
ATOM 2988 N N . PHE C 1 30 ? 38.642 9.571 -16.971 1.00 16.22 30 PHE C N 1
ATOM 2989 C CA . PHE C 1 30 ? 39.597 8.454 -16.790 1.00 16.68 30 PHE C CA 1
ATOM 2990 C C . PHE C 1 30 ? 39.536 7.846 -15.397 1.00 18.57 30 PHE C C 1
ATOM 2991 O O . PHE C 1 30 ? 39.451 6.636 -15.266 1.00 19.33 30 PHE C O 1
ATOM 2999 N N . ILE C 1 31 ? 39.605 8.696 -14.376 1.00 19.75 31 ILE C N 1
ATOM 3000 C CA . ILE C 1 31 ? 39.688 8.231 -12.991 1.00 21.71 31 ILE C CA 1
ATOM 3001 C C . ILE C 1 31 ? 38.345 7.750 -12.449 1.00 22.33 31 ILE C C 1
ATOM 3002 O O . ILE C 1 31 ? 38.255 6.658 -11.851 1.00 24.76 31 ILE C O 1
ATOM 3007 N N . GLU C 1 32 ? 37.314 8.574 -12.636 1.00 21.16 32 GLU C N 1
ATOM 3008 C CA . GLU C 1 32 ? 35.985 8.335 -12.033 1.00 21.99 32 GLU C CA 1
ATOM 3009 C C . GLU C 1 32 ? 34.924 7.739 -12.999 1.00 21.38 32 GLU C C 1
ATOM 3010 O O . GLU C 1 32 ? 33.863 7.317 -12.518 1.00 24.02 32 GLU C O 1
ATOM 3016 N N . LYS C 1 33 ? 35.263 7.647 -14.279 1.00 21.08 33 LYS C N 1
ATOM 3017 C CA . LYS C 1 33 ? 34.462 6.980 -15.329 1.00 23.19 33 LYS C CA 1
ATOM 3018 C C . LYS C 1 33 ? 33.117 7.621 -15.492 1.00 24.30 33 LYS C C 1
ATOM 3019 O O . LYS C 1 33 ? 32.140 6.958 -15.813 1.00 24.96 33 LYS C O 1
ATOM 3025 N N . LYS C 1 34 ? 33.071 8.920 -15.266 1.00 24.23 34 LYS C N 1
ATOM 3026 C CA . LYS C 1 34 ? 31.863 9.693 -15.562 1.00 25.07 34 LYS C CA 1
ATOM 3027 C C . LYS C 1 34 ? 32.270 11.131 -16.008 1.00 24.27 34 LYS C C 1
ATOM 3028 O O . LYS C 1 34 ? 33.412 11.585 -15.846 1.00 22.20 34 LYS C O 1
ATOM 3034 N N . PHE C 1 35 ? 31.286 11.841 -16.560 1.00 23.43 35 PHE C N 1
ATOM 3035 C CA . PHE C 1 35 ? 31.446 13.213 -16.975 1.00 23.00 35 PHE C CA 1
ATOM 3036 C C . PHE C 1 35 ? 31.141 14.138 -15.864 1.00 26.79 35 PHE C C 1
ATOM 3037 O O . PHE C 1 35 ? 30.067 14.045 -15.273 1.00 29.15 35 PHE C O 1
ATOM 3045 N N . LYS C 1 36 ? 32.083 15.038 -15.593 1.00 28.08 36 LYS C N 1
ATOM 3046 C CA . LYS C 1 36 ? 31.870 16.108 -14.621 1.00 31.30 36 LYS C CA 1
ATOM 3047 C C . LYS C 1 36 ? 31.328 17.322 -15.408 1.00 31.32 36 LYS C C 1
ATOM 3048 O O . LYS C 1 36 ? 32.035 17.871 -16.192 1.00 30.39 36 LYS C O 1
ATOM 3054 N N . ASP C 1 37 ? 30.064 17.714 -15.225 1.00 32.37 37 ASP C N 1
ATOM 3055 C CA . ASP C 1 37 ? 29.509 18.779 -16.093 1.00 33.51 37 ASP C CA 1
ATOM 3056 C C . ASP C 1 37 ? 29.579 20.200 -15.517 1.00 34.38 37 ASP C C 1
ATOM 3057 O O . ASP C 1 37 ? 29.248 21.177 -16.210 1.00 35.11 37 ASP C O 1
ATOM 3062 N N . ASP C 1 38 ? 30.067 20.311 -14.290 1.00 33.72 38 ASP C N 1
ATOM 3063 C CA . ASP C 1 38 ? 30.161 21.623 -13.655 1.00 34.20 38 ASP C CA 1
ATOM 3064 C C . ASP C 1 38 ? 31.610 22.051 -13.398 1.00 32.80 38 ASP C C 1
ATOM 3065 O O . ASP C 1 38 ? 31.890 22.789 -12.473 1.00 33.84 38 ASP C O 1
ATOM 3070 N N . SER C 1 39 ? 32.530 21.591 -14.229 1.00 30.96 39 SER C N 1
ATOM 3071 C CA . SER C 1 39 ? 33.931 22.007 -14.061 1.00 29.88 39 SER C CA 1
ATOM 3072 C C . SER C 1 39 ? 34.077 23.536 -14.248 1.00 31.35 39 SER C C 1
ATOM 3073 O O . SER C 1 39 ? 33.336 24.178 -15.020 1.00 32.38 39 SER C O 1
ATOM 3076 N N . ASN C 1 40 ? 35.020 24.093 -13.493 1.00 29.90 40 ASN C N 1
ATOM 3077 C CA . ASN C 1 40 ? 35.467 25.470 -13.652 1.00 29.47 40 ASN C CA 1
ATOM 3078 C C . ASN C 1 40 ? 36.917 25.470 -14.164 1.00 27.25 40 ASN C C 1
ATOM 3079 O O . ASN C 1 40 ? 37.566 24.440 -14.147 1.00 24.78 40 ASN C O 1
ATOM 3084 N N . HIS C 1 41 ? 37.401 26.633 -14.609 1.00 26.33 41 HIS C N 1
ATOM 3085 C CA . HIS C 1 41 ? 38.802 26.730 -15.016 1.00 24.99 41 HIS C CA 1
ATOM 3086 C C . HIS C 1 41 ? 39.693 26.298 -13.842 1.00 23.81 41 HIS C C 1
ATOM 3087 O O . HIS C 1 41 ? 39.466 26.719 -12.670 1.00 25.31 41 HIS C O 1
ATOM 3094 N N . THR C 1 42 ? 40.735 25.509 -14.173 1.00 21.04 42 THR C N 1
ATOM 3095 C CA . THR C 1 42 ? 41.721 25.028 -13.220 1.00 20.67 42 THR C CA 1
ATOM 3096 C C . THR C 1 42 ? 42.639 26.164 -12.790 1.00 23.02 42 THR C C 1
ATOM 3097 O O . THR C 1 42 ? 43.139 26.899 -13.651 1.00 24.07 42 THR C O 1
ATOM 3101 N N . ILE C 1 43 ? 42.806 26.348 -11.483 1.00 23.16 43 ILE C N 1
ATOM 3102 C CA . ILE C 1 43 ? 43.703 27.367 -10.960 1.00 26.11 43 ILE C CA 1
ATOM 3103 C C . ILE C 1 43 ? 45.000 26.668 -10.639 1.00 26.57 43 ILE C C 1
ATOM 3104 O O . ILE C 1 43 ? 45.078 25.874 -9.702 1.00 28.22 43 ILE C O 1
ATOM 3109 N N . GLY C 1 44 ? 46.038 26.974 -11.390 1.00 26.34 44 GLY C N 1
ATOM 3110 C CA . GLY C 1 44 ? 47.288 26.309 -11.105 1.00 26.74 44 GLY C CA 1
ATOM 3111 C C . GLY C 1 44 ? 47.308 24.929 -11.696 1.00 25.39 44 GLY C C 1
ATOM 3112 O O . GLY C 1 44 ? 47.164 24.761 -12.889 1.00 26.23 44 GLY C O 1
ATOM 3113 N N . VAL C 1 45 ? 47.546 23.929 -10.859 1.00 26.66 45 VAL C N 1
ATOM 3114 C CA . VAL C 1 45 ? 47.521 22.556 -11.285 1.00 26.79 45 VAL C CA 1
ATOM 3115 C C . VAL C 1 45 ? 46.649 21.752 -10.314 1.00 27.15 45 VAL C C 1
ATOM 3116 O O . VAL C 1 45 ? 46.384 22.177 -9.191 1.00 30.82 45 VAL C O 1
ATOM 3120 N N . GLU C 1 46 ? 46.202 20.595 -10.770 1.00 25.69 46 GLU C N 1
ATOM 3121 C CA . GLU C 1 46 ? 45.470 19.658 -9.937 1.00 25.53 46 GLU C CA 1
ATOM 3122 C C . GLU C 1 46 ? 46.112 18.301 -10.169 1.00 25.49 46 GLU C C 1
ATOM 3123 O O . GLU C 1 46 ? 46.878 18.140 -11.147 1.00 24.94 46 GLU C O 1
ATOM 3129 N N . PHE C 1 47 ? 45.854 17.341 -9.274 1.00 25.04 47 PHE C N 1
ATOM 3130 C CA . PHE C 1 47 ? 46.526 16.040 -9.284 1.00 24.52 47 PHE C CA 1
ATOM 3131 C C . PHE C 1 47 ? 45.490 14.903 -9.269 1.00 23.77 47 PHE C C 1
ATOM 3132 O O . PHE C 1 47 ? 44.488 14.966 -8.549 1.00 24.92 47 PHE C O 1
ATOM 3140 N N . GLY C 1 48 ? 45.731 13.888 -10.088 1.00 22.42 48 GLY C N 1
ATOM 3141 C CA . GLY C 1 48 ? 45.037 12.625 -9.977 1.00 22.02 48 GLY C CA 1
ATOM 3142 C C . GLY C 1 48 ? 45.978 11.464 -10.189 1.00 24.36 48 GLY C C 1
ATOM 3143 O O . GLY C 1 48 ? 47.025 11.630 -10.796 1.00 23.39 48 GLY C O 1
ATOM 3144 N N . SER C 1 49 ? 45.607 10.293 -9.688 1.00 24.14 49 SER C N 1
ATOM 3145 C CA . SER C 1 49 ? 46.388 9.091 -9.949 1.00 25.47 49 SER C CA 1
ATOM 3146 C C . SER C 1 49 ? 45.477 7.895 -10.155 1.00 24.86 49 SER C C 1
ATOM 3147 O O . SER C 1 49 ? 44.347 7.864 -9.614 1.00 26.50 49 SER C O 1
ATOM 3150 N N . LYS C 1 50 ? 46.006 6.890 -10.861 1.00 23.29 50 LYS C N 1
ATOM 3151 C CA . LYS C 1 50 ? 45.309 5.671 -11.191 1.00 22.43 50 LYS C CA 1
ATOM 3152 C C . LYS C 1 50 ? 46.340 4.608 -11.523 1.00 23.56 50 LYS C C 1
ATOM 3153 O O . LYS C 1 50 ? 47.348 4.932 -12.154 1.00 22.80 50 LYS C O 1
ATOM 3159 N N . ILE C 1 51 ? 46.095 3.374 -11.089 1.00 22.13 51 ILE C N 1
ATOM 3160 C CA . ILE C 1 51 ? 46.878 2.213 -11.522 1.00 23.30 51 ILE C CA 1
ATOM 3161 C C . ILE C 1 51 ? 46.212 1.475 -12.668 1.00 24.97 51 ILE C C 1
ATOM 3162 O O . ILE C 1 51 ? 45.037 1.041 -12.585 1.00 28.10 51 ILE C O 1
ATOM 3167 N N . ILE C 1 52 ? 46.972 1.304 -13.742 1.00 23.65 52 ILE C N 1
ATOM 3168 C CA . ILE C 1 52 ? 46.481 0.563 -14.879 1.00 24.81 52 ILE C CA 1
ATOM 3169 C C . ILE C 1 52 ? 47.264 -0.717 -15.094 1.00 25.20 52 ILE C C 1
ATOM 3170 O O . ILE C 1 52 ? 48.436 -0.836 -14.714 1.00 26.39 52 ILE C O 1
ATOM 3175 N N . ASN C 1 53 ? 46.588 -1.683 -15.720 1.00 26.07 53 ASN C N 1
ATOM 3176 C CA . ASN C 1 53 ? 47.201 -2.947 -16.084 1.00 28.13 53 ASN C CA 1
ATOM 3177 C C . ASN C 1 53 ? 47.517 -2.999 -17.578 1.00 28.65 53 ASN C C 1
ATOM 3178 O O . ASN C 1 53 ? 46.597 -3.064 -18.397 1.00 28.86 53 ASN C O 1
ATOM 3183 N N . VAL C 1 54 ? 48.807 -3.031 -17.921 1.00 28.43 54 VAL C N 1
ATOM 3184 C CA . VAL C 1 54 ? 49.239 -3.101 -19.315 1.00 29.52 54 VAL C CA 1
ATOM 3185 C C . VAL C 1 54 ? 49.992 -4.383 -19.600 1.00 30.89 54 VAL C C 1
ATOM 3186 O O . VAL C 1 54 ? 51.140 -4.577 -19.136 1.00 32.73 54 VAL C O 1
ATOM 3190 N N . GLY C 1 55 ? 49.378 -5.314 -20.328 1.00 31.79 55 GLY C N 1
ATOM 3191 C CA . GLY C 1 55 ? 50.033 -6.592 -20.571 1.00 33.92 55 GLY C CA 1
ATOM 3192 C C . GLY C 1 55 ? 50.479 -7.379 -19.347 1.00 35.23 55 GLY C C 1
ATOM 3193 O O . GLY C 1 55 ? 51.425 -8.170 -19.407 1.00 36.53 55 GLY C O 1
ATOM 3194 N N . GLY C 1 56 ? 49.816 -7.152 -18.213 1.00 34.87 56 GLY C N 1
ATOM 3195 C CA . GLY C 1 56 ? 50.168 -7.822 -16.978 1.00 35.47 56 GLY C CA 1
ATOM 3196 C C . GLY C 1 56 ? 51.164 -7.069 -16.097 1.00 34.77 56 GLY C C 1
ATOM 3197 O O . GLY C 1 56 ? 51.471 -7.534 -15.000 1.00 36.47 56 GLY C O 1
ATOM 3198 N N . LYS C 1 57 ? 51.703 -5.966 -16.626 1.00 31.79 57 LYS C N 1
ATOM 3199 C CA . LYS C 1 57 ? 52.514 -4.968 -15.874 1.00 31.25 57 LYS C CA 1
ATOM 3200 C C . LYS C 1 57 ? 51.617 -3.870 -15.296 1.00 27.67 57 LYS C C 1
ATOM 3201 O O . LYS C 1 57 ? 50.858 -3.188 -16.024 1.00 27.48 57 LYS C O 1
ATOM 3207 N N . TYR C 1 58 ? 51.734 -3.673 -13.971 1.00 27.22 58 TYR C N 1
ATOM 3208 C CA . TYR C 1 58 ? 50.941 -2.648 -13.301 1.00 24.70 58 TYR C CA 1
ATOM 3209 C C . TYR C 1 58 ? 51.670 -1.302 -13.267 1.00 23.15 58 TYR C C 1
ATOM 3210 O O . TYR C 1 58 ? 52.829 -1.217 -12.782 1.00 23.48 58 TYR C O 1
ATOM 3219 N N . VAL C 1 59 ? 51.005 -0.300 -13.803 1.00 21.39 59 VAL C N 1
ATOM 3220 C CA . VAL C 1 59 ? 51.588 1.024 -13.904 1.00 21.25 59 VAL C CA 1
ATOM 3221 C C . VAL C 1 59 ? 50.757 2.040 -13.137 1.00 20.65 59 VAL C C 1
ATOM 3222 O O . VAL C 1 59 ? 49.569 2.220 -13.449 1.00 21.37 59 VAL C O 1
ATOM 3226 N N . LYS C 1 60 ? 51.387 2.712 -12.184 1.00 22.16 60 LYS C N 1
ATOM 3227 C CA . LYS C 1 60 ? 50.774 3.823 -11.496 1.00 20.16 60 LYS C CA 1
ATOM 3228 C C . LYS C 1 60 ? 51.064 5.108 -12.233 1.00 20.55 60 LYS C C 1
ATOM 3229 O O . LYS C 1 60 ? 52.199 5.413 -12.535 1.00 21.11 60 LYS C O 1
ATOM 3235 N N . LEU C 1 61 ? 50.009 5.839 -12.571 1.00 20.50 61 LEU C N 1
ATOM 3236 C CA . LEU C 1 61 ? 50.175 7.139 -13.252 1.00 20.15 61 LEU C CA 1
ATOM 3237 C C . LEU C 1 61 ? 49.942 8.256 -12.255 1.00 20.74 61 LEU C C 1
ATOM 3238 O O . LEU C 1 61 ? 48.910 8.311 -11.585 1.00 23.54 61 LEU C O 1
ATOM 3243 N N . GLN C 1 62 ? 50.917 9.134 -12.091 1.00 20.74 62 GLN C N 1
ATOM 3244 C CA . GLN C 1 62 ? 50.786 10.350 -11.312 1.00 19.99 62 GLN C CA 1
ATOM 3245 C C . GLN C 1 62 ? 50.531 11.463 -12.315 1.00 20.17 62 GLN C C 1
ATOM 3246 O O . GLN C 1 62 ? 51.410 11.833 -13.052 1.00 20.59 62 GLN C O 1
ATOM 3252 N N . ILE C 1 63 ? 49.310 11.970 -12.328 1.00 18.64 63 ILE C N 1
ATOM 3253 C CA . ILE C 1 63 ? 48.828 12.835 -13.407 1.00 18.38 63 ILE C CA 1
ATOM 3254 C C . ILE C 1 63 ? 48.617 14.267 -12.944 1.00 18.58 63 ILE C C 1
ATOM 3255 O O . ILE C 1 63 ? 47.879 14.553 -11.987 1.00 20.19 63 ILE C O 1
ATOM 3260 N N . TRP C 1 64 ? 49.282 15.180 -13.628 1.00 19.39 64 TRP C N 1
ATOM 3261 C CA . TRP C 1 64 ? 49.193 16.611 -13.294 1.00 19.93 64 TRP C CA 1
ATOM 3262 C C . TRP C 1 64 ? 48.342 17.284 -14.331 1.00 19.30 64 TRP C C 1
ATOM 3263 O O . TRP C 1 64 ? 48.743 17.456 -15.454 1.00 19.02 64 TRP C O 1
ATOM 3274 N N . ASP C 1 65 ? 47.116 17.689 -13.919 1.00 19.08 65 ASP C N 1
ATOM 3275 C CA . ASP C 1 65 ? 46.168 18.373 -14.784 1.00 18.43 65 ASP C CA 1
ATOM 3276 C C . ASP C 1 65 ? 46.404 19.871 -14.694 1.00 18.48 65 ASP C C 1
ATOM 3277 O O . ASP C 1 65 ? 46.173 20.479 -13.663 1.00 22.67 65 ASP C O 1
ATOM 3282 N N . THR C 1 66 ? 46.901 20.475 -15.759 1.00 18.52 66 THR C N 1
ATOM 3283 C CA . THR C 1 66 ? 47.389 21.864 -15.685 1.00 19.06 66 THR C CA 1
ATOM 3284 C C . THR C 1 66 ? 46.349 22.863 -16.114 1.00 18.22 66 THR C C 1
ATOM 3285 O O . THR C 1 66 ? 45.527 22.581 -16.978 1.00 18.30 66 THR C O 1
ATOM 3289 N N . ALA C 1 67 ? 46.435 24.081 -15.573 1.00 18.48 67 ALA C N 1
ATOM 3290 C CA . ALA C 1 67 ? 45.637 25.182 -16.109 1.00 19.84 67 ALA C CA 1
ATOM 3291 C C . ALA C 1 67 ? 46.091 25.466 -17.528 1.00 19.51 67 ALA C C 1
ATOM 3292 O O . ALA C 1 67 ? 47.314 25.556 -17.802 1.00 21.26 67 ALA C O 1
ATOM 3294 N N . GLY C 1 68 ? 45.119 25.696 -18.391 1.00 18.05 68 GLY C N 1
ATOM 3295 C CA . GLY C 1 68 ? 45.382 26.229 -19.704 1.00 18.81 68 GLY C CA 1
ATOM 3296 C C . GLY C 1 68 ? 45.383 27.734 -19.757 1.00 20.29 68 GLY C C 1
ATOM 3297 O O . GLY C 1 68 ? 45.917 28.303 -20.705 1.00 21.62 68 GLY C O 1
ATOM 3298 N N . GLN C 1 69 ? 44.752 28.431 -18.785 1.00 19.94 69 GLN C N 1
ATOM 3299 C CA . GLN C 1 69 ? 44.767 29.900 -18.844 1.00 21.94 69 GLN C CA 1
ATOM 3300 C C . GLN C 1 69 ? 46.188 30.461 -18.760 1.00 22.56 69 GLN C C 1
ATOM 3301 O O . GLN C 1 69 ? 46.977 30.070 -17.903 1.00 21.72 69 GLN C O 1
ATOM 3307 N N . GLU C 1 70 ? 46.487 31.426 -19.631 1.00 23.58 70 GLU C N 1
ATOM 3308 C CA . GLU C 1 70 ? 47.825 31.991 -19.714 1.00 25.51 70 GLU C CA 1
ATOM 3309 C C . GLU C 1 70 ? 48.238 32.664 -18.392 1.00 25.18 70 GLU C C 1
ATOM 3310 O O . GLU C 1 70 ? 49.432 32.692 -18.043 1.00 27.99 70 GLU C O 1
ATOM 3316 N N . ARG C 1 71 ? 47.277 33.213 -17.633 1.00 25.23 71 ARG C N 1
ATOM 3317 C CA . ARG C 1 71 ? 47.630 33.820 -16.340 1.00 27.00 71 ARG C CA 1
ATOM 3318 C C . ARG C 1 71 ? 48.322 32.848 -15.359 1.00 25.35 71 ARG C C 1
ATOM 3319 O O . ARG C 1 71 ? 49.058 33.313 -14.457 1.00 26.88 71 ARG C O 1
ATOM 3327 N N . PHE C 1 72 ? 48.108 31.546 -15.529 1.00 24.42 72 PHE C N 1
ATOM 3328 C CA . PHE C 1 72 ? 48.767 30.560 -14.662 1.00 23.88 72 PHE C CA 1
ATOM 3329 C C . PHE C 1 72 ? 49.852 29.772 -15.386 1.00 24.46 72 PHE C C 1
ATOM 3330 O O . PHE C 1 72 ? 50.268 28.743 -14.885 1.00 23.90 72 PHE C O 1
ATOM 3338 N N . ARG C 1 73 ? 50.367 30.294 -16.504 1.00 24.57 73 ARG C N 1
ATOM 3339 C CA . ARG C 1 73 ? 51.242 29.479 -17.358 1.00 24.61 73 ARG C CA 1
ATOM 3340 C C . ARG C 1 73 ? 52.581 29.228 -16.622 1.00 24.98 73 ARG C C 1
ATOM 3341 O O . ARG C 1 73 ? 53.149 28.137 -16.701 1.00 25.85 73 ARG C O 1
ATOM 3349 N N . SER C 1 74 ? 53.089 30.203 -15.880 1.00 25.00 74 SER C N 1
ATOM 3350 C CA . SER C 1 74 ? 54.331 29.907 -15.250 1.00 28.22 74 SER C CA 1
ATOM 3351 C C . SER C 1 74 ? 54.172 28.901 -14.133 1.00 27.30 74 SER C C 1
ATOM 3352 O O . SER C 1 74 ? 55.082 28.125 -13.843 1.00 27.57 74 SER C O 1
ATOM 3355 N N . VAL C 1 75 ? 53.038 28.981 -13.415 1.00 27.22 75 VAL C N 1
ATOM 3356 C CA . VAL C 1 75 ? 52.777 27.953 -12.408 1.00 28.26 75 VAL C CA 1
ATOM 3357 C C . VAL C 1 75 ? 52.779 26.553 -13.033 1.00 26.80 75 VAL C C 1
ATOM 3358 O O . VAL C 1 75 ? 53.454 25.643 -12.547 1.00 28.06 75 VAL C O 1
ATOM 3362 N N . THR C 1 76 ? 52.093 26.355 -14.157 1.00 24.72 76 THR C N 1
ATOM 3363 C CA . THR C 1 76 ? 52.054 25.039 -14.771 1.00 23.37 76 THR C CA 1
ATOM 3364 C C . THR C 1 76 ? 53.466 24.580 -15.226 1.00 24.20 76 THR C C 1
ATOM 3365 O O . THR C 1 76 ? 53.788 23.403 -15.125 1.00 23.69 76 THR C O 1
ATOM 3369 N N . ARG C 1 77 ? 54.295 25.524 -15.681 1.00 23.32 77 ARG C N 1
ATOM 3370 C CA . ARG C 1 77 ? 55.602 25.172 -16.251 1.00 22.62 77 ARG C CA 1
ATOM 3371 C C . ARG C 1 77 ? 56.517 24.594 -15.214 1.00 24.79 77 ARG C C 1
ATOM 3372 O O . ARG C 1 77 ? 57.449 23.883 -15.576 1.00 26.76 77 ARG C O 1
ATOM 3380 N N . SER C 1 78 ? 56.289 24.924 -13.941 1.00 25.27 78 SER C N 1
ATOM 3381 C CA . SER C 1 78 ? 57.055 24.340 -12.823 1.00 28.68 78 SER C CA 1
ATOM 3382 C C . SER C 1 78 ? 56.823 22.826 -12.650 1.00 27.68 78 SER C C 1
ATOM 3383 O O . SER C 1 78 ? 57.647 22.126 -12.044 1.00 30.88 78 SER C O 1
ATOM 3386 N N . TYR C 1 79 ? 55.703 22.313 -13.149 1.00 26.23 79 TYR C N 1
ATOM 3387 C CA . TYR C 1 79 ? 55.406 20.887 -12.996 1.00 26.39 79 TYR C CA 1
ATOM 3388 C C . TYR C 1 79 ? 55.941 19.979 -14.098 1.00 25.46 79 TYR C C 1
ATOM 3389 O O . TYR C 1 79 ? 55.765 18.744 -14.061 1.00 25.83 79 TYR C O 1
ATOM 3398 N N . TYR C 1 80 ? 56.547 20.563 -15.112 1.00 25.27 80 TYR C N 1
ATOM 3399 C CA . TYR C 1 80 ? 56.871 19.833 -16.323 1.00 25.86 80 TYR C CA 1
ATOM 3400 C C . TYR C 1 80 ? 58.086 18.925 -16.118 1.00 26.89 80 TYR C C 1
ATOM 3401 O O . TYR C 1 80 ? 58.093 17.789 -16.593 1.00 26.84 80 TYR C O 1
ATOM 3410 N N . ARG C 1 81 ? 59.091 19.418 -15.409 1.00 28.88 81 ARG C N 1
ATOM 3411 C CA . ARG C 1 81 ? 60.369 18.723 -15.311 1.00 29.69 81 ARG C CA 1
ATOM 3412 C C . ARG C 1 81 ? 60.174 17.291 -14.806 1.00 29.19 81 ARG C C 1
ATOM 3413 O O . ARG C 1 81 ? 59.482 17.062 -13.825 1.00 30.41 81 ARG C O 1
ATOM 3421 N N . GLY C 1 82 ? 60.741 16.317 -15.516 1.00 28.99 82 GLY C N 1
ATOM 3422 C CA . GLY C 1 82 ? 60.600 14.927 -15.097 1.00 30.32 82 GLY C CA 1
ATOM 3423 C C . GLY C 1 82 ? 59.397 14.164 -15.640 1.00 29.26 82 GLY C C 1
ATOM 3424 O O . GLY C 1 82 ? 59.314 12.936 -15.440 1.00 30.12 82 GLY C O 1
ATOM 3425 N N . ALA C 1 83 ? 58.459 14.825 -16.318 1.00 26.59 83 ALA C N 1
ATOM 3426 C CA . ALA C 1 83 ? 57.366 14.041 -16.894 1.00 23.30 83 ALA C CA 1
ATOM 3427 C C . ALA C 1 83 ? 57.841 13.061 -17.976 1.00 23.25 83 ALA C C 1
ATOM 3428 O O . ALA C 1 83 ? 58.610 13.447 -18.862 1.00 24.42 83 ALA C O 1
ATOM 3430 N N . ALA C 1 84 ? 57.380 11.814 -17.875 1.00 21.56 84 ALA C N 1
ATOM 3431 C CA . ALA C 1 84 ? 57.651 10.789 -18.879 1.00 21.79 84 ALA C CA 1
ATOM 3432 C C . ALA C 1 84 ? 56.654 10.832 -20.024 1.00 19.41 84 ALA C C 1
ATOM 3433 O O . ALA C 1 84 ? 56.938 10.337 -21.118 1.00 20.97 84 ALA C O 1
ATOM 3435 N N . GLY C 1 85 ? 55.461 11.327 -19.779 1.00 18.05 85 GLY C N 1
ATOM 3436 C CA . GLY C 1 85 ? 54.470 11.367 -20.817 1.00 17.37 85 GLY C CA 1
ATOM 3437 C C . GLY C 1 85 ? 53.536 12.542 -20.656 1.00 17.86 85 GLY C C 1
ATOM 3438 O O . GLY C 1 85 ? 53.504 13.182 -19.604 1.00 18.96 85 GLY C O 1
ATOM 3439 N N . ALA C 1 86 ? 52.844 12.895 -21.729 1.00 17.30 86 ALA C N 1
ATOM 3440 C CA . ALA C 1 86 ? 51.838 13.984 -21.642 1.00 15.95 86 ALA C CA 1
ATOM 3441 C C . ALA C 1 86 ? 50.718 13.743 -22.614 1.00 16.77 86 ALA C C 1
ATOM 3442 O O . ALA C 1 86 ? 50.938 13.188 -23.690 1.00 17.11 86 ALA C O 1
ATOM 3444 N N . LEU C 1 87 ? 49.502 14.099 -22.184 1.00 14.44 87 LEU C N 1
ATOM 3445 C CA . LEU C 1 87 ? 48.398 14.234 -23.123 1.00 14.65 87 LEU C CA 1
ATOM 3446 C C . LEU C 1 87 ? 48.326 15.690 -23.509 1.00 16.22 87 LEU C C 1
ATOM 3447 O O . LEU C 1 87 ? 48.169 16.536 -22.637 1.00 16.51 87 LEU C O 1
ATOM 3452 N N . LEU C 1 88 ? 48.458 15.998 -24.790 1.00 14.97 88 LEU C N 1
ATOM 3453 C CA . LEU C 1 88 ? 48.378 17.344 -25.350 1.00 13.94 88 LEU C CA 1
ATOM 3454 C C . LEU C 1 88 ? 47.018 17.461 -26.028 1.00 14.99 88 LEU C C 1
ATOM 3455 O O . LEU C 1 88 ? 46.693 16.705 -26.949 1.00 15.47 88 LEU C O 1
ATOM 3460 N N . VAL C 1 89 ? 46.212 18.381 -25.502 1.00 12.92 89 VAL C N 1
ATOM 3461 C CA . VAL C 1 89 ? 44.773 18.413 -25.802 1.00 13.34 89 VAL C CA 1
ATOM 3462 C C . VAL C 1 89 ? 44.399 19.669 -26.568 1.00 13.89 89 VAL C C 1
ATOM 3463 O O . VAL C 1 89 ? 44.841 20.786 -26.230 1.00 15.49 89 VAL C O 1
ATOM 3467 N N . TYR C 1 90 ? 43.576 19.491 -27.602 1.00 14.19 90 TYR C N 1
ATOM 3468 C CA . TYR C 1 90 ? 42.873 20.637 -28.235 1.00 13.84 90 TYR C CA 1
ATOM 3469 C C . TYR C 1 90 ? 41.387 20.278 -28.329 1.00 13.82 90 TYR C C 1
ATOM 3470 O O . TYR C 1 90 ? 40.994 19.137 -28.038 1.00 14.47 90 TYR C O 1
ATOM 3479 N N . ASP C 1 91 ? 40.579 21.253 -28.732 1.00 14.65 91 ASP C N 1
ATOM 3480 C CA . ASP C 1 91 ? 39.111 21.061 -28.937 1.00 16.30 91 ASP C CA 1
ATOM 3481 C C . ASP C 1 91 ? 38.870 21.042 -30.428 1.00 14.96 91 ASP C C 1
ATOM 3482 O O . ASP C 1 91 ? 39.170 22.039 -31.104 1.00 16.37 91 ASP C O 1
ATOM 3487 N N . ILE C 1 92 ? 38.263 19.967 -30.960 1.00 15.22 92 ILE C N 1
ATOM 3488 C CA . ILE C 1 92 ? 38.068 19.882 -32.420 1.00 16.30 92 ILE C CA 1
ATOM 3489 C C . ILE C 1 92 ? 37.147 20.966 -32.959 1.00 16.81 92 ILE C 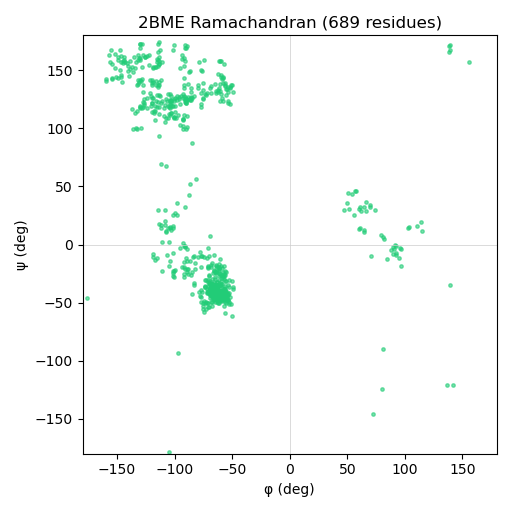C 1
ATOM 3490 O O . ILE C 1 92 ? 37.158 21.190 -34.161 1.00 17.75 92 ILE C O 1
ATOM 3495 N N . THR C 1 93 ? 36.340 21.602 -32.090 1.00 17.22 93 THR C N 1
ATOM 3496 C CA . THR C 1 93 ? 35.395 22.652 -32.507 1.00 18.85 93 THR C CA 1
ATOM 3497 C C . THR C 1 93 ? 36.028 24.057 -32.384 1.00 21.12 93 THR C C 1
ATOM 3498 O O . THR C 1 93 ? 35.374 25.068 -32.663 1.00 21.75 93 THR C O 1
ATOM 3502 N N . SER C 1 94 ? 37.296 24.114 -31.963 1.00 19.04 94 SER C N 1
ATOM 3503 C CA . SER C 1 94 ? 37.936 25.417 -31.779 1.00 21.56 94 SER C CA 1
ATOM 3504 C C . SER C 1 94 ? 39.306 25.483 -32.412 1.00 21.05 94 SER C C 1
ATOM 3505 O O . SER C 1 94 ? 40.308 25.065 -31.835 1.00 20.82 94 SER C O 1
ATOM 3508 N N . ARG C 1 95 ? 39.365 26.065 -33.593 1.00 21.71 95 ARG C N 1
ATOM 3509 C CA . ARG C 1 95 ? 40.607 26.116 -34.322 1.00 22.58 95 ARG C CA 1
ATOM 3510 C C . ARG C 1 95 ? 41.739 26.833 -33.580 1.00 22.56 95 ARG C C 1
ATOM 3511 O O . ARG C 1 95 ? 42.897 26.424 -33.696 1.00 22.77 95 ARG C O 1
ATOM 3519 N N . GLU C 1 96 ? 41.426 27.860 -32.795 1.00 22.55 96 GLU C N 1
ATOM 3520 C CA . GLU C 1 96 ? 42.494 28.526 -32.036 1.00 23.01 96 GLU C CA 1
ATOM 3521 C C . GLU C 1 96 ? 43.211 27.552 -31.105 1.00 21.39 96 GLU C C 1
ATOM 3522 O O . GLU C 1 96 ? 44.449 27.689 -30.879 1.00 21.36 96 GLU C O 1
ATOM 3528 N N . THR C 1 97 ? 42.478 26.579 -30.569 1.00 19.89 97 THR C N 1
ATOM 3529 C CA . THR C 1 97 ? 43.136 25.622 -29.639 1.00 18.45 97 THR C CA 1
ATOM 3530 C C . THR C 1 97 ? 44.092 24.663 -30.360 1.00 18.41 97 THR C C 1
ATOM 3531 O O . THR C 1 97 ? 45.150 24.280 -29.825 1.00 19.96 97 THR C O 1
ATOM 3535 N N . TYR C 1 98 ? 43.736 24.333 -31.604 1.00 18.08 98 TYR C N 1
ATOM 3536 C CA . TYR C 1 98 ? 44.607 23.599 -32.527 1.00 17.56 98 TYR C CA 1
ATOM 3537 C C . TYR C 1 98 ? 45.826 24.387 -33.016 1.00 18.47 98 TYR C C 1
ATOM 3538 O O . TYR C 1 98 ? 46.944 23.849 -33.067 1.00 18.75 98 TYR C O 1
ATOM 3547 N N . ASN C 1 99 ? 45.623 25.661 -33.371 1.00 19.26 99 ASN C N 1
ATOM 3548 C CA . ASN C 1 99 ? 46.732 26.508 -33.772 1.00 22.04 99 ASN C CA 1
ATOM 3549 C C . ASN C 1 99 ? 47.814 26.653 -32.687 1.00 21.31 99 ASN C C 1
ATOM 3550 O O . ASN C 1 99 ? 49.012 26.894 -33.008 1.00 24.83 99 ASN C O 1
ATOM 3555 N N . ALA C 1 100 ? 47.403 26.484 -31.424 1.00 20.19 100 ALA C N 1
ATOM 3556 C CA . ALA C 1 100 ? 48.261 26.660 -30.255 1.00 21.62 100 ALA C CA 1
ATOM 3557 C C . ALA C 1 100 ? 49.204 25.471 -30.049 1.00 20.78 100 ALA C C 1
ATOM 3558 O O . ALA C 1 100 ? 50.120 25.532 -29.231 1.00 21.19 100 ALA C O 1
ATOM 3560 N N . LEU C 1 101 ? 49.015 24.388 -30.785 1.00 20.65 101 LEU C N 1
ATOM 3561 C CA . LEU C 1 101 ? 49.742 23.134 -30.450 1.00 19.71 101 LEU C CA 1
ATOM 3562 C C . LEU C 1 101 ? 51.226 23.171 -30.601 1.00 21.52 101 LEU C C 1
ATOM 3563 O O . LEU C 1 101 ? 51.952 22.611 -29.778 1.00 21.36 101 LEU C O 1
ATOM 3568 N N . THR C 1 102 ? 51.707 23.841 -31.635 1.00 21.94 102 THR C N 1
ATOM 3569 C CA . THR C 1 102 ? 53.155 23.925 -31.872 1.00 24.62 102 THR C CA 1
ATOM 3570 C C . THR C 1 102 ? 53.853 24.526 -30.653 1.00 25.07 102 THR C C 1
ATOM 3571 O O . THR C 1 102 ? 54.894 24.024 -30.208 1.00 25.70 102 THR C O 1
ATOM 3577 N N . ASN C 1 103 ? 53.256 25.583 -30.109 1.00 24.66 103 ASN C N 1
ATOM 3578 C CA . ASN C 1 103 ? 53.799 26.223 -28.918 1.00 26.55 103 ASN C CA 1
ATOM 3579 C C . ASN C 1 103 ? 53.758 25.348 -27.671 1.00 24.56 103 ASN C C 1
ATOM 3580 O O . ASN C 1 103 ? 54.729 25.302 -26.916 1.00 24.37 103 ASN C O 1
ATOM 3585 N N . TRP C 1 104 ? 52.704 24.554 -27.511 1.00 22.50 104 TRP C N 1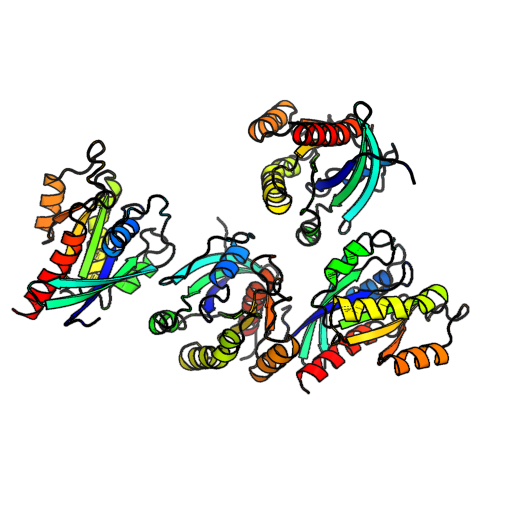
ATOM 3586 C CA . TRP C 1 104 ? 52.633 23.620 -26.373 1.00 22.40 104 TRP C CA 1
ATOM 3587 C C . TRP C 1 104 ? 53.716 22.533 -26.474 1.00 24.10 104 TRP C C 1
ATOM 3588 O O . TRP C 1 104 ? 54.399 22.189 -25.501 1.00 24.70 104 TRP C O 1
ATOM 3599 N N . LEU C 1 105 ? 53.875 22.019 -27.694 1.00 25.26 105 LEU C N 1
ATOM 3600 C CA . LEU C 1 105 ? 54.833 20.971 -27.960 1.00 25.47 105 LEU C CA 1
ATOM 3601 C C . LEU C 1 105 ? 56.285 21.414 -27.685 1.00 27.34 105 LEU C C 1
ATOM 3602 O O . LEU C 1 105 ? 57.076 20.678 -27.051 1.00 26.05 105 LEU C O 1
ATOM 3607 N N . THR C 1 106 ? 56.646 22.610 -28.170 1.00 26.55 106 THR C N 1
ATOM 3608 C CA . THR C 1 106 ? 57.931 23.223 -27.881 1.00 27.82 106 THR C CA 1
ATOM 3609 C C . THR C 1 106 ? 58.172 23.227 -26.387 1.00 27.54 106 THR C C 1
ATOM 3610 O O . THR C 1 106 ? 59.219 22.786 -25.917 1.00 27.21 106 THR C O 1
ATOM 3614 N N . ASP C 1 107 ? 57.202 23.726 -25.619 1.00 26.41 107 ASP C N 1
ATOM 3615 C CA . ASP C 1 107 ? 57.394 23.846 -24.176 1.00 27.10 107 ASP C CA 1
ATOM 3616 C C . ASP C 1 107 ? 57.538 22.487 -23.499 1.00 25.80 107 ASP C C 1
ATOM 3617 O O . ASP C 1 107 ? 58.347 22.330 -22.586 1.00 27.97 107 ASP C O 1
ATOM 3622 N N . ALA C 1 108 ? 56.774 21.511 -23.947 1.00 23.88 108 ALA C N 1
ATOM 3623 C CA . ALA C 1 108 ? 56.767 20.191 -23.306 1.00 22.08 108 ALA C CA 1
ATOM 3624 C C . ALA C 1 108 ? 58.129 19.540 -23.522 1.00 24.20 108 ALA C C 1
ATOM 3625 O O . ALA C 1 108 ? 58.764 18.996 -22.590 1.00 25.12 108 ALA C O 1
ATOM 3627 N N . ARG C 1 109 ? 58.626 19.680 -24.748 1.00 26.04 109 ARG C N 1
ATOM 3628 C CA . ARG C 1 109 ? 59.886 19.065 -25.091 1.00 27.16 109 ARG C CA 1
ATOM 3629 C C . ARG C 1 109 ? 61.072 19.782 -24.462 1.00 29.83 109 ARG C C 1
ATOM 3630 O O . ARG C 1 109 ? 62.022 19.127 -24.045 1.00 31.56 109 ARG C O 1
ATOM 3638 N N . MET C 1 110 ? 61.006 21.118 -24.370 1.00 29.91 110 MET C N 1
ATOM 3639 C CA . MET C 1 110 ? 62.089 21.899 -23.767 1.00 31.77 110 MET C CA 1
ATOM 3640 C C . MET C 1 110 ? 62.103 21.766 -22.248 1.00 31.27 110 MET C C 1
ATOM 3641 O O . MET C 1 110 ? 63.155 21.476 -21.672 1.00 32.67 110 MET C O 1
ATOM 3646 N N . LEU C 1 111 ? 60.942 21.933 -21.614 1.00 29.44 111 LEU C N 1
ATOM 3647 C CA . LEU C 1 111 ? 60.817 21.942 -20.154 1.00 30.81 111 LEU C CA 1
ATOM 3648 C C . LEU C 1 111 ? 60.687 20.569 -19.506 1.00 30.63 111 LEU C C 1
ATOM 3649 O O . LEU C 1 111 ? 60.974 20.438 -18.326 1.00 31.64 111 LEU C O 1
ATOM 3654 N N . ALA C 1 112 ? 60.228 19.547 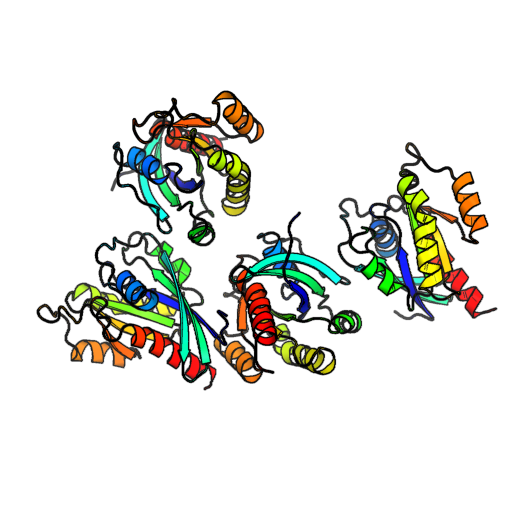-20.244 1.00 31.37 112 ALA C N 1
ATOM 3655 C CA . ALA C 1 112 ? 60.168 18.191 -19.678 1.00 31.85 112 ALA C CA 1
ATOM 3656 C C . ALA C 1 112 ? 61.439 17.494 -20.173 1.00 34.83 112 ALA C C 1
ATOM 3657 O O . ALA C 1 112 ? 62.484 17.642 -19.558 1.00 37.30 112 ALA C O 1
ATOM 3659 N N . SER C 1 113 ? 61.361 16.780 -21.294 1.00 36.13 113 SER C N 1
ATOM 3660 C CA . SER C 1 113 ? 62.543 16.369 -22.055 1.00 37.57 113 SER C CA 1
ATOM 3661 C C . SER C 1 113 ? 62.198 16.130 -23.518 1.00 37.34 113 SER C C 1
ATOM 3662 O O . SER C 1 113 ? 61.029 16.050 -23.919 1.00 34.55 113 SER C O 1
ATOM 3665 N N . GLN C 1 114 ? 63.234 16.008 -24.328 1.00 38.69 114 GLN C N 1
ATOM 3666 C CA . GLN C 1 114 ? 63.088 15.654 -25.726 1.00 39.52 114 GLN C CA 1
ATOM 3667 C C . GLN C 1 114 ? 62.490 14.239 -25.831 1.00 38.18 114 GLN C C 1
ATOM 3668 O O . GLN C 1 114 ? 61.857 13.925 -26.813 1.00 39.49 114 GLN C O 1
ATOM 3674 N N . ASN C 1 115 ? 62.660 13.431 -24.777 1.00 38.45 115 ASN C N 1
ATOM 3675 C CA . ASN C 1 115 ? 62.206 12.018 -24.663 1.00 37.22 115 ASN C CA 1
ATOM 3676 C C . ASN C 1 115 ? 60.721 11.769 -24.232 1.00 34.51 115 ASN C C 1
ATOM 3677 O O . ASN C 1 115 ? 60.215 10.638 -24.272 1.00 34.10 115 ASN C O 1
ATOM 3682 N N . ILE C 1 116 ? 60.027 12.820 -23.798 1.00 30.25 116 ILE C N 1
ATOM 3683 C CA . ILE C 1 116 ? 58.645 12.670 -23.347 1.00 25.24 116 ILE C CA 1
ATOM 3684 C C . ILE C 1 116 ? 57.727 12.040 -24.428 1.00 23.83 116 ILE C C 1
ATOM 3685 O O . ILE C 1 116 ? 57.789 12.415 -25.605 1.00 25.58 116 ILE C O 1
ATOM 3690 N N . VAL C 1 117 ? 56.883 11.094 -24.011 1.00 20.30 117 VAL C N 1
ATOM 3691 C CA . VAL C 1 117 ? 55.877 10.525 -24.943 1.00 18.50 117 VAL C CA 1
ATOM 3692 C C . VAL C 1 117 ? 54.649 11.377 -24.9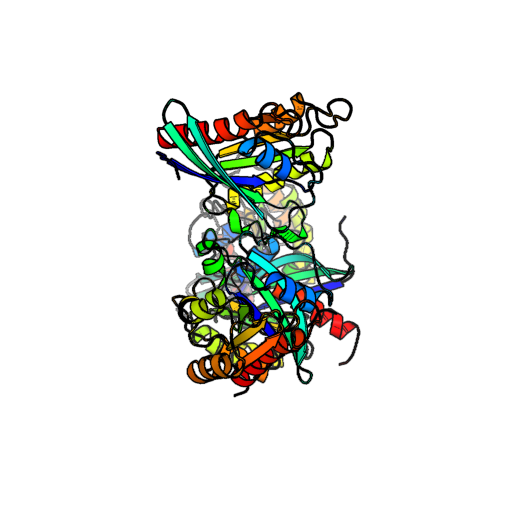49 1.00 19.24 117 VAL C C 1
ATOM 3693 O O . VAL C 1 117 ? 54.056 11.587 -23.896 1.00 19.71 117 VAL C O 1
ATOM 3697 N N . ILE C 1 118 ? 54.248 11.851 -26.136 1.00 16.78 118 ILE C N 1
ATOM 3698 C CA . ILE C 1 118 ? 53.100 12.758 -26.208 1.00 17.25 118 ILE C CA 1
ATOM 3699 C C . ILE C 1 118 ? 51.997 12.149 -27.048 1.00 16.28 118 ILE C C 1
ATOM 3700 O O . ILE C 1 118 ? 52.222 11.666 -28.189 1.00 18.33 118 ILE C O 1
ATOM 3705 N N . ILE C 1 119 ? 50.811 12.082 -26.451 1.00 15.89 119 ILE C N 1
ATOM 3706 C CA . ILE C 1 119 ? 49.622 11.599 -27.162 1.00 15.28 119 ILE C CA 1
ATOM 3707 C C . ILE C 1 119 ? 48.809 12.877 -27.480 1.00 14.87 119 ILE C C 1
ATOM 3708 O O . ILE C 1 119 ? 48.440 13.652 -26.544 1.00 14.79 119 ILE C O 1
ATOM 3713 N N . LEU C 1 120 ? 48.573 13.119 -28.765 1.00 14.35 120 LEU C N 1
ATOM 3714 C CA . LEU C 1 120 ? 47.739 14.247 -29.147 1.00 13.58 120 LEU C CA 1
ATOM 3715 C C . LEU C 1 120 ? 46.264 13.872 -29.070 1.00 14.39 120 LEU C C 1
ATOM 3716 O O . LEU C 1 120 ? 45.844 12.868 -29.664 1.00 13.92 120 LEU C O 1
ATOM 3721 N N . CYS C 1 121 ? 45.476 14.667 -28.366 1.00 14.32 121 CYS C N 1
ATOM 3722 C CA . CYS C 1 121 ? 44.076 14.366 -28.163 1.00 16.27 121 CYS C CA 1
ATOM 3723 C C . CYS C 1 121 ? 43.192 15.466 -28.735 1.00 14.46 121 CYS C C 1
ATOM 3724 O O . CYS C 1 121 ? 43.208 16.584 -28.254 1.00 15.49 121 CYS C O 1
ATOM 3727 N N . GLY C 1 122 ? 42.412 15.163 -29.784 1.00 13.50 122 GLY C N 1
ATOM 3728 C CA . GLY C 1 122 ? 41.422 16.104 -30.331 1.00 13.86 122 GLY C CA 1
ATOM 3729 C C . GLY C 1 122 ? 40.133 15.827 -29.588 1.00 14.16 122 GLY C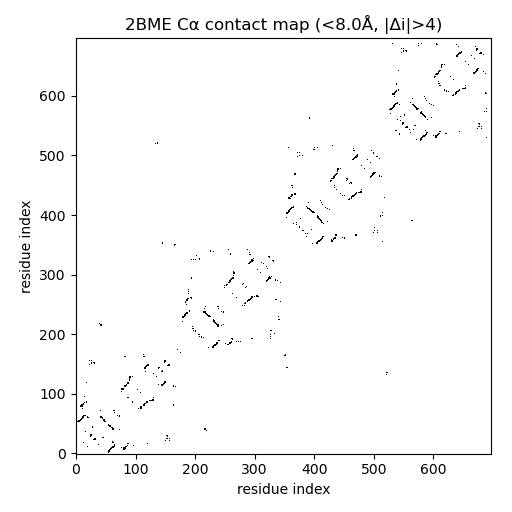 C 1
ATOM 3730 O O . GLY C 1 122 ? 39.405 14.852 -29.901 1.00 14.20 122 GLY C O 1
ATOM 3731 N N . ASN C 1 123 ? 39.853 16.635 -28.593 1.00 13.57 123 ASN C N 1
ATOM 3732 C CA . ASN C 1 123 ? 38.708 16.348 -27.701 1.00 13.93 123 ASN C CA 1
ATOM 3733 C C . ASN C 1 123 ? 37.395 16.989 -28.154 1.00 15.97 123 ASN C C 1
ATOM 3734 O O . ASN C 1 123 ? 37.383 17.829 -29.053 1.00 16.51 123 ASN C O 1
ATOM 3739 N N . LYS C 1 124 ? 36.324 16.618 -27.480 1.00 15.21 124 LYS C N 1
ATOM 3740 C CA . LYS C 1 124 ? 34.969 16.996 -27.798 1.00 15.54 124 LYS C CA 1
ATOM 3741 C C . LYS C 1 124 ? 34.504 16.384 -29.144 1.00 14.10 124 LYS C C 1
ATOM 3742 O O . LYS C 1 124 ? 33.702 16.996 -29.864 1.00 15.52 124 LYS C O 1
ATOM 3748 N N . LYS C 1 125 ? 34.948 15.142 -29.419 1.00 14.82 125 LYS C N 1
ATOM 3749 C CA . LYS C 1 125 ? 34.430 14.364 -30.609 1.00 15.68 125 LYS C CA 1
ATOM 3750 C C . LYS C 1 125 ? 32.907 14.330 -30.714 1.00 16.86 125 LYS C C 1
ATOM 3751 O O . LYS C 1 125 ? 32.315 14.250 -31.826 1.00 18.62 125 LYS C O 1
ATOM 3757 N N . ASP C 1 126 ? 32.247 14.260 -29.554 1.00 15.78 126 ASP C N 1
ATOM 3758 C CA . ASP C 1 126 ? 30.776 14.219 -29.528 1.00 17.16 126 ASP C CA 1
ATOM 3759 C C . ASP C 1 126 ? 30.137 15.489 -30.107 1.00 17.58 126 ASP C C 1
ATOM 3760 O O . ASP C 1 126 ? 28.933 15.443 -30.499 1.00 18.70 126 ASP C O 1
ATOM 3765 N N . LEU C 1 127 ? 30.900 16.592 -30.176 1.00 17.89 127 LEU C N 1
ATOM 3766 C CA . LEU C 1 127 ? 30.431 17.851 -30.775 1.00 19.25 127 LEU C CA 1
ATOM 3767 C C . LEU C 1 127 ? 30.915 17.984 -32.225 1.00 20.90 127 LEU C C 1
ATOM 3768 O O . LEU C 1 127 ? 30.977 19.113 -32.779 1.00 20.51 127 LEU C O 1
ATOM 3773 N N . ASP C 1 128 ? 31.172 16.855 -32.877 1.00 21.86 128 ASP C N 1
ATOM 3774 C CA . ASP C 1 128 ? 31.644 16.933 -34.266 1.00 22.66 128 ASP C CA 1
ATOM 3775 C C . ASP C 1 128 ? 30.758 17.687 -35.283 1.00 22.77 128 ASP C C 1
ATOM 3776 O O . ASP C 1 128 ? 31.242 18.082 -36.383 1.00 24.02 128 ASP C O 1
ATOM 3781 N N . ALA C 1 129 ? 29.488 17.891 -34.953 1.00 22.35 129 ALA C N 1
ATOM 3782 C CA . ALA C 1 129 ? 28.637 18.742 -35.819 1.00 23.21 129 ALA C CA 1
ATOM 3783 C C . ALA C 1 129 ? 29.248 20.124 -36.008 1.00 23.57 129 ALA C C 1
ATOM 3784 O O . ALA C 1 129 ? 28.992 20.811 -37.025 1.00 23.68 129 ALA C O 1
ATOM 3786 N N . ASP C 1 130 ? 30.053 20.528 -35.029 1.00 21.35 130 ASP C N 1
ATOM 3787 C CA . ASP C 1 130 ? 30.623 21.878 -34.940 1.00 22.20 130 ASP C CA 1
ATOM 3788 C C . ASP C 1 130 ? 32.142 21.797 -35.159 1.00 20.84 130 ASP C C 1
ATOM 3789 O O . ASP C 1 130 ? 32.891 22.752 -34.839 1.00 21.63 130 ASP C O 1
ATOM 3794 N N . ARG C 1 131 ? 32.570 20.668 -35.715 1.00 19.82 131 ARG C N 1
ATOM 3795 C CA . ARG C 1 131 ? 33.996 20.489 -36.061 1.00 18.93 131 ARG C CA 1
ATOM 3796 C C . ARG C 1 131 ? 34.606 21.664 -36.856 1.00 19.97 131 ARG C C 1
ATOM 3797 O O . ARG C 1 131 ? 34.012 22.084 -37.853 1.00 21.49 131 ARG C O 1
ATOM 3805 N N . GLU C 1 132 ? 35.789 22.138 -36.406 1.00 19.81 132 GLU C N 1
ATOM 3806 C CA . GLU C 1 132 ? 36.586 23.188 -37.090 1.00 19.50 132 GLU C CA 1
ATOM 3807 C C . GLU C 1 132 ? 37.949 22.660 -37.557 1.00 20.43 132 GLU C C 1
ATOM 3808 O O . GLU C 1 132 ? 38.615 23.346 -38.358 1.00 23.36 132 GLU C O 1
ATOM 3814 N N . VAL C 1 133 ? 38.359 21.479 -37.087 1.00 19.07 133 VAL C N 1
ATOM 3815 C CA . VAL C 1 133 ? 39.641 20.901 -37.464 1.00 18.07 133 VAL C CA 1
ATOM 3816 C C . VAL C 1 133 ? 39.396 19.521 -38.041 1.00 18.64 133 VAL C C 1
ATOM 3817 O O . VAL C 1 133 ? 38.800 18.696 -37.342 1.00 18.02 133 VAL C O 1
ATOM 3821 N N . THR C 1 134 ? 39.885 19.236 -39.253 1.00 18.58 134 THR C N 1
ATOM 3822 C CA . THR C 1 134 ? 39.574 17.912 -39.814 1.00 18.47 134 THR C CA 1
ATOM 3823 C C . THR C 1 134 ? 40.464 16.854 -39.208 1.00 18.26 134 THR C C 1
ATOM 3824 O O . THR C 1 134 ? 41.573 17.110 -38.726 1.00 18.94 134 THR C O 1
ATOM 3828 N N . PHE C 1 135 ? 39.960 15.632 -39.266 1.00 18.38 135 PHE C N 1
ATOM 3829 C CA . PHE C 1 135 ? 40.780 14.503 -38.825 1.00 16.14 135 PHE C CA 1
ATOM 3830 C C . PHE C 1 135 ? 42.033 14.368 -39.645 1.00 17.08 135 PHE C C 1
ATOM 3831 O O . PHE C 1 135 ? 43.116 14.151 -39.055 1.00 16.19 135 PHE C O 1
ATOM 3839 N N . LEU C 1 136 ? 41.934 14.529 -40.972 1.00 18.50 136 LEU C N 1
ATOM 3840 C CA . LEU C 1 136 ? 43.124 14.407 -41.814 1.00 20.23 136 LEU C CA 1
ATOM 3841 C C . LEU C 1 136 ? 44.149 15.492 -41.523 1.00 20.96 136 LEU C C 1
ATOM 3842 O O . LEU C 1 136 ? 45.331 15.149 -41.468 1.00 20.46 136 LEU C O 1
ATOM 3847 N N . GLU C 1 137 ? 43.720 16.757 -41.334 1.00 20.04 137 GLU C N 1
ATOM 3848 C CA . GLU C 1 137 ? 44.744 17.809 -41.135 1.00 20.85 137 GLU C CA 1
ATOM 3849 C C . GLU C 1 137 ? 45.456 17.614 -39.793 1.00 18.91 137 GLU C C 1
ATOM 3850 O O . GLU C 1 137 ? 46.697 17.777 -39.689 1.00 20.04 137 GLU C O 1
ATOM 3856 N N . ALA C 1 138 ? 44.721 17.239 -38.761 1.00 17.02 138 ALA C N 1
ATOM 3857 C CA . ALA C 1 138 ? 45.375 16.991 -37.475 1.00 16.05 138 ALA C CA 1
ATOM 3858 C C . ALA C 1 138 ? 46.255 15.726 -37.528 1.00 16.98 138 ALA C C 1
ATOM 3859 O O . ALA C 1 138 ? 47.316 15.640 -36.883 1.00 17.46 138 ALA C O 1
ATOM 3861 N N . SER C 1 139 ? 45.830 14.740 -38.306 1.00 17.11 139 SER C N 1
ATOM 3862 C CA . SER C 1 139 ? 46.652 13.552 -38.478 1.00 17.08 139 SER C CA 1
ATOM 3863 C C . SER C 1 139 ? 47.982 13.886 -39.169 1.00 17.84 139 SER C C 1
ATOM 3864 O O . SER C 1 139 ? 49.018 13.319 -38.803 1.00 19.22 139 SER C O 1
ATOM 3867 N N . ARG C 1 140 ? 47.936 14.830 -40.090 1.00 18.27 140 ARG C N 1
ATOM 3868 C CA . ARG C 1 140 ? 49.170 15.296 -40.764 1.00 19.74 140 ARG C CA 1
ATOM 3869 C C . ARG C 1 140 ? 50.100 15.998 -39.774 1.00 19.17 140 ARG C C 1
ATOM 3870 O O . ARG C 1 140 ? 51.309 15.656 -39.693 1.00 20.07 140 ARG C O 1
ATOM 3878 N N . PHE C 1 141 ? 49.526 16.908 -38.997 1.00 18.81 141 PHE C N 1
ATOM 3879 C CA . PHE C 1 141 ? 50.270 17.539 -37.900 1.00 17.45 141 PHE C CA 1
ATOM 3880 C C . PHE C 1 141 ? 50.902 16.520 -36.943 1.00 17.78 141 PHE C C 1
ATOM 3881 O O . PHE C 1 141 ? 52.117 16.628 -36.580 1.00 18.99 141 PHE C O 1
ATOM 3889 N N . ALA C 1 142 ? 50.126 15.539 -36.524 1.00 18.72 142 ALA C N 1
ATOM 3890 C CA . ALA C 1 142 ? 50.625 14.519 -35.620 1.00 18.22 142 ALA C CA 1
ATOM 3891 C C . ALA C 1 142 ? 51.783 13.718 -36.218 1.00 19.73 142 ALA C C 1
ATOM 3892 O O . ALA C 1 142 ? 52.833 13.549 -35.589 1.00 19.26 142 ALA C O 1
ATOM 3894 N N . GLN C 1 143 ? 51.606 13.218 -37.442 1.00 20.67 143 GLN C N 1
ATOM 3895 C CA . GLN C 1 143 ? 52.646 12.432 -38.097 1.00 21.83 143 GLN C CA 1
ATOM 3896 C C . GLN C 1 143 ? 53.939 13.256 -38.258 1.00 21.79 143 GLN C C 1
ATOM 3897 O O . GLN C 1 143 ? 55.035 12.777 -37.920 1.00 22.72 143 GLN C O 1
ATOM 3903 N N . GLU C 1 144 ? 53.765 14.495 -38.722 1.00 22.21 144 GLU C N 1
ATOM 3904 C CA . GLU C 1 144 ? 54.911 15.428 -38.894 1.00 24.48 144 GLU C CA 1
ATOM 3905 C C . GLU C 1 144 ? 55.698 15.659 -37.616 1.00 23.02 144 GLU C C 1
ATOM 3906 O O . GLU C 1 144 ? 56.932 15.873 -37.678 1.00 23.77 144 GLU C O 1
ATOM 3912 N N . ASN C 1 145 ? 55.030 15.573 -36.471 1.00 21.94 145 ASN C N 1
ATOM 3913 C CA . ASN C 1 145 ? 55.636 15.922 -35.181 1.00 21.89 145 ASN C CA 1
ATOM 3914 C C . ASN C 1 145 ? 55.834 14.705 -34.252 1.00 22.15 145 ASN C C 1
ATOM 3915 O O . ASN C 1 145 ? 56.080 14.833 -33.024 1.00 24.76 145 ASN C O 1
ATOM 3920 N N . GLU C 1 146 ? 55.715 13.517 -34.845 1.00 23.62 146 GLU C N 1
ATOM 3921 C CA . GLU C 1 146 ? 55.936 12.243 -34.184 1.00 23.18 146 GLU C CA 1
ATOM 3922 C C . GLU C 1 146 ? 55.039 12.090 -32.944 1.00 21.91 146 GLU C C 1
ATOM 3923 O O . GLU C 1 146 ? 55.473 11.711 -31.850 1.00 24.06 146 GLU C O 1
ATOM 3929 N N . LEU C 1 147 ? 53.765 12.432 -33.122 1.00 19.60 147 LEU C N 1
ATOM 3930 C CA . LEU C 1 147 ? 52.743 12.278 -32.049 1.00 18.77 147 LEU C CA 1
ATOM 3931 C C . LEU C 1 147 ? 51.760 11.194 -32.460 1.00 19.32 147 LEU C C 1
ATOM 3932 O O . LEU C 1 147 ? 51.397 11.124 -33.617 1.00 21.11 147 LEU C O 1
ATOM 3937 N N . MET C 1 148 ? 51.325 10.376 -31.508 1.00 19.62 148 MET C N 1
ATOM 3938 C CA . MET C 1 148 ? 50.207 9.462 -31.786 1.00 17.23 148 MET C CA 1
ATOM 3939 C C . MET C 1 148 ? 48.914 10.223 -31.535 1.00 15.85 148 MET C C 1
ATOM 3940 O O . MET C 1 148 ? 48.719 10.841 -30.481 1.00 16.83 148 MET C O 1
ATOM 3945 N N . PHE C 1 149 ? 48.015 10.134 -32.495 1.00 14.23 149 PHE C N 1
ATOM 3946 C CA . PHE C 1 149 ? 46.780 10.978 -32.483 1.00 14.87 149 PHE C CA 1
ATOM 3947 C C . PHE C 1 149 ? 45.459 10.185 -32.300 1.00 14.34 149 PHE C C 1
ATOM 3948 O O . PHE C 1 149 ? 45.177 9.226 -33.028 1.00 16.21 149 PHE C O 1
ATOM 3956 N N . LEU C 1 150 ? 44.639 10.625 -31.323 1.00 13.96 150 LEU C N 1
ATOM 3957 C CA . LEU C 1 150 ? 43.299 10.073 -31.038 1.00 15.79 150 LEU C CA 1
ATOM 3958 C C . LEU C 1 150 ? 42.304 11.218 -30.912 1.00 14.84 150 LEU C C 1
ATOM 3959 O O . LEU C 1 150 ? 42.606 12.262 -30.299 1.00 14.96 150 LEU C O 1
ATOM 3964 N N . GLU C 1 151 ? 41.108 11.093 -31.459 1.00 13.33 151 GLU C N 1
ATOM 3965 C CA . GLU C 1 151 ? 40.057 12.035 -31.115 1.00 12.56 151 GLU C CA 1
ATOM 3966 C C . GLU C 1 151 ? 39.307 11.406 -29.932 1.00 13.17 151 GLU C C 1
ATOM 3967 O O . GLU C 1 151 ? 39.014 10.208 -29.924 1.00 16.41 151 GLU C O 1
ATOM 3973 N N . THR C 1 152 ? 39.004 12.254 -28.975 1.00 13.68 152 THR C N 1
ATOM 3974 C CA . THR C 1 152 ? 38.420 11.798 -27.665 1.00 14.01 152 THR C CA 1
ATOM 3975 C C . THR C 1 152 ? 37.123 12.528 -27.355 1.00 14.67 152 THR C C 1
ATOM 3976 O O . THR C 1 152 ? 36.860 13.600 -27.873 1.00 13.62 152 THR C O 1
ATOM 3980 N N . SER C 1 153 ? 36.355 11.942 -26.447 1.00 14.24 153 SER C N 1
ATOM 3981 C CA . SER C 1 153 ? 35.248 12.635 -25.828 1.00 14.13 153 SER C CA 1
ATOM 3982 C C . SER C 1 153 ? 35.268 12.400 -24.347 1.00 14.35 153 SER C C 1
ATOM 3983 O O . SER C 1 153 ? 35.073 11.279 -23.932 1.00 14.34 153 SER C O 1
ATOM 3986 N N . ALA C 1 154 ? 35.515 13.449 -23.564 1.00 14.01 154 ALA C N 1
ATOM 3987 C CA . ALA C 1 154 ? 35.285 13.318 -22.133 1.00 14.73 154 ALA C CA 1
ATOM 3988 C C . ALA C 1 154 ? 33.842 13.082 -21.714 1.00 16.27 154 ALA C C 1
ATOM 3989 O O . ALA C 1 154 ? 33.596 12.523 -20.651 1.00 17.67 154 ALA C O 1
ATOM 3991 N N . LEU C 1 155 ? 32.866 13.451 -22.549 1.00 15.26 155 LEU C N 1
ATOM 3992 C CA . LEU C 1 155 ? 31.476 13.219 -22.250 1.00 18.48 155 LEU C CA 1
ATOM 3993 C C . LEU C 1 155 ? 31.094 11.725 -22.355 1.00 17.62 155 LEU C C 1
ATOM 3994 O O . LEU C 1 155 ? 30.469 11.181 -21.478 1.00 20.30 155 LEU C O 1
ATOM 3999 N N . THR C 1 156 ? 31.444 11.067 -23.457 1.00 17.32 156 THR C N 1
ATOM 4000 C CA . THR C 1 156 ? 31.095 9.651 -23.619 1.00 18.15 156 THR C CA 1
ATOM 4001 C C . THR C 1 156 ? 32.180 8.716 -23.127 1.00 18.55 156 THR C C 1
ATOM 4002 O O . THR C 1 156 ? 31.910 7.518 -22.853 1.00 19.71 156 THR C O 1
ATOM 4006 N N . GLY C 1 157 ? 33.387 9.230 -23.009 1.00 15.79 157 GLY C N 1
ATOM 4007 C CA . GLY C 1 157 ? 34.529 8.398 -22.656 1.00 17.14 157 GLY C CA 1
ATOM 4008 C C . GLY C 1 157 ? 35.254 7.840 -23.871 1.00 17.02 157 GLY C C 1
ATOM 4009 O O . GLY C 1 157 ? 36.270 7.096 -23.687 1.00 16.22 157 GLY C O 1
ATOM 4010 N N . GLU C 1 158 ? 34.767 8.161 -25.088 1.00 15.99 158 GLU C N 1
ATOM 4011 C CA . GLU C 1 158 ? 35.434 7.556 -26.281 1.00 16.04 158 GLU C CA 1
ATOM 4012 C C . GLU C 1 158 ? 36.962 7.925 -26.301 1.00 14.03 158 GLU C C 1
ATOM 4013 O O . GLU C 1 158 ? 37.356 9.105 -26.231 1.00 13.81 158 GLU C O 1
ATOM 4019 N N . ASN C 1 159 ? 37.776 6.872 -26.336 1.00 15.14 159 ASN C N 1
ATOM 4020 C CA . ASN C 1 159 ? 39.243 6.915 -26.418 1.00 15.53 159 ASN C CA 1
ATOM 4021 C C . ASN C 1 159 ? 39.965 7.544 -25.224 1.00 15.07 159 ASN C C 1
ATOM 4022 O O . ASN C 1 159 ? 41.190 7.744 -25.285 1.00 15.89 159 ASN C O 1
ATOM 4027 N N . VAL C 1 160 ? 39.236 7.794 -24.123 1.00 14.14 160 VAL C N 1
ATOM 4028 C CA . VAL C 1 160 ? 39.876 8.483 -22.997 1.00 15.18 160 VAL C CA 1
ATOM 4029 C C . VAL C 1 160 ? 40.861 7.577 -22.265 1.00 15.88 160 VAL C C 1
ATOM 4030 O O . VAL C 1 160 ? 42.056 7.908 -22.150 1.00 15.45 160 VAL C O 1
ATOM 4034 N N . GLU C 1 161 ? 40.366 6.427 -21.832 1.00 18.16 161 GLU C N 1
ATOM 4035 C CA . GLU C 1 161 ? 41.274 5.451 -21.201 1.00 19.12 161 GLU C CA 1
ATOM 4036 C C . GLU C 1 161 ? 42.391 5.104 -22.206 1.00 18.13 161 GLU C C 1
ATOM 4037 O O . GLU C 1 161 ? 43.590 5.023 -21.826 1.00 18.48 161 GLU C O 1
ATOM 4043 N N . GLU C 1 162 ? 42.032 4.921 -23.472 1.00 17.57 162 GLU C N 1
ATOM 4044 C CA . GLU C 1 162 ? 43.010 4.593 -24.480 1.00 19.61 162 GLU C CA 1
ATOM 4045 C C . GLU C 1 162 ? 44.150 5.591 -24.626 1.00 17.16 162 GLU C C 1
ATOM 4046 O O . GLU C 1 162 ? 45.306 5.172 -24.846 1.00 16.43 162 GLU C O 1
ATOM 4052 N N . ALA C 1 163 ? 43.854 6.875 -24.513 1.00 16.34 163 ALA C N 1
ATOM 4053 C CA . ALA C 1 163 ? 44.929 7.864 -24.603 1.00 15.82 163 ALA C CA 1
ATOM 4054 C C . ALA C 1 163 ? 45.972 7.696 -23.495 1.00 16.69 163 ALA C C 1
ATOM 4055 O O . ALA C 1 163 ? 47.192 7.634 -23.736 1.00 16.52 163 ALA C O 1
ATOM 4057 N N . PHE C 1 164 ? 45.492 7.518 -22.280 1.00 16.32 164 PHE C N 1
ATOM 4058 C CA . PHE C 1 164 ? 46.416 7.292 -21.186 1.00 17.33 164 PHE C CA 1
ATOM 4059 C C . PHE C 1 164 ? 47.143 5.974 -21.278 1.00 17.45 164 PHE C C 1
ATOM 4060 O O . PHE C 1 164 ? 48.389 5.884 -21.025 1.00 17.71 164 PHE C O 1
ATOM 4068 N N . VAL C 1 165 ? 46.389 4.921 -21.647 1.00 17.22 165 VAL C N 1
ATOM 4069 C CA . VAL C 1 165 ? 47.029 3.620 -21.851 1.00 16.69 165 VAL C CA 1
ATOM 4070 C C . VAL C 1 165 ? 48.074 3.626 -22.958 1.00 17.54 165 VAL C C 1
ATOM 4071 O O . VAL C 1 165 ? 49.172 3.065 -22.758 1.00 18.09 165 VAL C O 1
ATOM 4075 N N . GLN C 1 166 ? 47.795 4.330 -24.058 1.00 16.06 166 GLN C N 1
ATOM 4076 C CA . GLN C 1 166 ? 48.796 4.388 -25.156 1.00 18.08 166 GLN C CA 1
ATOM 4077 C C . GLN C 1 166 ? 50.074 5.066 -24.723 1.00 16.40 166 GLN C C 1
ATOM 4078 O O . GLN C 1 166 ? 51.173 4.598 -25.091 1.00 18.47 166 GLN C O 1
ATOM 4084 N N . CYS C 1 167 ? 49.937 6.151 -23.976 1.00 17.45 167 CYS C N 1
ATOM 4085 C CA . CYS C 1 167 ? 51.115 6.845 -23.488 1.00 17.05 167 CYS C CA 1
ATOM 4086 C C . CYS C 1 167 ? 51.956 5.885 -22.639 1.00 16.61 167 CYS C C 1
ATOM 4087 O O . CYS C 1 167 ? 53.192 5.740 -22.848 1.00 18.00 167 CYS C O 1
ATOM 4090 N N . ALA C 1 168 ? 51.321 5.180 -21.707 1.00 16.93 168 ALA C N 1
ATOM 4091 C CA . ALA C 1 168 ? 52.027 4.231 -20.830 1.00 17.27 168 ALA C CA 1
ATOM 4092 C C . ALA C 1 168 ? 52.685 3.074 -21.648 1.00 18.16 168 ALA C C 1
ATOM 4093 O O . ALA C 1 168 ? 53.837 2.699 -21.414 1.00 18.29 168 ALA C O 1
ATOM 4095 N N . ARG C 1 169 ? 51.975 2.566 -22.655 1.00 17.72 169 ARG C N 1
ATOM 4096 C CA . ARG C 1 169 ? 52.542 1.531 -23.501 1.00 17.78 169 ARG C CA 1
ATOM 4097 C C . ARG C 1 169 ? 53.807 1.969 -24.222 1.00 17.46 169 ARG C C 1
ATOM 4098 O O . ARG C 1 169 ? 54.781 1.178 -24.301 1.00 18.31 169 ARG C O 1
ATOM 4106 N N . LYS C 1 170 ? 53.765 3.179 -24.784 1.00 16.59 170 LYS C N 1
ATOM 4107 C CA . LYS C 1 170 ? 54.954 3.673 -25.488 1.00 18.44 170 LYS C CA 1
ATOM 4108 C C . LYS C 1 170 ? 56.191 3.895 -24.590 1.00 18.74 170 LYS C C 1
ATOM 4109 O O . LYS C 1 170 ? 57.331 3.641 -25.002 1.00 21.01 170 LYS C O 1
ATOM 4115 N N . ILE C 1 171 ? 55.946 4.351 -23.361 1.00 18.63 171 ILE C N 1
ATOM 4116 C CA . ILE C 1 171 ? 57.018 4.484 -22.394 1.00 17.77 171 ILE C CA 1
ATOM 4117 C C . ILE C 1 171 ? 57.583 3.127 -22.022 1.00 19.41 171 ILE C C 1
ATOM 4118 O O . ILE C 1 171 ? 58.810 2.923 -21.985 1.00 19.65 171 ILE C O 1
ATOM 4123 N N . LEU C 1 172 ? 56.686 2.182 -21.769 1.00 20.59 172 LEU C N 1
ATOM 4124 C CA . LEU C 1 172 ? 57.135 0.840 -21.472 1.00 22.34 172 LEU C CA 1
ATOM 4125 C C . LEU C 1 172 ? 57.966 0.209 -22.605 1.00 23.15 172 LEU C C 1
ATOM 4126 O O . LEU C 1 172 ? 58.977 -0.425 -22.367 1.00 24.73 172 LEU C O 1
ATOM 4131 N N . ASN C 1 173 ? 57.518 0.447 -23.846 1.00 22.27 173 ASN C N 1
ATOM 4132 C CA . ASN C 1 173 ? 58.270 -0.046 -24.993 1.00 24.67 173 ASN C CA 1
ATOM 4133 C C . ASN C 1 173 ? 59.665 0.573 -25.076 1.00 25.15 173 ASN C C 1
ATOM 4134 O O . ASN C 1 173 ? 60.590 -0.131 -25.467 1.00 28.01 173 ASN C O 1
ATOM 4139 N N . LYS C 1 174 ? 59.785 1.888 -24.761 1.00 25.83 174 LYS C N 1
ATOM 4140 C CA . LYS C 1 174 ? 61.118 2.541 -24.680 1.00 27.42 174 LYS C CA 1
ATOM 4141 C C . LYS C 1 174 ? 61.986 1.893 -23.603 1.00 28.17 174 LYS C C 1
ATOM 4142 O O . LYS C 1 174 ? 63.178 1.632 -23.807 1.00 29.61 174 LYS C O 1
ATOM 4148 N N . ILE C 1 175 ? 61.393 1.635 -22.434 1.00 27.02 175 ILE C N 1
ATOM 4149 C CA . ILE C 1 175 ? 62.138 0.956 -21.374 1.00 27.80 175 ILE C CA 1
ATOM 4150 C C . ILE C 1 175 ? 62.657 -0.431 -21.802 1.00 30.94 175 ILE C C 1
ATOM 4151 O O . ILE C 1 175 ? 63.835 -0.783 -21.591 1.00 32.26 175 ILE C O 1
ATOM 4156 N N . GLU C 1 176 ? 61.782 -1.207 -22.436 1.00 32.19 176 GLU C N 1
ATOM 4157 C CA . GLU C 1 176 ? 62.125 -2.564 -22.849 1.00 37.82 176 GLU C CA 1
ATOM 4158 C C . GLU C 1 176 ? 63.148 -2.519 -23.984 1.00 39.58 176 GLU C C 1
ATOM 4159 O O . GLU C 1 176 ? 64.169 -3.212 -23.937 1.00 43.54 176 GLU C O 1
ATOM 4165 N N . SER C 1 177 ? 62.885 -1.664 -24.967 1.00 40.00 177 SER C N 1
ATOM 4166 C CA . SER C 1 177 ? 63.699 -1.524 -26.180 1.00 43.69 177 SER C CA 1
ATOM 4167 C C . SER C 1 177 ? 63.820 -0.052 -26.537 1.00 43.09 177 SER C C 1
ATOM 4168 O O . SER C 1 177 ? 64.883 0.537 -26.336 1.00 46.85 177 SER C O 1
ATOM 4171 N N . SER D 1 4 ? 44.131 46.151 -16.078 1.00 52.66 4 SER D N 1
ATOM 4172 C CA . SER D 1 4 ? 45.423 46.692 -15.557 1.00 51.29 4 SER D CA 1
ATOM 4173 C C . SER D 1 4 ? 45.271 47.644 -14.360 1.00 50.10 4 SER D C 1
ATOM 4174 O O . SER D 1 4 ? 44.182 47.760 -13.778 1.00 50.69 4 SER D O 1
ATOM 4177 N N . GLU D 1 5 ? 46.393 48.276 -13.989 1.00 48.70 5 GLU D N 1
ATOM 4178 C CA . GLU D 1 5 ? 46.511 49.360 -12.992 1.00 46.70 5 GLU D CA 1
ATOM 4179 C C . GLU D 1 5 ? 47.936 49.395 -12.412 1.00 44.44 5 GLU D C 1
ATOM 4180 O O . GLU D 1 5 ? 48.642 48.390 -12.440 1.00 43.50 5 GLU D O 1
ATOM 4186 N N . THR D 1 6 ? 48.341 50.552 -11.889 1.00 42.42 6 THR D N 1
ATOM 4187 C CA . THR D 1 6 ? 49.710 50.789 -11.448 1.00 39.51 6 THR D CA 1
ATOM 4188 C C . THR D 1 6 ? 49.990 50.346 -9.990 1.00 35.73 6 THR D C 1
ATOM 4189 O O . THR D 1 6 ? 49.086 50.367 -9.166 1.00 32.22 6 THR D O 1
ATOM 4193 N N . TYR D 1 7 ? 51.222 49.921 -9.680 1.00 32.46 7 TYR D N 1
ATOM 4194 C CA . TYR D 1 7 ? 51.554 49.553 -8.286 1.00 28.51 7 TYR D CA 1
ATOM 4195 C C . TYR D 1 7 ? 53.042 49.711 -8.020 1.00 27.84 7 TYR D C 1
ATOM 4196 O O . TYR D 1 7 ? 53.859 49.658 -8.937 1.00 29.71 7 TYR D O 1
ATOM 4205 N N . ASP D 1 8 ? 53.388 49.913 -6.756 1.00 26.90 8 ASP D N 1
ATOM 4206 C CA . ASP D 1 8 ? 54.764 50.122 -6.324 1.00 27.31 8 ASP D CA 1
ATOM 4207 C C . ASP D 1 8 ? 55.438 48.901 -5.725 1.00 25.85 8 ASP D C 1
ATOM 4208 O O . ASP D 1 8 ? 56.665 48.862 -5.709 1.00 27.28 8 ASP D O 1
ATOM 4213 N N . PHE D 1 9 ? 54.658 47.949 -5.221 1.00 24.23 9 PHE D N 1
ATOM 4214 C CA . PHE D 1 9 ? 55.164 46.727 -4.591 1.00 22.73 9 PHE D CA 1
ATOM 4215 C C . PHE D 1 9 ? 54.262 45.570 -5.013 1.00 22.27 9 PHE D C 1
ATOM 4216 O O . PHE D 1 9 ? 53.071 45.746 -5.269 1.00 21.66 9 PHE D O 1
ATOM 4224 N N . LEU D 1 10 ? 54.833 44.372 -5.103 1.00 20.97 10 LEU D N 1
ATOM 4225 C CA . LEU D 1 10 ? 54.082 43.160 -5.396 1.00 19.70 10 LEU D CA 1
ATOM 4226 C C . LEU D 1 10 ? 54.495 42.136 -4.316 1.00 20.35 10 LEU D C 1
ATOM 4227 O O . LEU D 1 10 ? 55.689 41.846 -4.212 1.00 20.41 10 LEU D O 1
ATOM 4232 N N . PHE D 1 11 ? 53.531 41.665 -3.518 1.00 19.44 11 PHE D N 1
ATOM 4233 C CA . PHE D 1 11 ? 53.779 40.621 -2.486 1.00 19.23 11 PHE D CA 1
ATOM 4234 C C . PHE D 1 11 ? 52.926 39.406 -2.777 1.00 20.45 11 PHE D C 1
ATOM 4235 O O . PHE D 1 11 ? 51.754 39.573 -3.118 1.00 19.81 11 PHE D O 1
ATOM 4243 N N . LYS D 1 12 ? 53.490 38.208 -2.554 1.00 18.19 12 LYS D N 1
ATOM 4244 C CA . LYS D 1 12 ? 52.718 36.965 -2.593 1.00 19.20 12 LYS D CA 1
ATOM 4245 C C . LYS D 1 12 ? 52.203 36.609 -1.185 1.00 19.49 12 LYS D C 1
ATOM 4246 O O . LYS D 1 12 ? 52.979 36.692 -0.221 1.00 19.42 12 LYS D O 1
ATOM 4252 N N . PHE D 1 13 ? 50.895 36.333 -1.053 1.00 19.33 13 PHE D N 1
ATOM 4253 C CA . PHE D 1 13 ? 50.300 36.027 0.260 1.00 17.96 13 PHE D CA 1
ATOM 4254 C C . PHE D 1 13 ? 49.653 34.647 0.175 1.00 19.12 13 PHE D C 1
ATOM 4255 O O . PHE D 1 13 ? 49.237 34.190 -0.913 1.00 20.26 13 PHE D O 1
ATOM 4263 N N . LEU D 1 14 ? 49.551 33.995 1.329 1.00 18.80 14 LEU D N 1
ATOM 4264 C CA . LEU D 1 14 ? 48.772 32.746 1.429 1.00 19.09 14 LEU D CA 1
ATOM 4265 C C . LEU D 1 14 ? 47.585 32.932 2.353 1.00 19.86 14 LEU D C 1
ATOM 4266 O O . LEU D 1 14 ? 47.627 33.802 3.226 1.00 20.61 14 LEU D O 1
ATOM 4271 N N . VAL D 1 15 ? 46.572 32.065 2.237 1.00 18.87 15 VAL D N 1
ATOM 4272 C CA . VAL D 1 15 ? 45.543 31.997 3.305 1.00 18.62 15 VAL D CA 1
ATOM 4273 C C . VAL D 1 15 ? 45.508 30.538 3.668 1.00 19.70 15 VAL D C 1
ATOM 4274 O O . VAL D 1 15 ? 45.253 29.691 2.798 1.00 21.74 15 VAL D O 1
ATOM 4278 N N . ILE D 1 16 ? 45.834 30.217 4.932 1.00 19.19 16 ILE D N 1
ATOM 4279 C CA . ILE D 1 16 ? 46.048 28.823 5.364 1.00 20.39 16 ILE D CA 1
ATOM 4280 C C . ILE D 1 16 ? 45.237 28.521 6.628 1.00 20.18 16 ILE D C 1
ATOM 4281 O O . ILE D 1 16 ? 44.843 29.463 7.324 1.00 20.14 16 ILE D O 1
ATOM 4286 N N . GLY D 1 17 ? 44.993 27.230 6.918 1.00 22.29 17 GLY D N 1
ATOM 4287 C CA . GLY D 1 17 ? 44.185 26.876 8.087 1.00 21.88 17 GLY D CA 1
ATOM 4288 C C . GLY D 1 17 ? 43.245 25.751 7.787 1.00 23.40 17 GLY D C 1
ATOM 4289 O O . GLY D 1 17 ? 43.119 25.383 6.626 1.00 24.56 17 GLY D O 1
ATOM 4290 N N . ASN D 1 18 ? 42.587 25.225 8.810 1.00 21.93 18 ASN D N 1
ATOM 4291 C CA . ASN D 1 18 ? 41.789 24.001 8.653 1.00 24.83 18 ASN D CA 1
ATOM 4292 C C . ASN D 1 18 ? 40.666 24.178 7.635 1.00 23.68 18 ASN D C 1
ATOM 4293 O O . ASN D 1 18 ? 40.195 25.285 7.407 1.00 23.56 18 ASN D O 1
ATOM 4298 N N . ALA D 1 19 ? 40.202 23.056 7.097 1.00 26.49 19 ALA D N 1
ATOM 4299 C CA . ALA D 1 19 ? 39.060 23.080 6.222 1.00 26.08 19 ALA D CA 1
ATOM 4300 C C . ALA D 1 19 ? 37.875 23.640 6.964 1.00 25.05 19 ALA D C 1
ATOM 4301 O O . ALA D 1 19 ? 37.685 23.351 8.159 1.00 26.42 19 ALA D O 1
ATOM 4303 N N . GLY D 1 20 ? 37.052 24.389 6.235 1.00 24.97 20 GLY D N 1
ATOM 4304 C CA . GLY D 1 20 ? 35.807 24.897 6.793 1.00 24.51 20 GLY D CA 1
ATOM 4305 C C . GLY D 1 20 ? 35.864 26.151 7.646 1.00 23.96 20 GLY D C 1
ATOM 4306 O O . GLY D 1 20 ? 34.840 26.563 8.193 1.00 24.41 20 GLY D O 1
ATOM 4307 N N . THR D 1 21 ? 37.042 26.764 7.760 1.00 21.28 21 THR D N 1
ATOM 4308 C CA . THR D 1 21 ? 37.206 27.869 8.691 1.00 20.29 21 THR D CA 1
ATOM 4309 C C . THR D 1 21 ? 36.773 29.171 8.091 1.00 20.36 21 THR D C 1
ATOM 4310 O O . THR D 1 21 ? 36.641 30.147 8.816 1.00 18.70 21 THR D O 1
ATOM 4314 N N . GLY D 1 22 ? 36.525 29.177 6.791 1.00 20.31 22 GLY D N 1
ATOM 4315 C CA . GLY D 1 22 ? 36.150 30.392 6.051 1.00 19.58 22 GLY D CA 1
ATOM 4316 C C . GLY D 1 22 ? 37.185 31.094 5.177 1.00 20.12 22 GLY D C 1
ATOM 4317 O O . GLY D 1 22 ? 36.973 32.266 4.870 1.00 19.79 22 GLY D O 1
ATOM 4318 N N . LYS D 1 23 ? 38.304 30.434 4.858 1.00 18.89 23 LYS D N 1
ATOM 4319 C CA . LYS D 1 23 ? 39.382 31.010 4.079 1.00 18.30 23 LYS D CA 1
ATOM 4320 C C . LYS D 1 23 ? 38.874 31.538 2.769 1.00 18.93 23 LYS D C 1
ATOM 4321 O O . LYS D 1 23 ? 39.224 32.654 2.381 1.00 17.62 23 LYS D O 1
ATOM 4327 N N . SER D 1 24 ? 38.082 30.728 2.078 1.00 20.28 24 SER D N 1
ATOM 4328 C CA . SER D 1 24 ? 37.711 31.135 0.737 1.00 20.89 24 SER D CA 1
ATOM 4329 C C . SER D 1 24 ? 36.730 32.320 0.809 1.00 21.12 24 SER D C 1
ATOM 4330 O O . SER D 1 24 ? 36.817 33.240 0.002 1.00 21.41 24 SER D O 1
ATOM 4333 N N . CYS D 1 25 ? 35.786 32.253 1.743 1.00 20.68 25 CYS D N 1
ATOM 4334 C CA . CYS D 1 25 ? 34.911 33.396 2.056 1.00 20.91 25 CYS D CA 1
ATOM 4335 C C . CYS D 1 25 ? 35.664 34.679 2.453 1.00 19.48 25 CYS D C 1
ATOM 4336 O O . CYS D 1 25 ? 35.255 35.754 2.024 1.00 20.51 25 CYS D O 1
ATOM 4339 N N . LEU D 1 26 ? 36.795 34.575 3.171 1.00 18.54 26 LEU D N 1
ATOM 4340 C CA . LEU D 1 26 ? 37.552 35.773 3.568 1.00 17.81 26 LEU D CA 1
ATOM 4341 C C . LEU D 1 26 ? 38.169 36.377 2.322 1.00 17.56 26 LEU D C 1
ATOM 4342 O O . LEU D 1 26 ? 38.085 37.595 2.102 1.00 18.39 26 LEU D O 1
ATOM 4347 N N . LEU D 1 27 ? 38.732 35.53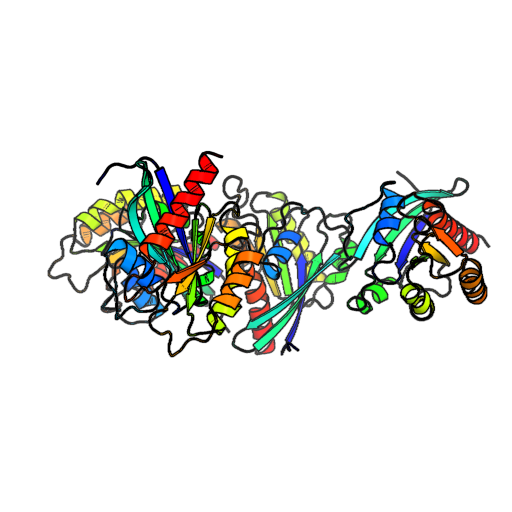1 1.446 1.00 17.28 27 LEU D N 1
ATOM 4348 C CA . LEU D 1 27 ? 39.354 36.084 0.266 1.00 18.72 27 LEU D CA 1
ATOM 4349 C C . LEU D 1 27 ? 38.283 36.741 -0.623 1.00 19.42 27 LEU D C 1
ATOM 4350 O O . LEU D 1 27 ? 38.534 37.816 -1.168 1.00 19.90 27 LEU D O 1
ATOM 4355 N N . HIS D 1 28 ? 37.127 36.114 -0.770 1.00 19.89 28 HIS D N 1
ATOM 4356 C CA . HIS D 1 28 ? 36.059 36.676 -1.635 1.00 21.56 28 HIS D CA 1
ATOM 4357 C C . HIS D 1 28 ? 35.484 37.995 -1.054 1.00 21.26 28 HIS D C 1
ATOM 4358 O O . HIS D 1 28 ? 35.154 38.953 -1.804 1.00 21.83 28 HIS D O 1
ATOM 4365 N N . GLN D 1 29 ? 35.365 38.053 0.276 1.00 20.24 29 GLN D N 1
ATOM 4366 C CA . GLN D 1 29 ? 34.927 39.292 0.902 1.00 21.26 29 GLN D CA 1
ATOM 4367 C C . GLN D 1 29 ? 35.969 40.400 0.648 1.00 21.47 29 GLN D C 1
ATOM 4368 O O . GLN D 1 29 ? 35.583 41.554 0.373 1.00 21.49 29 GLN D O 1
ATOM 4374 N N . PHE D 1 30 ? 37.261 40.055 0.631 1.00 20.26 30 PHE D N 1
ATOM 4375 C CA . PHE D 1 30 ? 38.307 41.069 0.459 1.00 20.60 30 PHE D CA 1
ATOM 4376 C C . PHE D 1 30 ? 38.235 41.624 -0.942 1.00 21.78 30 PHE D C 1
ATOM 4377 O O . PHE D 1 30 ? 38.247 42.845 -1.136 1.00 22.47 30 PHE D O 1
ATOM 4385 N N . ILE D 1 31 ? 38.175 40.711 -1.917 1.00 22.98 31 ILE D N 1
ATOM 4386 C CA . ILE D 1 31 ? 38.324 41.042 -3.353 1.00 24.44 31 ILE D CA 1
ATOM 4387 C C . ILE D 1 31 ? 37.030 41.650 -3.909 1.00 26.07 31 ILE D C 1
ATOM 4388 O O . ILE D 1 31 ? 37.069 42.654 -4.603 1.00 27.57 31 ILE D O 1
ATOM 4393 N N . GLU D 1 32 ? 35.883 41.064 -3.576 1.00 26.13 32 GLU D N 1
ATOM 4394 C CA . GLU D 1 32 ? 34.611 41.448 -4.197 1.00 27.66 32 GLU D CA 1
ATOM 4395 C C . GLU D 1 32 ? 33.635 42.164 -3.255 1.00 27.72 32 GLU D C 1
ATOM 4396 O O . GLU D 1 32 ? 32.516 42.529 -3.675 1.00 29.36 32 GLU D O 1
ATOM 4402 N N . LYS D 1 33 ? 34.083 42.382 -2.014 1.00 26.98 33 LYS D N 1
ATOM 4403 C CA . LYS D 1 33 ? 33.271 43.008 -0.956 1.00 27.53 33 LYS D CA 1
ATOM 4404 C C . LYS D 1 33 ? 31.873 42.436 -0.734 1.00 28.22 33 LYS D C 1
ATOM 4405 O O . LYS D 1 33 ? 30.934 43.188 -0.450 1.00 28.58 33 LYS D O 1
ATOM 4411 N N . LYS D 1 34 ? 31.738 41.122 -0.897 1.00 27.02 34 LYS D N 1
ATOM 4412 C CA . LYS D 1 34 ? 30.483 40.415 -0.670 1.00 28.77 34 LYS D CA 1
ATOM 4413 C C . LYS D 1 34 ? 30.788 39.026 -0.129 1.00 27.71 34 LYS D C 1
ATOM 4414 O O . LYS D 1 34 ? 31.925 38.535 -0.223 1.00 25.97 34 LYS D O 1
ATOM 4420 N N . PHE D 1 35 ? 29.758 38.430 0.460 1.00 28.34 35 PHE D N 1
ATOM 4421 C CA . PHE D 1 35 ? 29.812 37.084 0.982 1.00 28.47 35 PHE D CA 1
ATOM 4422 C C . PHE D 1 35 ? 29.503 36.060 -0.119 1.00 31.14 35 PHE D C 1
ATOM 4423 O O . PHE D 1 35 ? 28.546 36.211 -0.877 1.00 34.89 35 PHE D O 1
ATOM 4431 N N . LYS D 1 36 ? 30.314 35.020 -0.166 1.00 31.74 36 LYS D N 1
ATOM 4432 C CA . LYS D 1 36 ? 30.193 33.927 -1.119 1.00 35.31 36 LYS D CA 1
ATOM 4433 C C . LYS D 1 36 ? 29.137 32.904 -0.651 1.00 37.50 36 LYS D C 1
ATOM 4434 O O . LYS D 1 36 ? 29.355 32.216 0.361 1.00 37.69 36 LYS D O 1
ATOM 4440 N N . ASP D 1 37 ? 28.176 32.676 -0.354 1.00 39.64 37 ASP D N 1
ATOM 4441 C CA . ASP D 1 37 ? 27.742 31.407 0.182 1.00 40.35 37 ASP D CA 1
ATOM 4442 C C . ASP D 1 37 ? 27.270 30.616 -0.972 1.00 42.44 37 ASP D C 1
ATOM 4443 O O . ASP D 1 37 ? 26.840 31.108 -2.009 1.00 43.74 37 ASP D O 1
ATOM 4444 N N . ASP D 1 38 ? 27.405 29.359 -0.654 1.00 42.81 38 ASP D N 1
ATOM 4445 C CA . ASP D 1 38 ? 27.258 28.201 -1.480 1.00 44.68 38 ASP D CA 1
ATOM 4446 C C . ASP D 1 38 ? 28.706 27.861 -1.732 1.00 43.37 38 ASP D C 1
ATOM 4447 O O . ASP D 1 38 ? 29.078 27.080 -2.617 1.00 44.50 38 ASP D O 1
ATOM 4452 N N . SER D 1 39 ? 29.501 28.608 -0.787 1.00 38.91 39 SER D N 1
ATOM 4453 C CA . SER D 1 39 ? 30.914 28.220 -0.875 1.00 37.88 39 SER D CA 1
ATOM 4454 C C . SER D 1 39 ? 31.109 26.745 -0.573 1.00 38.89 39 SER D C 1
ATOM 4455 O O . SER D 1 39 ? 30.580 26.241 0.424 1.00 40.12 39 SER D O 1
ATOM 4458 N N . ASN D 1 40 ? 31.866 26.062 -1.434 1.00 40.22 40 ASN D N 1
ATOM 4459 C CA . ASN D 1 40 ? 32.171 24.634 -1.257 1.00 39.75 40 ASN D CA 1
ATOM 4460 C C . ASN D 1 40 ? 33.670 24.414 -1.002 1.00 37.59 40 ASN D C 1
ATOM 4461 O O . ASN D 1 40 ? 34.465 25.333 -1.220 1.00 34.64 40 ASN D O 1
ATOM 4466 N N . HIS D 1 41 ? 34.046 23.218 -0.527 1.00 36.88 41 HIS D N 1
ATOM 4467 C CA . HIS D 1 41 ? 35.450 22.914 -0.244 1.00 34.82 41 HIS D CA 1
ATOM 4468 C C . HIS D 1 41 ? 36.347 23.229 -1.454 1.00 34.60 41 HIS D C 1
ATOM 4469 O O . HIS D 1 41 ? 36.007 22.913 -2.598 1.00 35.46 41 HIS D O 1
ATOM 4476 N N . THR D 1 42 ? 37.481 23.884 -1.188 1.00 31.38 42 THR D N 1
ATOM 4477 C CA . THR D 1 42 ? 38.428 24.288 -2.235 1.00 31.40 42 THR D CA 1
ATOM 4478 C C . THR D 1 42 ? 39.168 23.071 -2.684 1.00 33.53 42 THR D C 1
ATOM 4479 O O . THR D 1 42 ? 39.605 22.285 -1.847 1.00 34.74 42 THR D O 1
ATOM 4483 N N . ILE D 1 43 ? 39.254 22.916 -4.010 1.00 35.46 43 ILE D N 1
ATOM 4484 C CA . ILE D 1 43 ? 40.070 21.895 -4.640 1.00 38.91 43 ILE D CA 1
ATOM 4485 C C . ILE D 1 43 ? 41.430 22.547 -5.002 1.00 38.79 43 ILE D C 1
ATOM 4486 O O . ILE D 1 43 ? 41.580 23.302 -5.982 1.00 42.19 43 ILE D O 1
ATOM 4491 N N . GLY D 1 44 ? 42.426 22.233 -4.185 1.00 38.63 44 GLY D N 1
ATOM 4492 C CA . GLY D 1 44 ? 43.788 22.642 -4.464 1.00 37.91 44 GLY D CA 1
ATOM 4493 C C . GLY D 1 44 ? 43.934 24.050 -4.016 1.00 35.52 44 GLY D C 1
ATOM 4494 O O . GLY D 1 44 ? 44.252 24.267 -2.861 1.00 33.34 44 GLY D O 1
ATOM 4495 N N . VAL D 1 45 ? 43.661 25.011 -4.896 1.00 34.36 45 VAL D N 1
ATOM 4496 C CA . VAL D 1 45 ? 43.896 26.416 -4.534 1.00 31.89 45 VAL D CA 1
ATOM 4497 C C . VAL D 1 45 ? 42.956 27.366 -5.279 1.00 30.93 45 VAL D C 1
ATOM 4498 O O . VAL D 1 45 ? 42.507 27.055 -6.407 1.00 31.35 45 VAL D O 1
ATOM 4502 N N . GLU D 1 46 ? 42.665 28.514 -4.661 1.00 28.80 46 GLU D N 1
ATOM 4503 C CA . GLU D 1 46 ? 41.932 29.584 -5.331 1.00 28.06 46 GLU D CA 1
ATOM 4504 C C . GLU D 1 46 ? 42.916 30.726 -5.433 1.00 26.29 46 GLU D C 1
ATOM 4505 O O . GLU D 1 46 ? 43.902 30.753 -4.675 1.00 24.52 46 GLU D O 1
ATOM 4511 N N . PHE D 1 47 ? 42.664 31.649 -6.356 1.00 26.22 47 PHE D N 1
ATOM 4512 C CA . PHE D 1 47 ? 43.548 32.792 -6.516 1.00 24.09 47 PHE D CA 1
ATOM 4513 C C . PHE D 1 47 ? 42.750 34.075 -6.558 1.00 24.04 47 PHE D C 1
ATOM 4514 O O . PHE D 1 47 ? 41.681 34.146 -7.214 1.00 25.09 47 PHE D O 1
ATOM 4522 N N . GLY D 1 48 ? 43.279 35.109 -5.906 1.00 20.76 48 GLY D N 1
ATOM 4523 C CA . GLY D 1 48 ? 42.794 36.449 -6.174 1.00 22.17 48 GLY D CA 1
ATOM 4524 C C . GLY D 1 48 ? 43.898 37.498 -6.047 1.00 22.06 48 GLY D C 1
ATOM 4525 O O . GLY D 1 48 ? 44.921 37.298 -5.391 1.00 21.94 48 GLY D O 1
ATOM 4526 N N . SER D 1 49 ? 43.684 38.628 -6.716 1.00 22.18 49 SER D N 1
ATOM 4527 C CA . SER D 1 49 ? 44.612 39.737 -6.580 1.00 22.34 49 SER D CA 1
ATOM 4528 C C . SER D 1 49 ? 43.910 41.077 -6.437 1.00 21.55 49 SER D C 1
ATOM 4529 O O . SER D 1 49 ? 42.799 41.276 -6.952 1.00 22.35 49 SER D O 1
ATOM 4532 N N . LYS D 1 50 ? 44.579 42.013 -5.781 1.00 21.45 50 LYS D N 1
ATOM 4533 C CA . LYS D 1 50 ? 43.958 43.301 -5.511 1.00 22.72 50 LYS D CA 1
ATOM 4534 C C . LYS D 1 50 ? 45.074 44.275 -5.238 1.00 22.64 50 LYS D C 1
ATOM 4535 O O . LYS D 1 50 ? 46.056 43.908 -4.602 1.00 22.21 50 LYS D O 1
ATOM 4541 N N . ILE D 1 51 ? 44.906 45.513 -5.702 1.00 23.43 51 ILE D N 1
ATOM 4542 C CA . ILE D 1 51 ? 45.830 46.579 -5.330 1.00 23.21 51 ILE D CA 1
ATOM 4543 C C . ILE D 1 51 ? 45.270 47.463 -4.226 1.00 23.00 51 ILE D C 1
ATOM 4544 O O . ILE D 1 51 ? 44.170 48.047 -4.353 1.00 24.39 51 ILE D O 1
ATOM 4549 N N . ILE D 1 52 ? 46.036 47.594 -3.151 1.00 22.00 52 ILE D N 1
ATOM 4550 C CA . ILE D 1 52 ? 45.623 48.433 -2.021 1.00 23.77 52 ILE D CA 1
ATOM 4551 C C . ILE D 1 52 ? 46.556 49.600 -1.853 1.00 25.20 52 ILE D C 1
ATOM 4552 O O . ILE D 1 52 ? 47.676 49.593 -2.369 1.00 25.70 52 ILE D O 1
ATOM 4557 N N . ASN D 1 53 ? 46.058 50.662 -1.218 1.00 27.19 53 ASN D N 1
ATOM 4558 C CA . ASN D 1 53 ? 46.815 51.863 -1.000 1.00 30.57 53 ASN D CA 1
ATOM 4559 C C . ASN D 1 53 ? 47.166 51.913 0.482 1.00 31.41 53 ASN D C 1
ATOM 4560 O O . ASN D 1 53 ? 46.273 52.078 1.335 1.00 31.36 53 ASN D O 1
ATOM 4565 N N . VAL D 1 54 ? 48.439 51.709 0.801 1.00 32.38 54 VAL D N 1
ATOM 4566 C CA . VAL D 1 54 ? 48.881 51.858 2.204 1.00 34.42 54 VAL D CA 1
ATOM 4567 C C . VAL D 1 54 ? 49.827 53.038 2.381 1.00 36.39 54 VAL D C 1
ATOM 4568 O O . VAL D 1 54 ? 50.886 53.099 1.764 1.00 37.66 54 VAL D O 1
ATOM 4572 N N . GLY D 1 55 ? 49.419 54.013 3.200 1.00 38.37 55 GLY D N 1
ATOM 4573 C CA . GLY D 1 55 ? 50.172 55.245 3.377 1.00 40.00 55 GLY D CA 1
ATOM 4574 C C . GLY D 1 55 ? 50.657 55.950 2.121 1.00 40.63 55 GLY D C 1
ATOM 4575 O O . GLY D 1 55 ? 51.694 56.627 2.133 1.00 43.22 55 GLY D O 1
ATOM 4576 N N . GLY D 1 56 ? 49.909 55.801 1.026 1.00 39.80 56 GLY D N 1
ATOM 4577 C CA . GLY D 1 56 ? 50.269 56.402 -0.241 1.00 39.13 56 GLY D CA 1
ATOM 4578 C C . GLY D 1 56 ? 51.024 55.470 -1.174 1.00 36.97 56 GLY D C 1
ATOM 4579 O O . GLY D 1 56 ? 51.333 55.851 -2.305 1.00 38.79 56 GLY D O 1
ATOM 4580 N N . LYS D 1 57 ? 51.310 54.262 -0.695 1.00 34.59 57 LYS D N 1
ATOM 4581 C CA . LYS D 1 57 ? 52.047 53.261 -1.459 1.00 33.27 57 LYS D CA 1
ATOM 4582 C C . LYS D 1 57 ? 51.059 52.244 -1.981 1.00 30.46 57 LYS D C 1
ATOM 4583 O O . LYS D 1 57 ? 50.278 51.685 -1.222 1.00 29.49 57 LYS D O 1
ATOM 4589 N N . TYR D 1 58 ? 51.115 52.002 -3.276 1.00 29.44 58 TYR D N 1
ATOM 4590 C CA . TYR D 1 58 ? 50.229 51.029 -3.906 1.00 26.89 58 TYR D CA 1
ATOM 4591 C C . TYR D 1 58 ? 50.856 49.660 -3.901 1.00 25.34 58 TYR D C 1
ATOM 4592 O O . TYR D 1 58 ? 51.959 49.462 -4.413 1.00 25.41 58 TYR D O 1
ATOM 4601 N N . VAL D 1 59 ? 50.144 48.729 -3.294 1.00 22.73 59 VAL D N 1
ATOM 4602 C CA . VAL D 1 59 ? 50.653 47.377 -3.092 1.00 22.53 59 VAL D CA 1
ATOM 4603 C C . VAL D 1 59 ? 49.748 46.402 -3.786 1.00 20.77 59 VAL D C 1
ATOM 4604 O O . VAL D 1 59 ? 48.550 46.286 -3.454 1.00 21.14 59 VAL D O 1
ATOM 4608 N N . LYS D 1 60 ? 50.325 45.635 -4.714 1.00 19.99 60 LYS D N 1
ATOM 4609 C CA . LYS D 1 60 ? 49.578 44.551 -5.334 1.00 18.98 60 LYS D CA 1
ATOM 4610 C C . LYS D 1 60 ? 49.782 43.259 -4.561 1.00 19.09 60 LYS D C 1
ATOM 4611 O O . LYS D 1 60 ? 50.912 42.833 -4.350 1.00 18.04 60 LYS D O 1
ATOM 4617 N N . LEU D 1 61 ? 48.684 42.641 -4.178 1.00 18.80 61 LEU D N 1
ATOM 4618 C CA . LEU D 1 61 ? 48.694 41.369 -3.424 1.00 17.97 61 LEU D CA 1
ATOM 4619 C C . LEU D 1 61 ? 48.252 40.258 -4.340 1.00 19.31 61 LEU D C 1
ATOM 4620 O O . LEU D 1 61 ? 47.188 40.359 -4.981 1.00 21.40 61 LEU D O 1
ATOM 4625 N N . GLN D 1 62 ? 49.078 39.230 -4.455 1.00 19.12 62 GLN D N 1
ATOM 4626 C CA . GLN D 1 62 ? 48.682 38.038 -5.222 1.00 19.12 62 GLN D CA 1
ATOM 4627 C C . GLN D 1 62 ? 48.452 36.951 -4.205 1.00 19.87 62 GLN D C 1
ATOM 4628 O O . GLN D 1 62 ? 49.407 36.565 -3.485 1.00 20.88 62 GLN D O 1
ATOM 4634 N N . ILE D 1 63 ? 47.193 36.570 -4.030 1.00 18.71 63 ILE D N 1
ATOM 4635 C CA . ILE D 1 63 ? 46.800 35.780 -2.859 1.00 17.75 63 ILE D CA 1
ATOM 4636 C C . ILE D 1 63 ? 46.388 34.365 -3.233 1.00 18.13 63 ILE D C 1
ATOM 4637 O O . ILE D 1 63 ? 45.470 34.170 -4.056 1.00 19.17 63 ILE D O 1
ATOM 4642 N N . TRP D 1 64 ? 47.090 33.394 -2.641 1.00 18.72 64 TRP D N 1
ATOM 4643 C CA . TRP D 1 64 ? 46.811 31.959 -2.873 1.00 20.40 64 TRP D CA 1
ATOM 4644 C C . TRP D 1 64 ? 45.994 31.399 -1.716 1.00 21.77 64 TRP D C 1
ATOM 4645 O O . TRP D 1 64 ? 46.502 31.252 -0.614 1.00 20.19 64 TRP D O 1
ATOM 4656 N N . ASP D 1 65 ? 44.713 31.092 -1.975 1.00 21.46 65 ASP D N 1
ATOM 4657 C CA . ASP D 1 65 ? 43.797 30.605 -0.940 1.00 23.33 65 ASP D CA 1
ATOM 4658 C C . ASP D 1 65 ? 43.862 29.070 -0.975 1.00 23.24 65 ASP D C 1
ATOM 4659 O O . ASP D 1 65 ? 43.415 28.441 -1.914 1.00 24.98 65 ASP D O 1
ATOM 4664 N N . THR D 1 66 ? 44.479 28.479 0.037 1.00 24.56 66 THR D N 1
ATOM 4665 C CA . THR D 1 66 ? 44.743 27.033 -0.014 1.00 26.33 66 THR D CA 1
ATOM 4666 C C . THR D 1 66 ? 43.578 26.201 0.531 1.00 26.51 66 THR D C 1
ATOM 4667 O O . THR D 1 66 ? 42.866 26.627 1.455 1.00 27.24 66 THR D O 1
ATOM 4671 N N . ALA D 1 67 ? 43.404 25.000 -0.017 1.00 28.48 67 ALA D N 1
ATOM 4672 C CA . ALA D 1 67 ? 42.465 24.057 0.548 1.00 30.62 67 ALA D CA 1
ATOM 4673 C C . ALA D 1 67 ? 43.000 23.590 1.907 1.00 30.59 67 ALA D C 1
ATOM 4674 O O . ALA D 1 67 ? 44.195 23.305 2.028 1.00 31.67 67 ALA D O 1
ATOM 4676 N N . GLY D 1 68 ? 42.123 23.519 2.910 1.00 29.49 68 GLY D N 1
ATOM 4677 C CA . GLY D 1 68 ? 42.513 23.028 4.205 1.00 29.81 68 GLY D CA 1
ATOM 4678 C C . GLY D 1 68 ? 42.423 21.514 4.334 1.00 32.32 68 GLY D C 1
ATOM 4679 O O . GLY D 1 68 ? 42.966 20.990 5.291 1.00 32.97 68 GLY D O 1
ATOM 4680 N N . GLN D 1 69 ? 41.738 20.822 3.406 1.00 35.23 69 GLN D N 1
ATOM 4681 C CA . GLN D 1 69 ? 41.541 19.376 3.534 1.00 38.58 69 GLN D CA 1
ATOM 4682 C C . GLN D 1 69 ? 42.844 18.571 3.348 1.00 41.86 69 GLN D C 1
ATOM 4683 O O . GLN D 1 69 ? 43.679 18.825 2.428 1.00 42.75 69 GLN D O 1
ATOM 4689 N N . GLU D 1 70 ? 43.015 17.599 4.271 1.00 44.29 70 GLU D N 1
ATOM 4690 C CA . GLU D 1 70 ? 44.284 16.901 4.303 1.00 48.15 70 GLU D CA 1
ATOM 4691 C C . GLU D 1 70 ? 44.682 16.420 2.887 1.00 50.11 70 GLU D C 1
ATOM 4692 O O . GLU D 1 70 ? 45.895 16.481 2.498 1.00 52.01 70 GLU D O 1
ATOM 4698 N N . ARG D 1 71 ? 43.668 15.970 2.123 1.00 51.87 71 ARG D N 1
ATOM 4699 C CA . ARG D 1 71 ? 43.872 15.354 0.796 1.00 53.83 71 ARG D CA 1
ATOM 4700 C C . ARG D 1 71 ? 44.654 16.248 -0.181 1.00 52.61 71 ARG D C 1
ATOM 4701 O O . ARG D 1 71 ? 45.296 15.761 -1.127 1.00 54.29 71 ARG D O 1
ATOM 4709 N N . PHE D 1 72 ? 44.609 17.557 0.084 1.00 49.96 72 PHE D N 1
ATOM 4710 C CA . PHE D 1 72 ? 45.309 18.545 -0.729 1.00 49.25 72 PHE D CA 1
ATOM 4711 C C . PHE D 1 72 ? 46.577 19.098 -0.053 1.00 48.85 72 PHE D C 1
ATOM 4712 O O . PHE D 1 72 ? 47.253 19.933 -0.640 1.00 47.75 72 PHE D O 1
ATOM 4720 N N . ARG D 1 73 ? 46.919 18.611 1.146 1.00 50.19 73 ARG D N 1
ATOM 4721 C CA . ARG D 1 73 ? 48.078 19.141 1.884 1.00 49.95 73 ARG D CA 1
ATOM 4722 C C . ARG D 1 73 ? 49.366 19.219 1.053 1.00 51.45 73 ARG D C 1
ATOM 4723 O O . ARG D 1 73 ? 49.961 20.292 0.956 1.00 48.64 73 ARG D O 1
ATOM 4731 N N . SER D 1 74 ? 49.941 18.127 0.530 1.00 49.35 74 SER D N 1
ATOM 4732 C CA . SER D 1 74 ? 51.228 18.377 -0.090 1.00 49.97 74 SER D CA 1
ATOM 4733 C C . SER D 1 74 ? 51.074 19.174 -1.365 1.00 48.91 74 SER D C 1
ATOM 4734 O O . SER D 1 74 ? 51.993 19.881 -1.781 1.00 48.45 74 SER D O 1
ATOM 4737 N N . VAL D 1 75 ? 49.917 19.039 -1.976 1.00 48.77 75 VAL D N 1
ATOM 4738 C CA . VAL D 1 75 ? 49.654 19.655 -3.254 1.00 48.25 75 VAL D CA 1
ATOM 4739 C C . VAL D 1 75 ? 49.118 21.108 -3.076 1.00 45.32 75 VAL D C 1
ATOM 4740 O O . VAL D 1 75 ? 48.370 21.627 -3.919 1.00 44.70 75 VAL D O 1
ATOM 4741 N N . THR D 1 76 ? 49.547 21.891 -2.304 1.00 47.36 76 THR D N 1
ATOM 4742 C CA . THR D 1 76 ? 49.093 23.068 -1.541 1.00 44.47 76 THR D CA 1
ATOM 4743 C C . THR D 1 76 ? 50.283 23.653 -0.776 1.00 44.33 76 THR D C 1
ATOM 4744 O O . THR D 1 76 ? 50.539 24.854 -0.839 1.00 42.72 76 THR D O 1
ATOM 4748 N N . ARG D 1 77 ? 51.043 22.778 -0.116 1.00 46.05 77 ARG D N 1
ATOM 4749 C CA . ARG D 1 77 ? 52.313 23.138 0.505 1.00 46.45 77 ARG D CA 1
ATOM 4750 C C . ARG D 1 77 ? 53.324 23.679 -0.532 1.00 46.60 77 ARG D C 1
ATOM 4751 O O . ARG D 1 77 ? 54.200 24.495 -0.205 1.00 46.42 77 ARG D O 1
ATOM 4759 N N . SER D 1 78 ? 53.160 23.234 -1.776 1.00 46.68 78 SER D N 1
ATOM 4760 C CA . SER D 1 78 ? 53.946 23.696 -2.922 1.00 47.12 78 SER D CA 1
ATOM 4761 C C . SER D 1 78 ? 53.913 25.216 -3.169 1.00 44.30 78 SER D C 1
ATOM 4762 O O . SER D 1 78 ? 54.888 25.773 -3.653 1.00 45.84 78 SER D O 1
ATOM 4765 N N . TYR D 1 79 ? 52.794 25.867 -2.840 1.00 42.30 79 TYR D N 1
ATOM 4766 C CA . TYR D 1 79 ? 52.637 27.316 -2.991 1.00 39.49 79 TYR D CA 1
ATOM 4767 C C . TYR D 1 79 ? 53.309 28.183 -1.901 1.00 37.32 79 TYR D C 1
ATOM 4768 O O . TYR D 1 79 ? 53.325 29.435 -2.007 1.00 36.34 79 TYR D O 1
ATOM 4777 N N . TYR D 1 80 ? 53.862 27.574 -0.852 1.00 36.40 80 TYR D N 1
ATOM 4778 C CA . TYR D 1 80 ? 54.361 28.385 0.275 1.00 34.10 80 TYR D CA 1
ATOM 4779 C C . TYR D 1 80 ? 55.612 29.155 -0.042 1.00 34.78 80 TYR D C 1
ATOM 4780 O O . TYR D 1 80 ? 55.750 30.284 0.408 1.00 33.70 80 TYR D O 1
ATOM 4789 N N . ARG D 1 81 ? 56.548 28.532 -0.755 1.00 36.55 81 ARG D N 1
ATOM 4790 C CA . ARG D 1 81 ? 57.857 29.162 -0.921 1.00 36.66 81 ARG D CA 1
ATOM 4791 C C . ARG D 1 81 ? 57.677 30.479 -1.663 1.00 34.15 81 ARG D C 1
ATOM 4792 O O . ARG D 1 81 ? 56.937 30.549 -2.648 1.00 33.37 81 ARG D O 1
ATOM 4800 N N . GLY D 1 82 ? 58.306 31.528 -1.145 1.00 31.72 82 GLY D N 1
ATOM 4801 C CA . GLY D 1 82 ? 58.200 32.843 -1.748 1.00 29.69 82 GLY D CA 1
ATOM 4802 C C . GLY D 1 82 ? 57.070 33.719 -1.188 1.00 26.90 82 GLY D C 1
ATOM 4803 O O . GLY D 1 82 ? 56.977 34.915 -1.528 1.00 26.97 82 GLY D O 1
ATOM 4804 N N . ALA D 1 83 ? 56.190 33.152 -0.363 1.00 25.06 83 ALA D N 1
ATOM 4805 C CA . ALA D 1 83 ? 55.167 33.955 0.295 1.00 22.90 83 ALA D CA 1
ATOM 4806 C C . ALA D 1 83 ? 55.797 34.969 1.259 1.00 22.89 83 ALA D C 1
ATOM 4807 O O . ALA D 1 83 ? 56.657 34.598 2.098 1.00 25.47 83 ALA D O 1
ATOM 4809 N N . ALA D 1 84 ? 55.370 36.233 1.140 1.00 21.05 84 ALA D N 1
ATOM 4810 C CA . ALA D 1 84 ? 55.849 37.259 2.046 1.00 21.02 84 ALA D CA 1
ATOM 4811 C C . ALA D 1 84 ? 54.954 37.429 3.266 1.00 21.22 84 ALA D C 1
ATOM 4812 O O . ALA D 1 84 ? 55.416 37.917 4.317 1.00 21.25 84 ALA D O 1
ATOM 4814 N N . GLY D 1 85 ? 53.689 37.068 3.110 1.00 18.09 85 GLY D N 1
ATOM 4815 C CA . GLY D 1 85 ? 52.723 37.158 4.178 1.00 19.34 85 GLY D CA 1
ATOM 4816 C C . GLY D 1 85 ? 51.751 35.992 4.102 1.00 19.53 85 GLY D C 1
ATOM 4817 O O . GLY D 1 85 ? 51.607 35.331 3.061 1.00 21.24 85 GLY D O 1
ATOM 4818 N N . ALA D 1 86 ? 51.077 35.747 5.219 1.00 19.34 86 ALA D N 1
ATOM 4819 C CA . ALA D 1 86 ? 49.963 34.780 5.251 1.00 17.95 86 ALA D CA 1
ATOM 4820 C C . ALA D 1 86 ? 48.915 35.196 6.245 1.00 19.05 86 ALA D C 1
ATOM 4821 O O . ALA D 1 86 ? 49.255 35.803 7.241 1.00 19.89 86 ALA D O 1
ATOM 4823 N N . LEU D 1 87 ? 47.651 34.846 5.992 1.00 19.54 87 LEU D N 1
ATOM 4824 C CA . LEU D 1 87 ? 46.582 34.907 7.002 1.00 17.84 87 LEU D CA 1
ATOM 4825 C C . LEU D 1 87 ? 46.367 33.449 7.441 1.00 18.20 87 LEU D C 1
ATOM 4826 O O . LEU D 1 87 ? 46.150 32.534 6.583 1.00 19.28 87 LEU D O 1
ATOM 4831 N N . LEU D 1 88 ? 46.492 33.235 8.754 1.00 17.09 88 LEU D N 1
ATOM 4832 C CA . LEU D 1 88 ? 46.313 31.920 9.382 1.00 18.39 88 LEU D CA 1
ATOM 4833 C C . LEU D 1 88 ? 44.968 31.960 10.063 1.00 19.16 88 LEU D C 1
ATOM 4834 O O . LEU D 1 88 ? 44.744 32.779 10.967 1.00 19.58 88 LEU D O 1
ATOM 4839 N N . VAL D 1 89 ? 44.068 31.080 9.620 1.00 18.18 89 VAL D N 1
ATOM 4840 C CA . VAL D 1 89 ? 42.667 31.216 9.969 1.00 17.80 89 VAL D CA 1
ATOM 4841 C C . VAL D 1 89 ? 42.201 30.073 10.835 1.00 17.81 89 VAL D C 1
ATOM 4842 O O . VAL D 1 89 ? 42.548 28.938 10.587 1.00 20.34 89 VAL D O 1
ATOM 4846 N N . TYR D 1 90 ? 41.414 30.410 11.860 1.00 17.88 90 TYR D N 1
ATOM 4847 C CA . TYR D 1 90 ? 40.629 29.406 12.564 1.00 18.79 90 TYR D CA 1
ATOM 4848 C C . TYR D 1 90 ? 39.162 29.880 12.672 1.00 18.00 90 TYR D C 1
ATOM 4849 O O . TYR D 1 90 ? 38.817 30.995 12.255 1.00 18.39 90 TYR D O 1
ATOM 4858 N N . ASP D 1 91 ? 38.295 28.978 13.161 1.00 19.13 91 ASP D N 1
ATOM 4859 C CA . ASP D 1 91 ? 36.871 29.254 13.306 1.00 20.22 91 ASP D CA 1
ATOM 4860 C C . ASP D 1 91 ? 36.618 29.369 14.806 1.00 20.94 91 ASP D C 1
ATOM 4861 O O . ASP D 1 91 ? 36.842 28.402 15.537 1.00 22.04 91 ASP D O 1
ATOM 4866 N N . ILE D 1 92 ? 36.170 30.560 15.266 1.00 19.35 92 ILE D N 1
ATOM 4867 C CA . ILE D 1 92 ? 35.930 30.776 16.715 1.00 20.49 92 ILE D CA 1
ATOM 4868 C C . ILE D 1 92 ? 34.883 29.821 17.337 1.00 21.90 92 ILE D C 1
ATOM 4869 O O . ILE D 1 92 ? 34.835 29.676 18.575 1.00 22.59 92 ILE D O 1
ATOM 4874 N N . THR D 1 93 ? 34.063 29.206 16.474 1.00 23.06 93 THR D N 1
ATOM 4875 C CA . THR D 1 93 ? 33.017 28.238 16.875 1.00 24.05 93 THR D CA 1
ATOM 4876 C C . THR D 1 93 ? 33.520 26.805 16.880 1.00 25.49 93 THR D C 1
ATOM 4877 O O . THR D 1 93 ? 32.778 25.922 17.271 1.00 27.46 93 THR D O 1
ATOM 4881 N N . SER D 1 94 ? 34.775 26.579 16.496 1.00 24.58 94 SER D N 1
ATOM 4882 C CA . SER D 1 94 ? 35.288 25.188 16.423 1.00 26.98 94 SER D CA 1
ATOM 4883 C C . SER D 1 94 ? 36.659 25.080 17.090 1.00 27.53 94 SER D C 1
ATOM 4884 O O . SER D 1 94 ? 37.679 25.392 16.480 1.00 27.62 94 SER D O 1
ATOM 4887 N N . ARG D 1 95 ? 36.701 24.594 18.332 1.00 28.39 95 ARG D N 1
ATOM 4888 C CA . ARG D 1 95 ? 37.965 24.505 19.037 1.00 29.76 95 ARG D CA 1
ATOM 4889 C C . ARG D 1 95 ? 38.990 23.624 18.308 1.00 29.78 95 ARG D C 1
ATOM 4890 O O . ARG D 1 95 ? 40.195 23.869 18.414 1.00 29.80 95 ARG D O 1
ATOM 4898 N N . GLU D 1 96 ? 38.526 22.597 17.590 1.00 30.20 96 GLU D N 1
ATOM 4899 C CA . GLU D 1 96 ? 39.441 21.789 16.789 1.00 30.81 96 GLU D CA 1
ATOM 4900 C C . GLU D 1 96 ? 40.318 22.620 15.843 1.00 28.62 96 GLU D C 1
ATOM 4901 O O . GLU D 1 96 ? 41.512 22.342 15.680 1.00 28.96 96 GLU D O 1
ATOM 4907 N N . THR D 1 97 ? 39.723 23.629 15.208 1.00 26.09 97 THR D N 1
ATOM 4908 C CA . THR D 1 97 ? 40.451 24.435 14.207 1.00 25.03 97 THR D CA 1
ATOM 4909 C C . THR D 1 97 ? 41.504 25.313 14.878 1.00 24.08 97 THR D C 1
ATOM 4910 O O . THR D 1 97 ? 42.561 25.663 14.277 1.00 24.79 97 THR D O 1
ATOM 4914 N N . TYR D 1 98 ? 41.202 25.698 16.120 1.00 23.35 98 TYR D N 1
ATOM 4915 C CA . TYR D 1 98 ? 42.106 26.472 16.958 1.00 22.49 98 TYR D CA 1
ATOM 4916 C C . TYR D 1 98 ? 43.248 25.597 17.458 1.00 24.01 98 TYR D C 1
ATOM 4917 O O . TYR D 1 98 ? 44.414 26.005 17.481 1.00 23.76 98 TYR D O 1
ATOM 4926 N N . ASN D 1 99 ? 42.959 24.330 17.747 1.00 24.00 99 ASN D N 1
ATOM 4927 C CA . ASN D 1 99 ? 44.003 23.468 18.309 1.00 27.62 99 ASN D CA 1
ATOM 4928 C C . ASN D 1 99 ? 45.067 23.127 17.252 1.00 27.12 99 ASN D C 1
ATOM 4929 O O . ASN D 1 99 ? 46.202 22.763 17.585 1.00 31.01 99 ASN D O 1
ATOM 4934 N N . ALA D 1 100 ? 44.686 23.311 15.993 1.00 27.52 100 ALA D N 1
ATOM 4935 C CA . ALA D 1 100 ? 45.538 22.979 14.842 1.00 27.78 100 ALA D CA 1
ATOM 4936 C C . ALA D 1 100 ? 46.584 24.050 14.569 1.00 27.83 100 ALA D C 1
ATOM 4937 O O . ALA D 1 100 ? 47.496 23.862 13.734 1.00 27.76 100 ALA D O 1
ATOM 4939 N N . LEU D 1 101 ? 46.439 25.197 15.230 1.00 26.72 101 LEU D N 1
ATOM 4940 C CA . LEU D 1 101 ? 47.198 26.365 14.788 1.00 26.62 101 LEU D CA 1
ATOM 4941 C C . LEU D 1 101 ? 48.719 26.188 14.905 1.00 28.36 101 LEU D C 1
ATOM 4942 O O . LEU D 1 101 ? 49.462 26.689 14.062 1.00 27.39 101 LEU D O 1
ATOM 4947 N N . THR D 1 102 ? 49.172 25.526 15.961 1.00 30.95 102 THR D N 1
ATOM 4948 C CA . THR D 1 102 ? 50.594 25.348 16.191 1.00 33.90 102 THR D CA 1
ATOM 4949 C C . THR D 1 102 ? 51.269 24.668 14.999 1.00 35.25 102 THR D C 1
ATOM 4950 O O . THR D 1 102 ? 52.316 25.117 14.545 1.00 35.82 102 THR D O 1
ATOM 4954 N N . ASN D 1 103 ? 50.655 23.595 14.498 1.00 36.75 103 ASN D N 1
ATOM 4955 C CA . ASN D 1 103 ? 51.161 22.883 13.312 1.00 37.64 103 ASN D CA 1
ATOM 4956 C C . ASN D 1 103 ? 51.192 23.686 12.010 1.00 35.99 103 ASN D C 1
ATOM 4957 O O . ASN D 1 103 ? 52.188 23.620 11.289 1.00 36.42 103 ASN D O 1
ATOM 4962 N N . TRP D 1 104 ? 50.095 24.392 11.707 1.00 33.05 104 TRP D N 1
ATOM 4963 C CA . TRP D 1 104 ? 49.972 25.310 10.570 1.00 31.95 104 TRP D CA 1
ATOM 4964 C C . TRP D 1 104 ? 51.105 26.330 10.643 1.00 33.23 104 TRP D C 1
ATOM 4965 O O . TRP D 1 104 ? 51.801 26.615 9.647 1.00 32.76 104 TRP D O 1
ATOM 4976 N N . LEU D 1 105 ? 51.307 26.832 11.858 1.00 33.75 105 LEU D N 1
ATOM 4977 C CA . LEU D 1 105 ? 52.321 27.851 12.125 1.00 35.30 105 LEU D CA 1
ATOM 4978 C C . LEU D 1 105 ? 53.749 27.348 11.895 1.00 37.35 105 LEU D C 1
ATOM 4979 O O . LEU D 1 105 ? 54.563 28.014 11.246 1.00 37.11 105 LEU D O 1
ATOM 4984 N N . THR D 1 106 ? 54.021 26.143 12.379 1.00 39.22 106 THR D N 1
ATOM 4985 C CA . THR D 1 106 ? 55.268 25.436 12.126 1.00 42.19 106 THR D CA 1
ATOM 4986 C C . THR D 1 106 ? 55.510 25.279 10.616 1.00 42.71 106 THR D C 1
ATOM 4987 O O . THR D 1 106 ? 56.600 25.581 10.130 1.00 43.49 106 THR D O 1
ATOM 4991 N N . ASP D 1 107 ? 54.475 24.831 9.897 1.00 42.41 107 ASP D N 1
ATOM 4992 C CA . ASP D 1 107 ? 54.512 24.567 8.448 1.00 42.52 107 ASP D CA 1
ATOM 4993 C C . ASP D 1 107 ? 54.946 25.814 7.681 1.00 40.38 107 ASP D C 1
ATOM 4994 O O . ASP D 1 107 ? 55.955 25.812 6.931 1.00 41.04 107 ASP D O 1
ATOM 4999 N N . ALA D 1 108 ? 54.155 26.871 7.870 1.00 36.61 108 ALA D N 1
ATOM 5000 C CA . ALA D 1 108 ? 54.337 28.156 7.194 1.00 34.85 108 ALA D CA 1
ATOM 5001 C C . ALA D 1 108 ? 55.752 28.695 7.380 1.00 35.19 108 ALA D C 1
ATOM 5002 O O . ALA D 1 108 ? 56.362 29.193 6.429 1.00 34.18 108 ALA D O 1
ATOM 5004 N N . ARG D 1 109 ? 56.254 28.594 8.606 1.00 35.90 109 ARG D N 1
ATOM 5005 C CA . ARG D 1 109 ? 57.554 29.160 8.962 1.00 37.06 109 ARG D CA 1
ATOM 5006 C C . ARG D 1 109 ? 58.729 28.352 8.391 1.00 39.62 109 ARG D C 1
ATOM 5007 O O . ARG D 1 109 ? 59.613 28.937 7.763 1.00 40.23 109 ARG D O 1
ATOM 5015 N N . MET D 1 110 ? 58.456 27.090 8.269 1.00 43.55 110 MET D N 1
ATOM 5016 C CA . MET D 1 110 ? 59.453 26.199 7.727 1.00 45.91 110 MET D CA 1
ATOM 5017 C C . MET D 1 110 ? 59.480 26.179 6.200 1.00 45.60 110 MET D C 1
ATOM 5018 O O . MET D 1 110 ? 60.539 26.015 5.600 1.00 47.27 110 MET D O 1
ATOM 5023 N N . LEU D 1 111 ? 58.320 26.352 5.578 1.00 43.68 111 LEU D N 1
ATOM 5024 C CA . LEU D 1 111 ? 58.183 26.196 4.134 1.00 43.57 111 LEU D CA 1
ATOM 5025 C C . LEU D 1 111 ? 58.146 27.502 3.348 1.00 41.93 111 LEU D C 1
ATOM 5026 O O . LEU D 1 111 ? 58.514 27.521 2.169 1.00 42.41 111 LEU D O 1
ATOM 5031 N N . ALA D 1 112 ? 57.733 28.591 3.997 1.00 40.22 112 ALA D N 1
ATOM 5032 C CA . ALA D 1 112 ? 57.456 29.856 3.300 1.00 38.62 112 ALA D CA 1
ATOM 5033 C C . ALA D 1 112 ? 58.551 30.924 3.356 1.00 39.01 112 ALA D C 1
ATOM 5034 O O . ALA D 1 112 ? 58.554 31.850 2.505 1.00 38.27 112 ALA D O 1
ATOM 5036 N N . SER D 1 113 ? 59.434 30.821 4.362 1.00 40.31 113 SER D N 1
ATOM 5037 C CA . SER D 1 113 ? 60.539 31.775 4.599 1.00 41.11 113 SER D CA 1
ATOM 5038 C C . SER D 1 113 ? 60.804 32.160 6.065 1.00 41.48 113 SER D C 1
ATOM 5039 O O . SER D 1 113 ? 61.956 32.402 6.422 1.00 43.17 113 SER D O 1
ATOM 5042 N N . GLN D 1 114 ? 59.787 32.259 6.892 1.00 40.14 114 GLN D N 1
ATOM 5043 C CA . GLN D 1 114 ? 59.946 32.571 8.334 1.00 40.61 114 GLN D CA 1
ATOM 5044 C C . GLN D 1 114 ? 60.384 33.998 8.702 1.00 40.51 114 GLN D C 1
ATOM 5045 O O . GLN D 1 114 ? 60.732 34.290 9.850 1.00 41.39 114 GLN D O 1
ATOM 5051 N N . ASN D 1 115 ? 60.775 34.880 8.028 1.00 38.80 115 ASN D N 1
ATOM 5052 C CA . ASN D 1 115 ? 60.505 36.314 7.963 1.00 36.80 115 ASN D CA 1
ATOM 5053 C C . ASN D 1 115 ? 59.116 36.640 7.418 1.00 33.09 115 ASN D C 1
ATOM 5054 O O . ASN D 1 115 ? 58.717 37.814 7.317 1.00 32.19 115 ASN D O 1
ATOM 5059 N N . ILE D 1 116 ? 58.403 35.604 7.026 1.00 31.81 116 ILE D N 1
ATOM 5060 C CA . ILE D 1 116 ? 57.003 35.761 6.644 1.00 29.75 116 ILE D CA 1
ATOM 5061 C C . ILE D 1 116 ? 56.178 36.467 7.746 1.00 28.01 116 ILE D C 1
ATOM 5062 O O . ILE D 1 116 ? 56.290 36.161 8.941 1.00 28.96 116 ILE D O 1
ATOM 5067 N N . VAL D 1 117 ? 55.347 37.416 7.343 1.00 24.56 117 VAL D N 1
ATOM 5068 C CA . VAL D 1 117 ? 54.496 38.091 8.289 1.00 23.46 117 VAL D CA 1
ATOM 5069 C C . VAL D 1 117 ? 53.189 37.321 8.336 1.00 22.70 117 VAL D C 1
ATOM 5070 O O . VAL D 1 117 ? 52.577 37.102 7.308 1.00 22.12 117 VAL D O 1
ATOM 5074 N N . ILE D 1 118 ? 52.796 36.850 9.527 1.00 23.21 118 ILE D N 1
ATOM 5075 C CA . ILE D 1 118 ? 51.528 36.108 9.671 1.00 21.78 118 ILE D CA 1
ATOM 5076 C C . ILE D 1 118 ? 50.512 36.828 10.550 1.00 20.82 118 ILE D C 1
ATOM 5077 O O . ILE D 1 118 ? 50.846 37.275 11.674 1.00 20.35 118 ILE D O 1
ATOM 5082 N N . ILE D 1 119 ? 49.305 36.978 10.015 1.00 18.76 119 ILE D N 1
ATOM 5083 C CA . ILE D 1 119 ? 48.171 37.591 10.782 1.00 18.04 119 ILE D CA 1
ATOM 5084 C C . ILE D 1 119 ? 47.271 36.456 11.199 1.00 18.31 119 ILE D C 1
ATOM 5085 O O . ILE D 1 119 ? 46.838 35.676 10.336 1.00 18.91 119 ILE D O 1
ATOM 5090 N N . LEU D 1 120 ? 47.001 36.330 12.512 1.00 17.28 120 LEU D N 1
ATOM 5091 C CA . LEU D 1 120 ? 46.083 35.292 13.012 1.00 17.78 120 LEU D CA 1
ATOM 5092 C C . LEU D 1 120 ? 44.648 35.834 12.917 1.00 18.57 120 LEU D C 1
ATOM 5093 O O . LEU D 1 120 ? 44.398 36.928 13.442 1.00 17.27 120 LEU D O 1
ATOM 5098 N N . CYS D 1 121 ? 43.762 35.076 12.259 1.00 18.46 121 CYS D N 1
ATOM 5099 C CA . CYS D 1 121 ? 42.347 35.440 12.052 1.00 18.25 121 CYS D CA 1
ATOM 5100 C C . CYS D 1 121 ? 41.402 34.431 12.707 1.00 17.57 121 CYS D C 1
ATOM 5101 O O . CYS D 1 121 ? 41.273 33.312 12.257 1.00 19.11 121 CYS D O 1
ATOM 5104 N N . GLY D 1 122 ? 40.681 34.867 13.738 1.00 16.56 122 GLY D N 1
ATOM 5105 C CA . GLY D 1 122 ? 39.638 34.019 14.343 1.00 16.44 122 GLY D CA 1
ATOM 5106 C C . GLY D 1 122 ? 38.354 34.392 13.632 1.00 16.93 122 GLY D C 1
ATOM 5107 O O . GLY D 1 122 ? 37.731 35.406 13.909 1.00 17.71 122 GLY D O 1
ATOM 5108 N N . ASN D 1 123 ? 37.978 33.570 12.671 1.00 17.57 123 ASN D N 1
ATOM 5109 C CA . ASN D 1 123 ? 36.861 33.916 11.812 1.00 16.26 123 ASN D CA 1
ATOM 5110 C C . ASN D 1 123 ? 35.484 33.446 12.340 1.00 18.17 123 ASN D C 1
ATOM 5111 O O . ASN D 1 123 ? 35.376 32.674 13.330 1.00 18.45 123 ASN D O 1
ATOM 5116 N N . LYS D 1 124 ? 34.429 33.903 11.673 1.00 18.89 124 LYS D N 1
ATOM 5117 C CA . LYS D 1 124 ? 33.044 33.628 12.051 1.00 20.37 124 LYS D CA 1
ATOM 5118 C C . LYS D 1 124 ? 32.632 34.332 13.339 1.00 20.35 124 LYS D C 1
ATOM 5119 O O . LYS D 1 124 ? 31.803 33.835 14.090 1.00 19.05 124 LYS D O 1
ATOM 5125 N N . LYS D 1 125 ? 33.202 35.516 13.581 1.00 19.69 125 LYS D N 1
ATOM 5126 C CA . LYS D 1 125 ? 32.877 36.338 14.784 1.00 22.33 125 LYS D CA 1
ATOM 5127 C C . LYS D 1 125 ? 31.374 36.659 14.887 1.00 22.01 125 LYS D C 1
ATOM 5128 O O . LYS D 1 125 ? 30.824 36.879 15.990 1.00 22.87 125 LYS D O 1
ATOM 5134 N N . ASP D 1 126 ? 30.690 36.667 13.746 1.00 22.12 126 ASP D N 1
ATOM 5135 C CA . ASP D 1 126 ? 29.255 36.967 13.709 1.00 23.47 126 ASP D CA 1
ATOM 5136 C C . ASP D 1 126 ? 28.448 35.855 14.366 1.00 25.35 126 ASP D C 1
ATOM 5137 O O . ASP D 1 126 ? 27.263 36.064 14.707 1.00 27.07 126 ASP D O 1
ATOM 5142 N N . LEU D 1 127 ? 29.081 34.676 14.515 1.00 25.18 127 LEU D N 1
ATOM 5143 C CA . LEU D 1 127 ? 28.457 33.503 15.141 1.00 26.65 127 LEU D CA 1
ATOM 5144 C C . LEU D 1 127 ? 28.873 33.378 16.614 1.00 28.08 127 LEU D C 1
ATOM 5145 O O . LEU D 1 127 ? 29.055 32.266 17.141 1.00 29.54 127 LEU D O 1
ATOM 5150 N N . ASP D 1 128 ? 29.023 34.534 17.259 1.00 29.18 128 ASP D N 1
ATOM 5151 C CA . ASP D 1 128 ? 29.479 34.650 18.652 1.00 31.41 128 ASP D CA 1
ATOM 5152 C C . ASP D 1 128 ? 28.679 33.797 19.667 1.00 31.67 128 ASP D C 1
ATOM 5153 O O . ASP D 1 128 ? 29.210 33.370 20.700 1.00 31.91 128 ASP D O 1
ATOM 5158 N N . ALA D 1 129 ? 27.397 33.579 19.393 1.00 32.56 129 ALA D N 1
ATOM 5159 C CA . ALA D 1 129 ? 26.577 32.708 20.247 1.00 33.21 129 ALA D CA 1
ATOM 5160 C C . ALA D 1 129 ? 27.078 31.244 20.301 1.00 33.42 129 ALA D C 1
ATOM 5161 O O . ALA D 1 129 ? 26.796 30.493 21.260 1.00 34.44 129 ALA D O 1
ATOM 5163 N N . ASP D 1 130 ? 27.824 30.850 19.277 1.00 31.03 130 ASP D N 1
ATOM 5164 C CA . ASP D 1 130 ? 28.378 29.516 19.164 1.00 31.43 130 ASP D CA 1
ATOM 5165 C C . ASP D 1 130 ? 29.877 29.462 19.490 1.00 30.30 130 ASP D C 1
ATOM 5166 O O . ASP D 1 130 ? 30.532 28.464 19.201 1.00 30.31 130 ASP D O 1
ATOM 5171 N N . ARG D 1 131 ? 30.391 30.521 20.120 1.00 29.27 131 ARG D N 1
ATOM 5172 C CA . ARG D 1 131 ? 31.823 30.673 20.386 1.00 27.67 131 ARG D CA 1
ATOM 5173 C C . ARG D 1 131 ? 32.390 29.554 21.238 1.00 27.29 131 ARG D C 1
ATOM 5174 O O . ARG D 1 131 ? 31.834 29.248 22.284 1.00 26.74 131 ARG D O 1
ATOM 5182 N N . GLU D 1 132 ? 33.494 28.945 20.790 1.00 25.47 132 GLU D N 1
ATOM 5183 C CA . GLU D 1 132 ? 34.192 27.905 21.556 1.00 27.25 132 GLU D CA 1
ATOM 5184 C C . GLU D 1 132 ? 35.602 28.319 21.985 1.00 26.34 132 GLU D C 1
ATOM 5185 O O . GLU D 1 132 ? 36.240 27.628 22.778 1.00 29.56 132 GLU D O 1
ATOM 5191 N N . VAL D 1 133 ? 36.108 29.416 21.438 1.00 25.15 133 VAL D N 1
ATOM 5192 C CA . VAL D 1 133 ? 37.454 29.896 21.775 1.00 24.69 133 VAL D CA 1
ATOM 5193 C C . VAL D 1 133 ? 37.314 31.350 22.194 1.00 23.86 133 VAL D C 1
ATOM 5194 O O . VAL D 1 133 ? 36.771 32.137 21.406 1.00 25.47 133 VAL D O 1
ATOM 5198 N N . THR D 1 134 ? 37.793 31.713 23.394 1.00 24.51 134 THR D N 1
ATOM 5199 C CA . THR D 1 134 ? 37.642 33.098 23.857 1.00 24.80 134 THR D CA 1
ATOM 5200 C C . THR D 1 134 ? 38.636 34.013 23.190 1.00 23.99 134 THR D C 1
ATOM 5201 O O . THR D 1 134 ? 39.772 33.582 22.829 1.00 23.68 134 THR D O 1
ATOM 5205 N N . PHE D 1 135 ? 38.219 35.270 23.036 1.00 22.52 135 PHE D N 1
ATOM 5206 C CA . PHE D 1 135 ? 39.148 36.299 22.564 1.00 22.32 135 PHE D CA 1
ATOM 5207 C C . PHE D 1 135 ? 40.453 36.302 23.413 1.00 22.49 135 PHE D C 1
ATOM 5208 O O . PHE D 1 135 ? 41.571 36.393 22.876 1.00 21.55 135 PHE D O 1
ATOM 5216 N N . LEU D 1 136 ? 40.306 36.221 24.732 1.00 25.08 136 LEU D N 1
ATOM 5217 C CA . LEU D 1 136 ? 41.467 36.347 25.600 1.00 25.17 136 LEU D CA 1
ATOM 5218 C C . LEU D 1 136 ? 42.451 35.175 25.411 1.00 25.21 136 LEU D C 1
ATOM 5219 O O . LEU D 1 136 ? 43.675 35.374 25.338 1.00 25.72 136 LEU D O 1
ATOM 5224 N N . GLU D 1 137 ? 41.935 33.959 25.276 1.00 24.58 137 GLU D N 1
ATOM 5225 C CA . GLU D 1 137 ? 42.884 32.866 25.217 1.00 25.41 137 GLU D CA 1
ATOM 5226 C C . GLU D 1 137 ? 43.583 32.862 23.875 1.00 24.43 137 GLU D C 1
ATOM 5227 O O . GLU D 1 137 ? 44.785 32.585 23.820 1.00 25.94 137 GLU D O 1
ATOM 5233 N N . ALA D 1 138 ? 42.861 33.211 22.800 1.00 22.28 138 ALA D N 1
ATOM 5234 C CA . ALA D 1 138 ? 43.509 33.236 21.497 1.00 20.83 138 ALA D CA 1
ATOM 5235 C C . ALA D 1 138 ? 44.502 34.402 21.454 1.00 21.73 138 ALA D C 1
ATOM 5236 O O . ALA D 1 138 ? 45.555 34.304 20.821 1.00 22.77 138 ALA D O 1
ATOM 5238 N N . SER D 1 139 ? 44.170 35.495 22.151 1.00 21.00 139 SER D N 1
ATOM 5239 C CA . SER D 1 139 ? 45.134 36.594 22.291 1.00 21.24 139 SER D CA 1
ATOM 5240 C C . SER D 1 139 ? 46.449 36.132 22.925 1.00 22.44 139 SER D C 1
ATOM 5241 O O . SER D 1 139 ? 47.522 36.567 22.471 1.00 24.30 139 SER D O 1
ATOM 5244 N N . ARG D 1 140 ? 46.353 35.283 23.947 1.00 24.38 140 ARG D N 1
ATOM 5245 C CA . ARG D 1 140 ? 47.519 34.772 24.672 1.00 25.62 140 ARG D CA 1
ATOM 5246 C C . ARG D 1 140 ? 48.357 33.925 23.712 1.00 26.06 140 ARG D C 1
ATOM 5247 O O . ARG D 1 140 ? 49.583 34.110 23.611 1.00 27.59 140 ARG D O 1
ATOM 5255 N N . PHE D 1 141 ? 47.694 33.006 23.013 1.00 25.00 141 PHE D N 1
ATOM 5256 C CA . PHE D 1 141 ? 48.392 32.208 22.003 1.00 25.88 141 PHE D CA 1
ATOM 5257 C C . PHE D 1 141 ? 49.073 33.099 20.947 1.00 24.88 141 PHE D C 1
ATOM 5258 O O . PHE D 1 141 ? 50.230 32.885 20.544 1.00 26.25 141 PHE D O 1
ATOM 5266 N N . ALA D 1 142 ? 48.380 34.133 20.478 1.00 23.61 142 ALA D N 1
ATOM 5267 C CA . ALA D 1 142 ? 48.999 35.009 19.510 1.00 23.99 142 ALA D CA 1
ATOM 5268 C C . ALA D 1 142 ? 50.244 35.730 20.022 1.00 26.28 142 ALA D C 1
ATOM 5269 O O . ALA D 1 142 ? 51.261 35.782 19.336 1.00 27.42 142 ALA D O 1
ATOM 5271 N N . GLN D 1 143 ? 50.144 36.314 21.201 1.00 26.02 143 GLN D N 1
ATOM 5272 C CA . GLN D 1 143 ? 51.259 37.065 21.764 1.00 28.74 143 GLN D CA 1
ATOM 5273 C C . GLN D 1 143 ? 52.454 36.125 21.957 1.00 30.11 143 GLN D C 1
ATOM 5274 O O . GLN D 1 143 ? 53.577 36.479 21.590 1.00 32.49 143 GLN D O 1
ATOM 5280 N N . GLU D 1 144 ? 52.212 34.939 22.520 1.00 31.30 144 GLU D N 1
ATOM 5281 C CA . GLU D 1 144 ? 53.310 33.986 22.751 1.00 32.92 144 GLU D CA 1
ATOM 5282 C C . GLU D 1 144 ? 53.986 33.563 21.439 1.00 31.79 144 GLU D C 1
ATOM 5283 O O . GLU D 1 144 ? 55.175 33.138 21.440 1.00 34.13 144 GLU D O 1
ATOM 5289 N N . ASN D 1 145 ? 53.249 33.666 20.328 1.00 30.73 145 ASN D N 1
ATOM 5290 C CA . ASN D 1 145 ? 53.786 33.220 19.064 1.00 30.22 145 ASN D CA 1
ATOM 5291 C C . ASN D 1 145 ? 54.152 34.348 18.106 1.00 30.86 145 ASN D C 1
ATOM 5292 O O . ASN D 1 145 ? 54.423 34.113 16.919 1.00 29.77 145 ASN D O 1
ATOM 5297 N N . GLU D 1 146 ? 54.161 35.565 18.641 1.00 31.57 146 GLU D N 1
ATOM 5298 C CA . GLU D 1 146 ? 54.516 36.771 17.890 1.00 32.34 146 GLU D CA 1
ATOM 5299 C C . GLU D 1 146 ? 53.630 36.989 16.655 1.00 30.31 146 GLU D C 1
ATOM 5300 O O . GLU D 1 146 ? 54.095 37.313 15.570 1.00 31.70 146 GLU D O 1
ATOM 5306 N N . LEU D 1 147 ? 52.324 36.830 16.847 1.00 27.85 147 LEU D N 1
ATOM 5307 C CA . LEU D 1 147 ? 51.365 37.073 15.782 1.00 25.47 147 LEU D CA 1
ATOM 5308 C C . LEU D 1 147 ? 50.450 38.225 16.156 1.00 23.74 147 LEU D C 1
ATOM 5309 O O . LEU D 1 147 ? 50.010 38.344 17.281 1.00 26.22 147 LEU D O 1
ATOM 5314 N N . MET D 1 148 ? 50.138 39.061 15.192 1.00 24.43 148 MET D N 1
ATOM 5315 C CA . MET D 1 148 ? 49.050 40.010 15.410 1.00 23.43 148 MET D CA 1
ATOM 5316 C C . MET D 1 148 ? 47.727 39.321 15.202 1.00 21.80 148 MET D C 1
ATOM 5317 O O . MET D 1 148 ? 47.560 38.612 14.198 1.00 23.09 148 MET D O 1
ATOM 5322 N N . PHE D 1 149 ? 46.756 39.598 16.085 1.00 20.48 149 PHE D N 1
ATOM 5323 C CA . PHE D 1 149 ? 45.508 38.828 16.119 1.00 19.84 149 PHE D CA 1
ATOM 5324 C C . PHE D 1 149 ? 44.280 39.696 15.890 1.00 18.86 149 PHE D C 1
ATOM 5325 O O . PHE D 1 149 ? 44.083 40.699 16.579 1.00 20.35 149 PHE D O 1
ATOM 5333 N N . LEU D 1 150 ? 43.466 39.274 14.932 1.00 17.72 150 LEU D N 1
ATOM 5334 C CA . LEU D 1 150 ? 42.143 39.904 14.735 1.00 18.37 150 LEU D CA 1
ATOM 5335 C C . LEU D 1 150 ? 41.026 38.851 14.690 1.00 17.44 150 LEU D C 1
ATOM 5336 O O . LEU D 1 150 ? 41.217 37.765 14.140 1.00 18.40 150 LEU D O 1
ATOM 5341 N N . GLU D 1 151 ? 39.861 39.150 15.252 1.00 17.02 151 GLU D N 1
ATOM 5342 C CA . GLU D 1 151 ? 38.680 38.296 14.967 1.00 17.26 151 GLU D CA 1
ATOM 5343 C C . GLU D 1 151 ? 37.947 38.904 13.763 1.00 16.12 151 GLU D C 1
ATOM 5344 O O . GLU D 1 151 ? 37.806 40.142 13.681 1.00 19.91 151 GLU D O 1
ATOM 5350 N N . THR D 1 152 ? 37.549 38.052 12.807 1.00 16.14 152 THR D N 1
ATOM 5351 C CA . THR D 1 152 ? 36.965 38.513 11.533 1.00 17.20 152 THR D CA 1
ATOM 5352 C C . THR D 1 152 ? 35.602 37.898 11.304 1.00 16.65 152 THR D C 1
ATOM 5353 O O . THR D 1 152 ? 35.262 36.850 11.913 1.00 17.68 152 THR D O 1
ATOM 5357 N N . SER D 1 153 ? 34.850 38.511 10.394 1.00 16.37 153 SER D N 1
ATOM 5358 C CA . SER D 1 153 ? 33.677 37.848 9.815 1.00 17.20 153 SER D CA 1
ATOM 5359 C C . SER D 1 153 ? 33.700 38.003 8.308 1.00 18.57 153 SER D C 1
ATOM 5360 O O . SER D 1 153 ? 33.599 39.110 7.775 1.00 19.02 153 SER D O 1
ATOM 5363 N N . ALA D 1 154 ? 33.836 36.886 7.581 1.00 18.51 154 ALA D N 1
ATOM 5364 C CA . ALA D 1 154 ? 33.692 36.908 6.126 1.00 20.16 154 ALA D CA 1
ATOM 5365 C C . ALA D 1 154 ? 32.258 37.262 5.710 1.00 20.04 154 ALA D C 1
ATOM 5366 O O . ALA D 1 154 ? 32.047 37.773 4.611 1.00 21.90 154 ALA D O 1
ATOM 5368 N N . LEU D 1 155 ? 31.280 37.044 6.613 1.00 19.86 155 LEU D N 1
ATOM 5369 C CA . LEU D 1 155 ? 29.884 37.350 6.329 1.00 21.55 155 LEU D CA 1
ATOM 5370 C C . LEU D 1 155 ? 29.602 38.848 6.349 1.00 22.81 155 LEU D C 1
ATOM 5371 O O . LEU D 1 155 ? 29.005 39.368 5.396 1.00 22.98 155 LEU D O 1
ATOM 5376 N N . THR D 1 156 ? 30.027 39.536 7.416 1.00 20.80 156 THR D N 1
ATOM 5377 C CA . THR D 1 156 ? 29.748 40.977 7.522 1.00 20.75 156 THR D CA 1
ATOM 5378 C C . THR D 1 156 ? 30.877 41.785 6.918 1.00 21.15 156 THR D C 1
ATOM 5379 O O . THR D 1 156 ? 30.685 42.966 6.632 1.00 20.99 156 THR D O 1
ATOM 5383 N N . GLY D 1 157 ? 32.056 41.189 6.806 1.00 19.62 157 GLY D N 1
ATOM 5384 C CA . GLY D 1 157 ? 33.238 41.911 6.368 1.00 19.06 157 GLY D CA 1
ATOM 5385 C C . GLY D 1 157 ? 34.059 42.490 7.524 1.00 18.95 157 GLY D C 1
ATOM 5386 O O . GLY D 1 157 ? 35.121 43.125 7.286 1.00 18.33 157 GLY D O 1
ATOM 5387 N N . GLU D 1 158 ? 33.597 42.293 8.765 1.00 19.11 158 GLU D N 1
ATOM 5388 C CA . GLU D 1 158 ? 34.360 42.821 9.926 1.00 18.81 158 GLU D CA 1
ATOM 5389 C C . GLU D 1 158 ? 35.839 42.349 9.930 1.00 17.45 158 GLU D C 1
ATOM 5390 O O . GLU D 1 158 ? 36.105 41.161 9.930 1.00 17.08 158 GLU D O 1
ATOM 5396 N N . ASN D 1 159 ? 36.734 43.354 9.947 1.00 18.51 159 ASN D N 1
ATOM 5397 C CA . ASN D 1 159 ? 38.192 43.225 10.028 1.00 17.47 159 ASN D CA 1
ATOM 5398 C C . ASN D 1 159 ? 38.828 42.437 8.881 1.00 17.68 159 ASN D C 1
ATOM 5399 O O . ASN D 1 159 ? 40.023 42.105 8.934 1.00 18.96 159 ASN D O 1
ATOM 5404 N N . VAL D 1 160 ? 38.066 42.197 7.801 1.00 18.51 160 VAL D N 1
ATOM 5405 C CA . VAL D 1 160 ? 38.587 41.382 6.699 1.00 18.61 160 VAL D CA 1
ATOM 5406 C C . VAL D 1 160 ? 39.613 42.192 5.896 1.00 19.51 160 VAL D C 1
ATOM 5407 O O . VAL D 1 160 ? 40.793 41.746 5.761 1.00 17.50 160 VAL D O 1
ATOM 5411 N N . GLU D 1 161 ? 39.199 43.348 5.355 1.00 21.12 161 GLU D N 1
ATOM 5412 C CA . GLU D 1 161 ? 40.168 44.200 4.652 1.00 22.36 161 GLU D CA 1
ATOM 5413 C C . GLU D 1 161 ? 41.378 44.534 5.573 1.00 21.41 161 GLU D C 1
ATOM 5414 O O . GLU D 1 161 ? 42.552 44.478 5.129 1.00 21.25 161 GLU D O 1
ATOM 5420 N N . GLU D 1 162 ? 41.068 44.836 6.834 1.00 21.18 162 GLU D N 1
ATOM 5421 C CA . GLU D 1 162 ? 42.078 45.188 7.846 1.00 21.53 162 GLU D CA 1
ATOM 5422 C C . GLU D 1 162 ? 43.162 44.114 8.015 1.00 20.77 162 GLU D C 1
ATOM 5423 O O . GLU D 1 162 ? 44.354 44.449 8.190 1.00 20.81 162 GLU D O 1
ATOM 5429 N N . ALA D 1 163 ? 42.740 42.850 7.970 1.00 19.11 163 ALA D N 1
ATOM 5430 C CA . ALA D 1 163 ? 43.696 41.747 8.167 1.00 19.39 163 ALA D CA 1
ATOM 5431 C C . ALA D 1 163 ? 44.721 41.745 7.017 1.00 17.95 163 ALA D C 1
ATOM 5432 O O . ALA D 1 163 ? 45.938 41.655 7.253 1.00 17.54 163 ALA D O 1
ATOM 5434 N N . PHE D 1 164 ? 44.256 41.904 5.763 1.00 17.31 164 PHE D N 1
ATOM 5435 C CA . PHE D 1 164 ? 45.158 41.916 4.594 1.00 17.49 164 PHE D CA 1
ATOM 5436 C C . PHE D 1 164 ? 46.027 43.143 4.571 1.00 17.56 164 PHE D C 1
ATOM 5437 O O . PHE D 1 164 ? 47.228 43.094 4.221 1.00 19.42 164 PHE D O 1
ATOM 5445 N N . VAL D 1 165 ? 45.442 44.279 4.956 1.00 17.47 165 VAL D N 1
ATOM 5446 C CA . VAL D 1 165 ? 46.165 45.562 4.950 1.00 19.80 165 VAL D CA 1
ATOM 5447 C C . VAL D 1 165 ? 47.186 45.524 6.081 1.00 18.46 165 VAL D C 1
ATOM 5448 O O . VAL D 1 165 ? 48.316 45.959 5.891 1.00 20.20 165 VAL D O 1
ATOM 5452 N N . GLN D 1 166 ? 46.834 44.970 7.257 1.00 19.16 166 GLN D N 1
ATOM 5453 C CA . GLN D 1 166 ? 47.850 44.868 8.322 1.00 20.44 166 GLN D CA 1
ATOM 5454 C C . GLN D 1 166 ? 49.040 43.995 7.926 1.00 19.69 166 GLN D C 1
ATOM 5455 O O . GLN D 1 166 ? 50.184 44.331 8.209 1.00 20.69 166 GLN D O 1
ATOM 5461 N N . CYS D 1 167 ? 48.790 42.869 7.255 1.00 18.12 167 CYS D N 1
ATOM 5462 C CA . CYS D 1 167 ? 49.894 42.052 6.746 1.00 18.29 167 CYS D CA 1
ATOM 5463 C C . CYS D 1 167 ? 50.828 42.837 5.815 1.00 18.79 167 CYS D C 1
ATOM 5464 O O . CYS D 1 167 ? 52.028 42.866 6.016 1.00 19.31 167 CYS D O 1
ATOM 5467 N N . ALA D 1 168 ? 50.247 43.477 4.806 1.00 18.19 168 ALA D N 1
ATOM 5468 C CA . ALA D 1 168 ? 51.018 44.361 3.929 1.00 19.85 168 ALA D CA 1
ATOM 5469 C C . ALA D 1 168 ? 51.787 45.481 4.679 1.00 20.61 168 ALA D C 1
ATOM 5470 O O . ALA D 1 168 ? 52.952 45.683 4.400 1.00 22.25 168 ALA D O 1
ATOM 5472 N N . ARG D 1 169 ? 51.168 46.169 5.656 1.00 20.09 169 ARG D N 1
ATOM 5473 C CA . ARG D 1 169 ? 51.841 47.200 6.446 1.00 21.59 169 ARG D CA 1
ATOM 5474 C C . ARG D 1 169 ? 53.069 46.668 7.166 1.00 20.59 169 ARG D C 1
ATOM 5475 O O . ARG D 1 169 ? 54.124 47.299 7.168 1.00 23.40 169 ARG D O 1
ATOM 5483 N N . LYS D 1 170 ? 52.913 45.473 7.749 1.00 20.70 170 LYS D N 1
ATOM 5484 C CA . LYS D 1 170 ? 54.037 44.913 8.475 1.00 21.24 170 LYS D CA 1
ATOM 5485 C C . LYS D 1 170 ? 55.181 44.493 7.540 1.00 21.18 170 LYS D C 1
ATOM 5486 O O . LYS D 1 170 ? 56.372 44.610 7.912 1.00 24.53 170 LYS D O 1
ATOM 5492 N N . ILE D 1 171 ? 54.844 44.016 6.335 1.00 20.32 171 ILE D N 1
ATOM 5493 C CA . ILE D 1 171 ? 55.920 43.710 5.373 1.00 19.82 171 ILE D CA 1
ATOM 5494 C C . ILE D 1 171 ? 56.658 44.991 4.958 1.00 20.72 171 ILE D C 1
ATOM 5495 O O . ILE D 1 171 ? 57.893 45.008 4.959 1.00 22.50 171 ILE D O 1
ATOM 5500 N N . LEU D 1 172 ? 55.904 46.052 4.647 1.00 20.97 172 LEU D N 1
ATOM 5501 C CA . LEU D 1 172 ? 56.480 47.327 4.262 1.00 24.25 172 LEU D CA 1
ATOM 5502 C C . LEU D 1 172 ? 57.362 47.898 5.377 1.00 24.60 172 LEU D C 1
ATOM 5503 O O . LEU D 1 172 ? 58.393 48.479 5.118 1.00 25.72 172 LEU D O 1
ATOM 5508 N N . ASN D 1 173 ? 56.958 47.674 6.624 1.00 25.69 173 ASN D N 1
ATOM 5509 C CA . ASN D 1 173 ? 57.779 48.139 7.744 1.00 28.10 173 ASN D CA 1
ATOM 5510 C C . ASN D 1 173 ? 59.084 47.351 7.860 1.00 29.82 173 ASN D C 1
ATOM 5511 O O . ASN D 1 173 ? 60.101 47.915 8.232 1.00 30.92 173 ASN D O 1
ATOM 5516 N N . LYS D 1 174 ? 59.057 46.063 7.505 1.00 29.18 174 LYS D N 1
ATOM 5517 C CA . LYS D 1 174 ? 60.278 45.239 7.519 1.00 30.21 174 LYS D CA 1
ATOM 5518 C C . LYS D 1 174 ? 61.215 45.648 6.435 1.00 30.53 174 LYS D C 1
ATOM 5519 O O . LYS D 1 174 ? 62.442 45.632 6.632 1.00 32.29 174 LYS D O 1
ATOM 5525 N N . ILE D 1 175 ? 60.654 45.974 5.269 1.00 28.76 175 ILE D N 1
ATOM 5526 C CA . ILE D 1 175 ? 61.443 46.496 4.131 1.00 30.33 175 ILE D CA 1
ATOM 5527 C C . ILE D 1 175 ? 62.162 47.801 4.515 1.00 34.07 175 ILE D C 1
ATOM 5528 O O . ILE D 1 175 ? 63.322 48.017 4.161 1.00 35.63 175 ILE D O 1
ATOM 5533 N N . GLU D 1 176 ? 61.468 48.676 5.232 1.00 35.73 176 GLU D N 1
ATOM 5534 C CA . GLU D 1 176 ? 62.085 49.951 5.560 1.00 40.41 176 GLU D CA 1
ATOM 5535 C C . GLU D 1 176 ? 63.128 49.784 6.677 1.00 42.89 176 GLU D C 1
ATOM 5536 O O . GLU D 1 176 ? 64.280 50.188 6.509 1.00 45.09 176 GLU D O 1
ATOM 5542 N N . SER D 1 177 ? 62.724 49.131 7.769 1.00 43.64 177 SER D N 1
ATOM 5543 C CA . SER D 1 177 ? 63.598 48.809 8.905 1.00 46.25 177 SER D CA 1
ATOM 5544 C C . SER D 1 177 ? 62.917 47.763 9.789 1.00 45.29 177 SER D C 1
ATOM 5545 O O . SER D 1 177 ? 63.317 46.598 9.867 1.00 45.55 177 SER D O 1
#

CATH classification: 3.40.50.300

Nearest PDB structures (foldseek):
  2bme-assembly2_B  TM=1.004E+00  e=1.170E-35  Homo sapiens
  1yu9-assembly1_A  TM=9.901E-01  e=8.140E-33  Homo sapiens
  1z0k-assembly2_C  TM=9.943E-01  e=2.349E-32  Homo sapiens
  9ikq-assembly1_B  TM=9.851E-01  e=3.521E-24  Homo sapiens
  6whe-assembly1_A  TM=9.890E-01  e=3.120E-23  Homo sapiens

Sequence (697 aa):
SETYDFLFKFLVIGNAGTGKSCLLHQFIEKKFKDDSNHTIGVEFGSKIINVGGKYVKLQIWDTAGQERFRSVTRSYYRGAAGALLVYDITSRETYNALTNWLTDARMLASQNIVIILCGNKKDLDADREVTFLEASRFAQENELMFLETSALTGENVEEAFVQCARKILNKIESGEETYDFLFKFLVIGNAGTGKSCLLHQFIEKKFKDDSNHTIGVEFGSKIINVGGKYVKLQIWDTAGQERFRSVTRSYYRGAAGALLVYDITSRETYNALTNWLTDARMLASQNIVIILCGNKKDLDADREVTFLEASRFAQENELMFLETSALTGENVEEAFVQCARKILNKIESSETYDFLFKFLVIGNAGTGKSCLLHQFIEKKFKDDSNHTIGVEFGSKIINVGGKYVKLQIWDTAGQERFRSVTRSYYRGAAGALLVYDITSRETYNALTNWLTDARMLASQNIVIILCGNKKDLDADREVTFLEASRFAQENELMFLETSALTGENVEEAFVQCARKILNKIESSETYDFLFKFLVIGNAGTGKSCLLHQFIEKKFKDDSNHTIGVEFGSKIINVGGKYVKLQIWDTAGQERFRSVTRSYYRGAAGALLVYDITSRETYNALTNWLTDARMLASQNIVIILCGNKKDLDADREVTFLEASRFAQENELMFLETSALTGENVEEAFVQCARKILNKIES

Foldseek 3Di:
DDDFDEEAEEEEAFAWPQCLVLLVCCLVVVAGPVVDDFDPAKDWDWDWDQDPNGIYIYIYIYGGRYPVCVVRVLVPQERHQEYEYTGEQLDVVRVVCVVVVVVSNCVRHDPRRAYAYEHEPVVVVVRGPHDPVRVVVVCVVVVHHYDYAYSHNGRCSNVRVNVSVVVSVVVVVDDD/DDFDEEFEEEEEFAWPQCLVLLVCCLPVVAGPPPDDFDPAKDWDWDWDQDPNGIYIYIYIYGGRPPVCVVRVLVPQERGQEYEYTGEQLDVVRVVCVVVVVVSNCVRHDPNRAYAYEHEPVVVCVRGPHDPVNVVVVCVVVVHHYDYAYSHNGRCSNVRVNVRVVSSVVVVVD/DPDFDEEFEEEEAFAAPQCLVLLVCCQPVVAGDPPDDFDAQKDWDWDWDADPNGIYIYIYIYGGRDPVNVVSNLVRQARGQEYEYTGEQLDVVRVVCRVVVVVSNCVSHHVRHAYAYEHEPVVVCVNGPHDPVVVVVVCVVSVHHYDYAYSHNGVCSNVSVNVSVVVSVVVVVD/DDDFDEEFEEEEAFAAPQCLVLLVCCQQVVAGDPVDDFDDAWDWDWDWDADPNGIYIYIYIYGGRDPVNVVSNLVSQARGQEYEYTGEQLDVVRVVCRVVRLVSNCVRRPVNRAYAYEHEPVVVVVSGDHDPVVVVVVCVVVVHHYDYAYSHNGRCSNVRVNVSVVVSVVVVVD

GO terms:
  GO:0005525 GTP binding (F, IDA)
  GO:0003924 GTPase activity (F, IDA)
  GO:0003925 G protein activity (F, IDA)
  GO:0019003 GDP binding (F, IDA)
  GO:0005515 protein binding (F, IPI)
  GO:0003924 GTPase activity (F, TAS)
  GO:0031901 early endosome membrane (C, TAS)
  GO:0030659 cytoplasmic vesicle membrane (C, TAS)
  GO:0031982 vesicle (C, IDA)
  GO:0048471 perinuclear region of cytoplasm (C, IDA)
  GO:0070062 extracellular exosome (C, IDA)
  GO:0005737 cytoplasm (C, EXP)
  GO:0019882 antigen processing and presentation (P, IMP)

Organism: Homo sapiens (NCBI:txid9606)

Secondary structure (DSSP, 8-state):
----SEEEEEEEEESTTSSHHHHHHHHHHSS--TT----SEEEEEEEEEEETTEEEEEEEEEE--SGGGHHHHHTTSTT-SEEEEEEETT-HHHHHTHHHHHHHHHHHS-TT-EEEEEEE-GGGGGG--S-HHHHHHHHHHTT-EEEE--TTT-TTHHHHHHHHHHHHHHHHHS--/---SEEEEEEEEESTTSSHHHHHHHHHHSS--TT----SEEEEEEEEEEETTEEEEEEEEEE--SGGGHHHHHTT-TT-SEEEEEEETT-HHHHHTHHHHHHHHHHHS-TT-EEEEEEE-GGGGGG--S-HHHHHHHHHHTT-EEEE--TTT-TTHHHHHHHHHHHHHHHHH-/----SEEEEEEEEESTTSSHHHHHHHHHHSS--TT-----SEEEEEEEEEETTEEEEEEEEEE--SGGGHHHHHTT-TT-SEEEEEEETT-HHHHHTHHHHHHHHHHHT-TT-EEEEEEE-GGGGGG--S-HHHHHHHHHHTT-EEEE--TTT-TTHHHHHHHHHHHHHHHHH-/----SEEEEEEEEESTTSSHHHHHHHHHHSS--TT----SSEEEEEEEEEETTEEEEEEEEEE--SGGGSHHHHTT-TT-SEEEEEEETT-HHHHHTHHHHHHHHHHHH-SS-EEEEEEE-GGGGGG--S-HHHHHHHHHHTT-EEEE--TTT-TTHHHHHHHHHHHHHHHHH-

B-factor: mean 26.4, std 9.56, range [11.39, 70.93]

Radius of gyration: 31.22 Å; Cα contacts (8 Å, |Δi|>4): 1436; chains: 4; bounding box: 80×73×90 Å

InterPro domains:
  IPR001806 Small GTPase [PF00071] (15-175)
  IPR001806 Small GTPase [PS51421] (2-218)
  IPR001806 Small GTPase [SM00174] (16-177)
  IPR005225 Small GTP-binding domain [TIGR00231] (15-167)
  IPR027417 P-loop containing nucleoside triphosphate hydrolase [G3DSA:3.40.50.300] (4-191)
  IPR027417 P-loop containing nucleoside triphosphate hydrolase [SSF52540] (9-188)
  IPR041819 Rab4 [cd04113] (14-174)
  IPR050209 Membrane trafficking Rab GTPases [PTHR47979] (7-188)